Protein AF-F5YLF0-F1 (afdb_monomer)

Radius of gyration: 32.76 Å; Cα contacts (8 Å, |Δi|>4): 533; chains: 1; bounding box: 74×36×97 Å

Organism: Treponema primitia (strain ATCC BAA-887 / DSM 12427 / ZAS-2) (NCBI:txid545694)

Mean predicted aligned error: 5.61 Å

pLDDT: mean 94.16, std 10.78, range [40.66, 98.81]

Foldseek 3Di:
DVVVVVVVVVVVPPPPDPDDDDPVNVVVLLVQLVPDDALLSNLVSLVVVVVNVDAPCLVVLLVVLLVLLVCLVVCVPDNPPVRNVSSLSSLLSSLQVNLVNLNLVSLVSLVSQLVRDPQLSSLLSSLLSCLSNLVVVCLVVLLVLLVVCLVDDDPDDVSLVSSLSNLNSSLNSLLSNLALSNQVSLLSQLPDPHPPVSVVSSLVSNCSSPLQCLVVLLVQLQDPPHQLVSNLVSLVSNVVRPDALASNLVSLLSQLVSLVVDDDPDPVSVVSSLSSNLSSLQSCLVSPYPDPSVLVSLLCQLPVNPDLVSNLSSLSSLLSNLDLSSLVSLLVSLVVLLVVPLVDDDDPSSLVSNLSSLVSNLNSLLSDDDPSVVSSLVSLVVSLVRPPRDVVSNVSSVVSNVSSD

InterPro domains:
  IPR011030 Lipovitellin-phosvitin complex, superhelical domain [SSF48431] (25-160)
  IPR011989 Armadillo-like helical [G3DSA:1.25.10.10] (44-405)

Secondary structure (DSSP, 8-state):
-TTHHHHHHHHTTSTT------HHHHHHHHHHHHH-SSHHHHHHHHHHHHHHT-TT-HHHHHHHHHHHHHHHHHHHHHS-HHHHHHHHHHHHHHHHHHHHHT-GGGHHHHHHHHHH---HHHHHHHHHHHHHHT-GGGHHHHHHHHHHHHHS--SSHHHHHHHHHHHHHHHHHHHHHT-GGGHHHHHHHHHSSS-HHHHHHHHHHHHHH-S--HHHHHHHHH-TTS-HHHHHHHHHHHHHSS--HHHHHHHHHHHHHHHHH---S-HHHHHHHHHHHHHHHHHHHHH----TTHHHHHHHHHHH-SSHHHHHHHHHHHHHH--HHHHHHHHHHHHHHHHHHHHSS--HHHHHHHHHHHHHHHHHHTT--HHHHHHHHHHHHHHHH-TT--HHHHHHHHHHHHTT-

Structure (mmCIF, N/CA/C/O backbone):
data_AF-F5YLF0-F1
#
_entry.id   AF-F5YLF0-F1
#
loop_
_atom_site.group_PDB
_atom_site.id
_atom_site.type_symbol
_atom_site.label_atom_id
_atom_site.label_alt_id
_atom_site.label_comp_id
_atom_site.label_asym_id
_atom_site.label_entity_id
_atom_site.label_seq_id
_atom_site.pdbx_PDB_ins_code
_atom_site.Cartn_x
_atom_site.Cartn_y
_atom_site.Cartn_z
_atom_site.occupancy
_atom_site.B_iso_or_equiv
_atom_site.auth_seq_id
_atom_site.auth_comp_id
_atom_site.auth_asym_id
_atom_site.auth_atom_id
_atom_site.pdbx_PDB_model_num
ATOM 1 N N . MET A 1 1 ? 34.277 18.930 -42.981 1.00 46.47 1 MET A N 1
ATOM 2 C CA . MET A 1 1 ? 33.501 20.189 -43.092 1.00 46.47 1 MET A CA 1
ATOM 3 C C . MET A 1 1 ? 32.604 20.271 -44.334 1.00 46.47 1 MET A C 1
ATOM 5 O O . MET A 1 1 ? 31.429 20.542 -44.154 1.00 46.47 1 MET A O 1
ATOM 9 N N . LYS A 1 2 ? 33.056 19.958 -45.564 1.00 40.66 2 LYS A N 1
ATOM 10 C CA . LYS A 1 2 ? 32.195 20.044 -46.775 1.00 40.66 2 LYS A CA 1
ATOM 11 C C . LYS A 1 2 ? 30.967 19.105 -46.815 1.00 40.66 2 LYS A C 1
ATOM 13 O O . LYS A 1 2 ? 30.010 19.412 -47.508 1.00 40.66 2 LYS A O 1
ATOM 18 N N . ARG A 1 3 ? 30.956 17.996 -46.060 1.00 46.06 3 ARG A N 1
ATOM 19 C CA . ARG A 1 3 ? 29.805 17.065 -45.990 1.00 46.06 3 ARG A CA 1
ATOM 20 C C . ARG A 1 3 ? 28.707 17.484 -45.002 1.00 46.06 3 ARG A C 1
ATOM 22 O O . ARG A 1 3 ? 27.561 17.119 -45.205 1.00 46.06 3 ARG A O 1
ATOM 29 N N . ILE A 1 4 ? 29.038 18.291 -43.991 1.00 50.56 4 ILE A N 1
ATOM 30 C CA . ILE A 1 4 ? 28.069 18.760 -42.980 1.00 50.56 4 ILE A CA 1
ATOM 31 C C . ILE A 1 4 ? 27.137 19.828 -43.579 1.00 50.56 4 ILE A C 1
ATOM 33 O O . ILE A 1 4 ? 25.939 19.817 -43.321 1.00 50.56 4 ILE A O 1
ATOM 37 N N . PHE A 1 5 ? 27.654 20.682 -44.470 1.00 49.34 5 PHE A N 1
ATOM 38 C CA . PHE A 1 5 ? 26.846 21.692 -45.166 1.00 49.34 5 PHE A CA 1
ATOM 39 C C . PHE A 1 5 ? 25.845 21.104 -46.174 1.00 49.34 5 PHE A C 1
ATOM 41 O O . PHE A 1 5 ? 24.804 21.706 -46.415 1.00 49.34 5 PHE A O 1
ATOM 48 N N . LEU A 1 6 ? 26.123 19.921 -46.730 1.00 48.81 6 LEU A N 1
ATOM 49 C CA . LEU A 1 6 ? 25.236 19.269 -47.700 1.00 48.81 6 LEU A CA 1
ATOM 50 C C . LEU A 1 6 ? 24.021 18.611 -47.020 1.00 48.81 6 LEU A C 1
ATOM 52 O O . LEU A 1 6 ? 22.934 18.604 -47.586 1.00 48.81 6 LEU A O 1
ATOM 56 N N . ILE A 1 7 ? 24.179 18.145 -45.776 1.00 53.66 7 ILE A N 1
ATOM 57 C CA . ILE A 1 7 ? 23.085 17.573 -44.973 1.00 53.66 7 ILE A CA 1
ATOM 58 C C . ILE A 1 7 ? 22.150 18.685 -44.460 1.00 53.66 7 ILE A C 1
ATOM 60 O O . ILE A 1 7 ? 20.933 18.544 -44.527 1.00 53.66 7 ILE A O 1
ATOM 64 N N . LEU A 1 8 ? 22.695 19.836 -44.044 1.00 50.72 8 LEU A N 1
ATOM 65 C CA . LEU A 1 8 ? 21.903 20.993 -43.588 1.00 50.72 8 LEU A CA 1
ATOM 66 C C . LEU A 1 8 ? 21.094 21.676 -44.710 1.00 50.72 8 LEU A C 1
ATOM 68 O O . LEU A 1 8 ? 19.995 22.171 -44.458 1.00 50.72 8 LEU A O 1
ATOM 72 N N . GLY A 1 9 ? 21.602 21.677 -45.948 1.00 50.81 9 GLY A N 1
ATOM 73 C CA . GLY A 1 9 ? 20.895 22.249 -47.101 1.00 50.81 9 GLY A CA 1
ATOM 74 C C . GLY A 1 9 ? 19.701 21.418 -47.584 1.00 50.81 9 GLY A C 1
ATOM 75 O O . GLY A 1 9 ? 18.725 21.979 -48.071 1.00 50.81 9 GLY A O 1
ATOM 76 N N . PHE A 1 10 ? 19.734 20.092 -47.416 1.00 52.28 10 PHE A N 1
ATOM 77 C CA . PHE A 1 10 ? 18.628 19.228 -47.848 1.00 52.28 10 PHE A CA 1
ATOM 78 C C . PHE A 1 10 ? 17.451 19.244 -46.857 1.00 52.28 10 PHE A C 1
ATOM 80 O O . PHE A 1 10 ? 16.295 19.155 -47.259 1.00 52.28 10 PHE A O 1
ATOM 87 N N . ILE A 1 11 ? 17.729 19.453 -45.566 1.00 53.84 11 ILE A N 1
ATOM 88 C CA . ILE A 1 11 ? 16.706 19.502 -44.508 1.00 53.84 11 ILE A CA 1
ATOM 89 C C . ILE A 1 11 ? 15.804 20.747 -44.631 1.00 53.84 11 ILE A C 1
ATOM 91 O O . ILE A 1 11 ? 14.638 20.707 -44.246 1.00 53.84 11 ILE A O 1
ATOM 95 N N . SER A 1 12 ? 16.293 21.846 -45.213 1.00 52.56 12 SER A N 1
ATOM 96 C CA . SER A 1 12 ? 15.548 23.114 -45.285 1.00 52.56 12 SER A CA 1
ATOM 97 C C . SER A 1 12 ? 14.553 23.211 -46.452 1.00 52.56 12 SER A C 1
ATOM 99 O O . SER A 1 12 ? 13.637 24.025 -46.380 1.00 52.56 12 SER A O 1
ATOM 101 N N . CYS A 1 13 ? 14.657 22.371 -47.490 1.00 51.91 13 CYS A N 1
ATOM 102 C CA . CYS A 1 13 ? 13.715 22.402 -48.622 1.00 51.91 13 CYS A CA 1
ATOM 103 C C . CYS A 1 13 ? 12.460 21.527 -48.438 1.00 51.91 13 CYS A C 1
ATOM 105 O O . CYS A 1 13 ? 11.498 21.705 -49.177 1.00 51.91 13 CYS A O 1
ATOM 107 N N . VAL A 1 14 ? 12.430 20.612 -47.463 1.00 54.91 14 VAL A N 1
ATOM 108 C CA . VAL A 1 14 ? 11.321 19.642 -47.309 1.00 54.91 14 VAL A CA 1
ATOM 109 C C . VAL A 1 14 ? 10.239 20.122 -46.325 1.00 54.91 14 VAL A C 1
ATOM 111 O O . VAL A 1 14 ? 9.108 19.653 -46.364 1.00 54.91 14 VAL A O 1
ATOM 114 N N . ALA A 1 15 ? 10.518 21.129 -45.492 1.00 53.34 15 ALA A N 1
ATOM 115 C CA . ALA A 1 15 ? 9.606 21.561 -44.425 1.00 53.34 15 ALA A CA 1
ATOM 116 C C . ALA A 1 15 ? 8.354 22.354 -44.887 1.00 53.34 15 ALA A C 1
ATOM 118 O O . ALA A 1 15 ? 7.547 22.751 -44.051 1.00 53.34 15 ALA A O 1
ATOM 119 N N . GLY A 1 16 ? 8.187 22.622 -46.190 1.00 50.94 16 GLY A N 1
ATOM 120 C CA . GLY A 1 16 ? 7.167 23.548 -46.710 1.00 50.94 16 GLY A CA 1
ATOM 121 C C . GLY A 1 16 ? 5.903 22.926 -47.311 1.00 50.94 16 GLY A C 1
ATOM 122 O O . GLY A 1 16 ? 4.980 23.666 -47.642 1.00 50.94 16 GLY A O 1
ATOM 123 N N . MET A 1 17 ? 5.828 21.606 -47.482 1.00 50.91 17 MET A N 1
ATOM 124 C CA . MET A 1 17 ? 4.677 20.965 -48.122 1.00 50.91 17 MET A CA 1
ATOM 125 C C . MET A 1 17 ? 4.070 19.931 -47.178 1.00 50.91 17 MET A C 1
ATOM 127 O O . MET A 1 17 ? 4.709 18.943 -46.833 1.00 50.91 17 MET A O 1
ATOM 131 N N . GLY A 1 18 ? 2.834 20.185 -46.740 1.00 49.31 18 GLY A N 1
ATOM 132 C CA . GLY A 1 18 ? 2.042 19.281 -45.904 1.00 49.31 18 GLY A CA 1
ATOM 133 C C . GLY A 1 18 ? 1.597 18.039 -46.673 1.00 49.31 18 GLY A C 1
ATOM 134 O O . GLY A 1 18 ? 0.409 17.863 -46.932 1.00 49.31 18 GLY A O 1
ATOM 135 N N . PHE A 1 19 ? 2.554 17.206 -47.072 1.00 52.28 19 PHE A N 1
ATOM 136 C CA . PHE A 1 19 ? 2.293 15.900 -47.646 1.00 52.28 19 PHE A CA 1
ATOM 137 C C . PHE A 1 19 ? 1.836 14.949 -46.545 1.00 52.28 19 PHE A C 1
ATOM 139 O O . PHE A 1 19 ? 2.421 14.887 -45.463 1.00 52.28 19 PHE A O 1
ATOM 146 N N . ALA A 1 20 ? 0.768 14.207 -46.829 1.00 56.41 20 ALA A N 1
ATOM 147 C CA . ALA A 1 20 ? 0.455 13.010 -46.076 1.00 56.41 20 ALA A CA 1
ATOM 148 C C . ALA A 1 20 ? 1.664 12.077 -46.195 1.00 56.41 20 ALA A C 1
ATOM 150 O O . ALA A 1 20 ? 1.970 11.621 -47.294 1.00 56.41 20 ALA A O 1
ATOM 151 N N . ALA A 1 21 ? 2.347 11.871 -45.069 1.00 61.03 21 ALA A N 1
ATOM 152 C CA . ALA A 1 21 ? 3.400 10.889 -44.868 1.00 61.03 21 ALA A CA 1
ATOM 153 C C . ALA A 1 21 ? 3.099 9.605 -45.653 1.00 61.03 21 ALA A C 1
ATOM 155 O O . ALA A 1 21 ? 2.175 8.861 -45.313 1.00 61.03 21 ALA A O 1
ATOM 156 N N . SER A 1 22 ? 3.837 9.395 -46.737 1.00 74.06 22 SER A N 1
ATOM 157 C CA . SER A 1 22 ? 3.638 8.262 -47.630 1.00 74.06 22 SER A CA 1
ATOM 158 C C . SER A 1 22 ? 4.494 7.081 -47.167 1.00 74.06 22 SER A C 1
ATOM 160 O O . SER A 1 22 ? 5.495 7.255 -46.472 1.00 74.06 22 SER A O 1
ATOM 162 N N . ALA A 1 23 ? 4.122 5.859 -47.555 1.00 81.75 23 ALA A N 1
ATOM 163 C CA . ALA A 1 23 ? 4.959 4.680 -47.310 1.00 81.75 23 ALA A CA 1
ATOM 164 C C . ALA A 1 23 ? 6.365 4.831 -47.934 1.00 81.75 23 ALA A C 1
ATOM 166 O O . ALA A 1 23 ? 7.340 4.323 -47.385 1.00 81.75 23 ALA A O 1
ATOM 167 N N . GLU A 1 24 ? 6.473 5.597 -49.024 1.00 86.19 24 GLU A N 1
ATOM 168 C CA . GLU A 1 24 ? 7.729 5.895 -49.720 1.00 86.19 24 GLU A CA 1
ATOM 169 C C . GLU A 1 24 ? 8.704 6.692 -48.837 1.00 86.19 24 GLU A C 1
ATOM 171 O O . GLU A 1 24 ? 9.908 6.431 -48.846 1.00 86.19 24 GLU A O 1
ATOM 176 N N . ASP A 1 25 ? 8.195 7.611 -48.006 1.00 88.00 25 ASP A N 1
ATOM 177 C CA . ASP A 1 25 ? 9.031 8.385 -47.084 1.00 88.00 25 ASP A CA 1
ATOM 178 C C . ASP A 1 25 ? 9.714 7.462 -46.067 1.00 88.00 25 ASP A C 1
ATOM 180 O O . ASP A 1 25 ? 10.921 7.570 -45.826 1.00 88.00 25 ASP A O 1
ATOM 184 N N . LEU A 1 26 ? 8.968 6.501 -45.507 1.00 92.25 26 LEU A N 1
ATOM 185 C CA . LEU A 1 26 ? 9.510 5.529 -44.557 1.00 92.25 26 LEU A CA 1
ATOM 186 C C . LEU A 1 26 ? 10.621 4.686 -45.200 1.00 92.25 26 LEU A C 1
ATOM 188 O O . LEU A 1 26 ? 11.680 4.526 -44.593 1.00 92.25 26 LEU A O 1
ATOM 192 N N . GLU A 1 27 ? 10.428 4.209 -46.432 1.00 92.81 27 GLU A N 1
ATOM 193 C CA . GLU A 1 27 ? 11.430 3.416 -47.158 1.00 92.81 27 GLU A CA 1
ATOM 194 C C . GLU A 1 27 ? 12.749 4.176 -47.364 1.00 92.81 27 GLU A C 1
ATOM 196 O O . GLU A 1 27 ? 13.831 3.617 -47.146 1.00 92.81 27 GLU A O 1
ATOM 201 N N . ILE A 1 28 ? 12.682 5.466 -47.713 1.00 94.25 28 ILE A N 1
ATOM 202 C CA . ILE A 1 28 ? 13.871 6.314 -47.878 1.00 94.25 28 ILE A CA 1
ATOM 203 C C . ILE A 1 28 ? 14.644 6.406 -46.559 1.00 94.25 28 ILE A C 1
ATOM 205 O O . ILE A 1 28 ? 15.862 6.202 -46.530 1.00 94.25 28 ILE A O 1
ATOM 209 N N . TYR A 1 29 ? 13.962 6.677 -45.446 1.00 94.31 29 TYR A N 1
ATOM 210 C CA . TYR A 1 29 ? 14.624 6.777 -44.146 1.00 94.31 29 TYR A CA 1
ATOM 211 C C . TYR A 1 29 ? 15.141 5.429 -43.641 1.00 94.31 29 TYR A C 1
ATOM 213 O O . TYR A 1 29 ? 16.225 5.387 -43.057 1.00 94.31 29 TYR A O 1
ATOM 221 N N . MET A 1 30 ? 14.440 4.325 -43.908 1.00 95.00 30 MET A N 1
ATOM 222 C CA . MET A 1 30 ? 14.935 2.973 -43.631 1.00 95.00 30 MET A CA 1
ATOM 223 C C . MET A 1 30 ? 16.228 2.696 -44.402 1.00 95.00 30 MET A C 1
ATOM 225 O O . MET A 1 30 ? 17.198 2.185 -43.832 1.00 95.00 30 MET A O 1
ATOM 229 N N . TYR A 1 31 ? 16.282 3.078 -45.680 1.00 96.38 31 TYR A N 1
ATOM 230 C CA . TYR A 1 31 ? 17.489 2.967 -46.493 1.00 96.38 31 TYR A CA 1
ATOM 231 C C . TYR A 1 31 ? 18.634 3.812 -45.919 1.00 96.38 31 TYR A C 1
ATOM 233 O O . TYR A 1 31 ? 19.745 3.301 -45.746 1.00 96.38 31 TYR A O 1
ATOM 241 N N . LEU A 1 32 ? 18.382 5.077 -45.569 1.00 96.81 32 LEU A N 1
ATOM 242 C CA . LEU A 1 32 ? 19.391 5.948 -44.957 1.00 96.81 32 LEU A CA 1
ATOM 243 C C . LEU A 1 32 ? 19.887 5.385 -43.618 1.00 96.81 32 LEU A C 1
ATOM 245 O O . LEU A 1 32 ? 21.095 5.354 -43.377 1.00 96.81 32 LEU A O 1
ATOM 249 N N . TYR A 1 33 ? 18.978 4.887 -42.777 1.00 97.19 33 TYR A N 1
ATOM 250 C CA . TYR A 1 33 ? 19.309 4.284 -41.489 1.00 97.19 33 TYR A CA 1
ATOM 251 C C . TYR A 1 33 ? 20.201 3.057 -41.671 1.00 97.19 33 TYR A C 1
ATOM 253 O O . TYR A 1 33 ? 21.240 2.936 -41.024 1.00 97.19 33 TYR A O 1
ATOM 261 N N . ASN A 1 34 ? 19.856 2.166 -42.599 1.00 96.56 34 ASN A N 1
ATOM 262 C CA . ASN A 1 34 ? 20.616 0.942 -42.838 1.00 96.56 34 ASN A CA 1
ATOM 263 C C . ASN A 1 34 ? 22.017 1.197 -43.412 1.00 96.56 34 ASN A C 1
ATOM 265 O O . ASN A 1 34 ? 22.936 0.435 -43.101 1.00 96.56 34 ASN A O 1
ATOM 269 N N . ASN A 1 35 ? 22.190 2.273 -44.189 1.00 97.25 35 ASN A N 1
ATOM 270 C CA . ASN A 1 35 ? 23.466 2.675 -44.795 1.00 97.25 35 ASN A CA 1
ATOM 271 C C . ASN A 1 35 ? 24.320 3.616 -43.925 1.00 97.25 35 ASN A C 1
ATOM 273 O O . ASN A 1 35 ? 25.448 3.957 -44.299 1.00 97.25 35 ASN A O 1
ATOM 277 N N . SER A 1 36 ? 23.805 4.046 -42.774 1.00 97.25 36 SER A N 1
ATOM 278 C CA . SER A 1 36 ? 24.556 4.840 -41.801 1.00 97.25 36 SER A CA 1
ATOM 279 C C . SER A 1 36 ? 25.776 4.075 -41.263 1.00 97.25 36 SER A C 1
ATOM 281 O O . SER A 1 36 ? 25.769 2.848 -41.127 1.00 97.25 36 SER A O 1
ATOM 283 N N . ARG A 1 37 ? 26.858 4.807 -40.965 1.00 95.56 37 ARG A N 1
ATOM 284 C CA . ARG A 1 37 ? 28.129 4.216 -40.498 1.00 95.56 37 ARG A CA 1
ATOM 285 C C . ARG A 1 37 ? 28.362 4.364 -38.999 1.00 95.56 37 ARG A C 1
ATOM 287 O O . ARG A 1 37 ? 29.251 3.700 -38.473 1.00 95.56 37 ARG A O 1
ATOM 294 N N . SER A 1 38 ? 27.607 5.235 -38.339 1.00 97.25 38 SER A N 1
ATOM 295 C CA . SER A 1 38 ? 27.742 5.546 -36.917 1.00 97.25 38 SER A CA 1
ATOM 296 C C . SER A 1 38 ? 26.387 5.500 -36.219 1.00 97.25 38 SER A C 1
ATOM 298 O O . SER A 1 38 ? 25.348 5.676 -36.859 1.00 97.25 38 SER A O 1
ATOM 300 N N . VAL A 1 39 ? 26.394 5.279 -34.906 1.00 97.75 39 VAL A N 1
ATOM 301 C CA . VAL A 1 39 ? 25.175 5.314 -34.089 1.00 97.75 39 VAL A CA 1
ATOM 302 C C . VAL A 1 39 ? 24.652 6.747 -33.995 1.00 97.75 39 VAL A C 1
ATOM 304 O O . VAL A 1 39 ? 23.445 6.973 -33.996 1.00 97.75 39 VAL A O 1
ATOM 307 N N . THR A 1 40 ? 25.558 7.726 -34.021 1.00 97.94 40 THR A N 1
ATOM 308 C CA . THR A 1 40 ? 25.212 9.150 -34.108 1.00 97.94 40 THR A CA 1
ATOM 309 C C . THR A 1 40 ? 24.368 9.461 -35.351 1.00 97.94 40 THR A C 1
ATOM 311 O O . THR A 1 40 ? 23.334 10.121 -35.242 1.00 97.94 40 THR A O 1
ATOM 314 N N . ASP A 1 41 ? 24.751 8.946 -36.527 1.00 97.50 41 ASP A N 1
ATOM 315 C CA . ASP A 1 41 ? 23.972 9.129 -37.761 1.00 97.50 41 ASP A CA 1
ATOM 316 C C . ASP A 1 41 ? 22.606 8.425 -37.673 1.00 97.50 41 ASP A C 1
ATOM 318 O O . ASP A 1 41 ? 21.591 8.985 -38.089 1.00 97.50 41 ASP A O 1
ATOM 322 N N . GLN A 1 42 ? 22.566 7.213 -37.102 1.00 98.19 42 GLN A N 1
ATOM 323 C CA . GLN A 1 42 ? 21.323 6.454 -36.885 1.00 98.19 42 GLN A CA 1
ATOM 324 C C . GLN A 1 42 ? 20.333 7.229 -36.022 1.00 98.19 42 GLN A C 1
ATOM 326 O O . GLN A 1 42 ? 19.154 7.329 -36.363 1.00 98.19 42 GLN A O 1
ATOM 331 N N . TYR A 1 43 ? 20.820 7.812 -34.928 1.00 98.00 43 TYR A N 1
ATOM 332 C CA . TYR A 1 43 ? 20.006 8.606 -34.021 1.00 98.00 43 TYR A CA 1
ATOM 333 C C . TYR A 1 43 ? 19.478 9.884 -34.679 1.00 98.00 43 TYR A C 1
ATOM 335 O O . TYR A 1 43 ? 18.289 10.195 -34.559 1.00 98.00 43 TYR A O 1
ATOM 343 N N . ALA A 1 44 ? 20.316 10.584 -35.450 1.00 97.19 44 ALA A N 1
ATOM 344 C CA . ALA A 1 44 ? 19.895 11.767 -36.195 1.00 97.19 44 ALA A CA 1
ATOM 345 C C . ALA A 1 44 ? 18.764 11.445 -37.189 1.00 97.19 44 ALA A C 1
ATOM 347 O O . ALA A 1 44 ? 17.769 12.167 -37.250 1.00 97.19 44 ALA A O 1
ATOM 348 N N . ILE A 1 45 ? 18.877 10.331 -37.919 1.00 96.56 45 ILE A N 1
ATOM 349 C CA . ILE A 1 45 ? 17.838 9.862 -38.848 1.00 96.56 45 ILE A CA 1
ATOM 350 C C . ILE A 1 45 ? 16.545 9.519 -38.097 1.00 96.56 45 ILE A C 1
ATOM 352 O O . ILE A 1 45 ? 15.463 9.930 -38.518 1.00 96.56 45 ILE A O 1
ATOM 356 N N . LEU A 1 46 ? 16.642 8.815 -36.964 1.00 96.31 46 LEU A N 1
ATOM 357 C CA . LEU A 1 46 ? 15.468 8.453 -36.169 1.00 96.31 46 LEU A CA 1
ATOM 358 C C . LEU A 1 46 ? 14.746 9.685 -35.596 1.00 96.31 46 LEU A C 1
ATOM 360 O O . LEU A 1 46 ? 13.521 9.705 -35.537 1.00 96.31 46 LEU A O 1
ATOM 364 N N . THR A 1 47 ? 15.485 10.735 -35.234 1.00 96.12 47 THR A N 1
ATOM 365 C CA . THR A 1 47 ? 14.907 11.999 -34.741 1.00 96.12 47 THR A CA 1
ATOM 366 C C . THR A 1 47 ? 14.077 12.696 -35.826 1.00 96.12 47 THR A C 1
ATOM 368 O O . THR A 1 47 ? 13.001 13.239 -35.556 1.00 96.12 47 THR A O 1
ATOM 371 N N . VAL A 1 48 ? 14.540 12.643 -37.080 1.00 95.19 48 VAL A N 1
ATOM 372 C CA . VAL A 1 48 ? 13.772 13.144 -38.229 1.00 95.19 48 VAL A CA 1
ATOM 373 C C . VAL A 1 48 ? 12.501 12.313 -38.418 1.00 95.19 48 VAL A C 1
ATOM 375 O O . VAL A 1 48 ? 11.416 12.884 -38.510 1.00 95.19 48 VAL A O 1
ATOM 378 N N . LEU A 1 49 ? 12.609 10.981 -38.377 1.00 92.56 49 LEU A N 1
ATOM 379 C CA . LEU A 1 49 ? 11.455 10.078 -38.456 1.00 92.56 49 LEU A CA 1
ATOM 380 C C . LEU A 1 49 ? 10.407 10.350 -37.366 1.00 92.56 49 LEU A C 1
ATOM 382 O O . LEU A 1 49 ? 9.216 10.421 -37.663 1.00 92.56 49 LEU A O 1
ATOM 386 N N . GLN A 1 50 ? 10.841 10.555 -36.121 1.00 94.19 50 GLN A N 1
ATOM 387 C CA . GLN A 1 50 ? 9.956 10.886 -35.003 1.00 94.19 50 GLN A CA 1
ATOM 388 C C . GLN A 1 50 ? 9.212 12.210 -35.235 1.00 94.19 50 GLN A C 1
ATOM 390 O O . GLN A 1 50 ? 8.033 12.330 -34.901 1.00 94.19 50 GLN A O 1
ATOM 395 N N . THR A 1 51 ? 9.875 13.198 -35.843 1.00 94.25 51 THR A N 1
ATOM 396 C CA . THR A 1 51 ? 9.268 14.502 -36.160 1.00 94.25 51 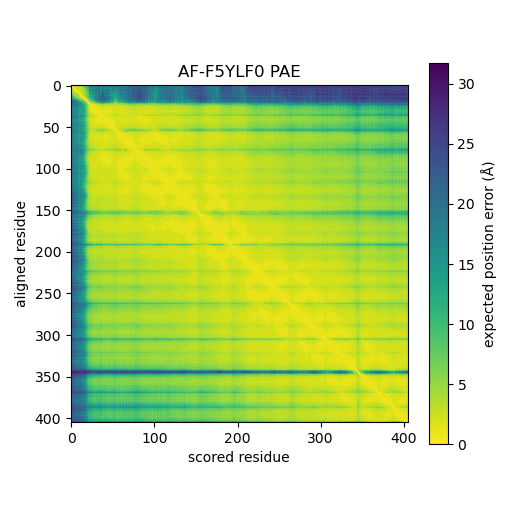THR A CA 1
ATOM 397 C C . THR A 1 51 ? 8.160 14.371 -37.207 1.00 94.25 51 THR A C 1
ATOM 399 O O . THR A 1 51 ? 7.145 15.063 -37.119 1.00 94.25 51 THR A O 1
ATOM 402 N N . LEU A 1 52 ? 8.325 13.454 -38.163 1.00 91.00 52 LEU A N 1
ATOM 403 C CA . LEU A 1 52 ? 7.345 13.180 -39.216 1.00 91.00 52 LEU A CA 1
ATOM 404 C C . LEU A 1 52 ? 6.128 12.376 -38.731 1.00 91.00 52 LEU A C 1
ATOM 406 O O . LEU A 1 52 ? 5.113 12.362 -39.422 1.00 91.00 52 LEU A O 1
ATOM 410 N N . LYS A 1 53 ? 6.207 11.737 -37.552 1.00 89.44 53 LYS A N 1
ATOM 411 C CA . LYS A 1 53 ? 5.135 10.910 -36.962 1.00 89.44 53 LYS A CA 1
ATOM 412 C C . LYS A 1 53 ? 4.580 9.864 -37.941 1.00 89.44 53 LYS A C 1
ATOM 414 O O . LYS A 1 53 ? 3.366 9.717 -38.085 1.00 89.44 53 LYS A O 1
ATOM 419 N N . LEU A 1 54 ? 5.476 9.168 -38.642 1.00 86.62 54 LEU A N 1
ATOM 420 C CA . LEU A 1 54 ? 5.095 8.093 -39.560 1.00 86.62 54 LEU A CA 1
ATOM 421 C C . LEU A 1 54 ? 4.524 6.912 -38.757 1.00 86.62 54 LEU A C 1
ATOM 423 O O . LEU A 1 54 ? 5.217 6.369 -37.901 1.00 86.62 54 LEU A O 1
ATOM 427 N N . ASN A 1 55 ? 3.288 6.504 -39.049 1.00 86.69 55 ASN A N 1
ATOM 428 C CA . ASN A 1 55 ? 2.675 5.316 -38.442 1.00 86.69 55 ASN A CA 1
ATOM 429 C C . ASN A 1 55 ? 3.142 4.038 -39.157 1.00 86.69 55 ASN A C 1
ATOM 431 O O . ASN A 1 55 ? 3.479 4.074 -40.341 1.00 86.69 55 ASN A O 1
ATOM 435 N N . GLY A 1 56 ? 3.090 2.888 -38.478 1.00 90.56 56 GLY A N 1
ATOM 436 C CA . GLY A 1 56 ? 3.354 1.584 -39.104 1.00 90.56 56 GLY A CA 1
ATOM 437 C C . GLY A 1 56 ? 4.838 1.236 -39.238 1.00 90.56 56 GLY A C 1
ATOM 438 O O . GLY A 1 56 ? 5.188 0.219 -39.830 1.00 90.56 56 GLY A O 1
ATOM 439 N N . ALA A 1 57 ? 5.722 2.031 -38.638 1.00 95.12 57 ALA A N 1
ATOM 440 C CA . ALA A 1 57 ? 7.163 1.791 -38.620 1.00 95.12 57 ALA A CA 1
ATOM 441 C C . ALA A 1 57 ? 7.610 0.794 -37.524 1.00 95.12 57 ALA A C 1
ATOM 443 O O . ALA A 1 57 ? 8.808 0.619 -37.296 1.00 95.12 57 ALA A O 1
ATOM 444 N N . GLY A 1 58 ? 6.671 0.112 -36.855 1.00 95.88 58 GLY A N 1
ATOM 445 C CA . GLY A 1 58 ? 6.944 -0.802 -35.739 1.00 95.88 58 GLY A CA 1
ATOM 446 C C . GLY A 1 58 ? 7.963 -1.905 -36.054 1.00 95.88 58 GLY A C 1
ATOM 447 O O . GLY A 1 58 ? 8.893 -2.115 -35.275 1.00 95.88 58 GLY A O 1
ATOM 448 N N . GLU A 1 59 ? 7.855 -2.562 -37.214 1.00 96.56 59 GLU A N 1
ATOM 449 C CA . GLU A 1 59 ? 8.808 -3.602 -37.639 1.00 96.56 59 GLU A CA 1
ATOM 450 C C . GLU A 1 59 ? 10.221 -3.041 -37.855 1.00 96.56 59 GLU A C 1
ATOM 452 O O . GLU A 1 59 ? 11.217 -3.640 -37.432 1.00 96.56 59 GLU A O 1
ATOM 457 N N . PHE A 1 60 ? 10.312 -1.854 -38.458 1.00 96.50 60 PHE A N 1
ATOM 458 C CA . PHE A 1 60 ? 11.578 -1.157 -38.635 1.00 96.50 60 PHE A CA 1
ATOM 459 C C . PHE A 1 60 ? 12.205 -0.804 -37.283 1.00 96.50 60 PHE A C 1
ATOM 461 O O . PHE A 1 60 ? 13.373 -1.124 -37.054 1.00 96.50 60 PHE A O 1
ATOM 468 N N . TYR A 1 61 ? 11.436 -0.213 -36.362 1.00 97.94 61 TYR A N 1
ATOM 469 C CA . TYR A 1 61 ? 11.928 0.131 -35.027 1.00 97.94 61 TYR A CA 1
ATOM 470 C C . TYR A 1 61 ? 12.378 -1.108 -34.244 1.00 97.94 61 TYR A C 1
ATOM 472 O O . TYR A 1 61 ? 13.410 -1.067 -33.574 1.00 97.94 61 TYR A O 1
ATOM 480 N N . ALA A 1 62 ? 11.660 -2.227 -34.368 1.00 98.25 62 ALA A N 1
ATOM 481 C CA . ALA A 1 62 ? 12.021 -3.488 -33.727 1.00 98.25 62 ALA A CA 1
ATOM 482 C C . ALA A 1 62 ? 13.349 -4.029 -34.271 1.00 98.25 62 ALA A C 1
ATOM 484 O O . ALA A 1 62 ? 14.250 -4.367 -33.504 1.00 98.25 62 ALA A O 1
ATOM 485 N N . THR A 1 63 ? 13.505 -4.033 -35.597 1.00 97.75 63 THR A N 1
ATOM 486 C CA . THR A 1 63 ? 14.737 -4.461 -36.275 1.00 97.75 63 THR A CA 1
ATOM 487 C C . THR A 1 63 ? 15.922 -3.571 -35.896 1.00 97.75 63 THR A C 1
ATOM 489 O O . THR A 1 63 ? 17.015 -4.063 -35.599 1.00 97.75 63 THR A O 1
ATOM 492 N N . ALA A 1 64 ? 15.705 -2.254 -35.854 1.00 98.00 64 ALA A N 1
ATOM 493 C CA . ALA A 1 64 ? 16.696 -1.274 -35.430 1.00 98.00 64 ALA A CA 1
ATOM 494 C C . ALA A 1 64 ? 17.131 -1.495 -33.972 1.00 98.00 64 ALA A C 1
ATOM 496 O O . ALA A 1 64 ? 18.334 -1.515 -33.694 1.00 98.00 64 ALA A O 1
ATOM 497 N N . LEU A 1 65 ? 16.179 -1.728 -33.059 1.00 98.56 65 LEU A N 1
ATOM 498 C CA . LEU A 1 65 ? 16.465 -1.992 -31.649 1.00 98.56 65 LEU A CA 1
ATOM 499 C C . LEU A 1 65 ? 17.221 -3.310 -31.470 1.00 98.56 65 LEU A C 1
ATOM 501 O O . LEU A 1 65 ? 18.239 -3.335 -30.783 1.00 98.56 65 LEU A O 1
ATOM 505 N N . ASN A 1 66 ? 16.780 -4.387 -32.123 1.00 98.38 66 ASN A N 1
ATOM 506 C CA . ASN A 1 66 ? 17.457 -5.682 -32.078 1.00 98.38 66 ASN A CA 1
ATOM 507 C C . ASN A 1 66 ? 18.923 -5.563 -32.525 1.00 98.38 66 ASN A C 1
ATOM 509 O O . ASN A 1 66 ? 19.836 -6.029 -31.833 1.00 98.38 66 ASN A O 1
ATOM 513 N N . ARG A 1 67 ? 19.164 -4.875 -33.652 1.00 97.94 67 ARG A N 1
ATOM 514 C CA . ARG A 1 67 ? 20.513 -4.590 -34.157 1.00 97.94 67 ARG A CA 1
ATOM 515 C C . ARG A 1 67 ? 21.337 -3.824 -33.125 1.00 97.94 67 ARG A C 1
ATOM 517 O O . ARG A 1 67 ? 22.467 -4.226 -32.849 1.00 97.94 67 ARG A O 1
ATOM 524 N N . LEU A 1 68 ? 20.781 -2.764 -32.541 1.00 98.25 68 LEU A N 1
ATOM 525 C CA . LEU A 1 68 ? 21.470 -1.950 -31.544 1.00 98.25 68 LEU A CA 1
ATOM 526 C C . LEU A 1 68 ? 21.829 -2.762 -30.292 1.00 98.25 68 LEU A C 1
ATOM 528 O O . LEU A 1 68 ? 22.982 -2.744 -29.869 1.00 98.25 68 LEU A O 1
ATOM 532 N N . VAL A 1 69 ? 20.887 -3.535 -29.742 1.00 98.19 69 VAL A N 1
ATOM 533 C CA . VAL A 1 69 ? 21.103 -4.398 -28.567 1.00 98.19 69 VAL A CA 1
ATOM 534 C C . VAL A 1 69 ? 22.222 -5.413 -28.817 1.00 98.19 69 VAL A C 1
ATOM 536 O O . VAL A 1 69 ? 23.065 -5.630 -27.947 1.00 98.19 69 VAL A O 1
ATOM 539 N N . ASN A 1 70 ? 22.278 -6.007 -30.014 1.00 97.94 70 ASN A N 1
ATOM 540 C CA . ASN A 1 70 ? 23.344 -6.939 -30.394 1.00 97.94 70 ASN A CA 1
ATOM 541 C C . ASN A 1 70 ? 24.717 -6.253 -30.529 1.00 97.94 70 ASN A C 1
ATOM 543 O O . ASN A 1 70 ? 25.748 -6.873 -30.268 1.00 97.94 70 ASN A O 1
ATOM 547 N N . GLN A 1 71 ? 24.750 -4.981 -30.933 1.00 97.56 71 GLN A N 1
ATOM 548 C CA . GLN A 1 71 ? 25.984 -4.212 -31.126 1.00 97.56 71 GLN A CA 1
ATOM 549 C C . GLN A 1 71 ? 26.472 -3.518 -29.846 1.00 97.56 71 GLN A C 1
ATOM 551 O O . GLN A 1 71 ? 27.671 -3.247 -29.718 1.00 97.56 71 GLN A O 1
ATOM 556 N N . TYR A 1 72 ? 25.581 -3.272 -28.882 1.00 97.88 72 TYR A N 1
ATOM 557 C CA . TYR A 1 72 ? 25.859 -2.480 -27.685 1.00 97.88 72 TYR A CA 1
ATOM 558 C C . TYR A 1 72 ? 27.069 -2.956 -26.867 1.00 97.88 72 TYR A C 1
ATOM 560 O O . TYR A 1 72 ? 27.894 -2.112 -26.515 1.00 97.88 72 TYR A O 1
ATOM 568 N N . PRO A 1 73 ? 27.297 -4.267 -26.623 1.00 97.44 73 PRO A N 1
ATOM 569 C CA . PRO A 1 73 ? 28.491 -4.712 -25.901 1.00 97.44 73 PRO A CA 1
ATOM 570 C C . PRO A 1 73 ? 29.809 -4.276 -26.559 1.00 97.44 73 PRO A C 1
ATOM 572 O O . PRO A 1 73 ? 30.779 -3.984 -25.860 1.00 97.44 73 PRO A O 1
ATOM 575 N N . ASN A 1 74 ? 29.850 -4.199 -27.893 1.00 97.31 74 ASN A N 1
ATOM 576 C CA . ASN A 1 74 ? 31.028 -3.741 -28.632 1.00 97.31 74 ASN A CA 1
ATOM 577 C C . ASN A 1 74 ? 31.162 -2.214 -28.575 1.00 97.31 74 ASN A C 1
ATOM 579 O O . ASN A 1 74 ? 32.260 -1.706 -28.339 1.00 97.31 74 ASN A O 1
ATOM 583 N N . ILE A 1 75 ? 30.046 -1.488 -28.713 1.00 97.12 75 ILE A N 1
ATOM 584 C CA . ILE A 1 75 ? 30.003 -0.025 -28.560 1.00 97.12 75 ILE A CA 1
ATOM 585 C C . ILE A 1 75 ? 30.524 0.362 -27.169 1.00 97.12 75 ILE A C 1
ATOM 587 O O . ILE A 1 75 ? 31.418 1.199 -27.035 1.00 97.12 75 ILE A O 1
ATOM 591 N N . GLN A 1 76 ? 30.059 -0.329 -26.130 1.00 96.69 76 GLN A N 1
ATOM 592 C CA . GLN A 1 76 ? 30.416 -0.029 -24.750 1.00 96.69 76 GLN A CA 1
ATOM 593 C C . GLN A 1 76 ? 31.901 -0.255 -24.443 1.00 96.69 76 GLN A C 1
ATOM 595 O O . GLN A 1 76 ? 32.481 0.486 -23.643 1.00 96.69 76 GLN A O 1
ATOM 600 N N . ARG A 1 77 ? 32.540 -1.242 -25.082 1.00 96.88 77 ARG A N 1
ATOM 601 C CA . ARG A 1 77 ? 33.967 -1.543 -24.885 1.00 96.88 77 ARG A CA 1
ATOM 602 C C . ARG A 1 77 ? 34.887 -0.605 -25.656 1.00 96.88 77 ARG A C 1
ATOM 604 O O . ARG A 1 77 ? 35.915 -0.207 -25.116 1.00 96.88 77 ARG A O 1
ATOM 611 N N . SER A 1 78 ? 34.541 -0.276 -26.898 1.00 96.19 78 SER A N 1
ATOM 612 C CA . SER A 1 78 ? 35.526 0.242 -27.857 1.00 96.19 78 SER A CA 1
ATOM 613 C C . SER A 1 78 ? 35.165 1.583 -28.492 1.00 96.19 78 SER A C 1
ATOM 615 O O . SER A 1 78 ? 36.049 2.232 -29.045 1.00 96.19 78 SER A O 1
ATOM 617 N N . ALA A 1 79 ? 33.904 2.016 -28.433 1.00 96.31 79 ALA A N 1
ATOM 618 C CA . ALA A 1 79 ? 33.483 3.262 -29.066 1.00 96.31 79 ALA A CA 1
ATOM 619 C C . ALA A 1 79 ? 33.850 4.499 -28.216 1.00 96.31 79 ALA A C 1
ATOM 621 O O . ALA A 1 79 ? 33.983 4.396 -26.990 1.00 96.31 79 ALA A O 1
ATOM 622 N N . PRO A 1 80 ? 34.008 5.685 -28.834 1.00 97.06 80 PRO A N 1
ATOM 623 C CA . PRO A 1 80 ? 34.177 6.938 -28.099 1.00 97.06 80 PRO A CA 1
ATOM 624 C C . PRO A 1 80 ? 32.925 7.276 -27.273 1.00 97.06 80 PRO A C 1
ATOM 626 O O . PRO A 1 80 ? 31.828 6.812 -27.574 1.00 97.06 80 PRO A O 1
ATOM 629 N N . VAL A 1 81 ? 33.077 8.128 -26.250 1.00 96.88 81 VAL A N 1
ATOM 630 C CA . VAL A 1 81 ? 31.979 8.531 -25.341 1.00 96.88 81 VAL A CA 1
ATOM 631 C C . VAL A 1 81 ? 30.755 9.041 -26.107 1.00 96.88 81 VAL A C 1
ATOM 633 O O . VAL A 1 81 ? 29.642 8.656 -25.775 1.00 96.88 81 VAL A O 1
ATOM 636 N N . LEU A 1 82 ? 30.966 9.822 -27.173 1.00 97.06 82 LEU A N 1
ATOM 637 C CA . LEU A 1 82 ? 29.887 10.344 -28.016 1.00 97.06 82 LEU A CA 1
ATOM 638 C C . LEU A 1 82 ? 29.005 9.233 -28.613 1.00 97.06 82 LEU A C 1
ATOM 640 O O . LEU A 1 82 ? 27.787 9.342 -28.572 1.00 97.06 82 LEU A O 1
ATOM 644 N N . GLU A 1 83 ? 29.605 8.150 -29.114 1.00 97.94 83 GLU A N 1
ATOM 645 C CA . GLU A 1 83 ? 28.859 7.020 -29.690 1.00 97.94 83 GLU A CA 1
ATOM 646 C C . GLU A 1 83 ? 28.126 6.210 -28.615 1.00 97.94 83 GLU A C 1
ATOM 648 O O . GLU A 1 83 ? 27.057 5.668 -28.880 1.00 97.94 83 GLU A O 1
ATOM 653 N N . LYS A 1 84 ? 28.664 6.147 -27.388 1.00 97.75 84 LYS A N 1
ATOM 654 C CA . LYS A 1 84 ? 27.974 5.511 -26.254 1.00 97.75 84 LYS A CA 1
ATOM 655 C C . LYS A 1 84 ? 26.728 6.301 -25.863 1.00 97.75 84 LYS A C 1
ATOM 657 O O . LYS A 1 84 ? 25.662 5.715 -25.731 1.00 97.75 84 LYS A O 1
ATOM 662 N N . THR A 1 85 ? 26.851 7.625 -25.751 1.00 97.25 85 THR A N 1
ATOM 663 C CA . THR A 1 85 ? 25.710 8.512 -25.488 1.00 97.25 85 THR A CA 1
ATOM 664 C C . THR A 1 85 ? 24.672 8.422 -26.606 1.00 97.25 85 THR A C 1
ATOM 666 O O . THR A 1 85 ? 23.499 8.225 -26.317 1.00 97.25 85 THR A O 1
ATOM 669 N N . ALA A 1 86 ? 25.099 8.454 -27.874 1.00 97.69 86 ALA A N 1
ATOM 670 C CA . ALA A 1 86 ? 24.191 8.285 -29.008 1.00 97.69 86 ALA A CA 1
ATOM 671 C C . ALA A 1 86 ? 23.484 6.919 -29.000 1.00 97.69 86 ALA A C 1
ATOM 673 O O . ALA A 1 86 ? 22.317 6.837 -29.369 1.00 97.69 86 ALA A O 1
ATOM 674 N N . ALA A 1 87 ? 24.157 5.848 -28.566 1.00 98.38 87 ALA A N 1
ATOM 675 C CA . ALA A 1 87 ? 23.542 4.530 -28.420 1.00 98.38 87 ALA A CA 1
ATOM 676 C C . ALA A 1 87 ? 22.483 4.496 -27.316 1.00 98.38 87 ALA A C 1
ATOM 678 O O . ALA A 1 87 ? 21.424 3.901 -27.520 1.00 98.38 87 ALA A O 1
ATOM 679 N N . ASP A 1 88 ? 22.744 5.137 -26.177 1.00 98.19 88 ASP A N 1
ATOM 680 C CA . ASP A 1 88 ? 21.762 5.257 -25.101 1.00 98.19 88 ASP A CA 1
ATOM 681 C C . ASP A 1 88 ? 20.536 6.070 -25.576 1.00 98.19 88 ASP A C 1
ATOM 683 O O . ASP A 1 88 ? 19.401 5.613 -25.430 1.00 98.19 88 ASP A O 1
ATOM 687 N N . ASP A 1 89 ? 20.747 7.218 -26.230 1.00 98.25 89 ASP A N 1
ATOM 688 C CA . ASP A 1 89 ? 19.670 8.072 -26.755 1.00 98.25 89 ASP A CA 1
ATOM 689 C C . ASP A 1 89 ? 18.845 7.368 -27.850 1.00 98.25 89 ASP A C 1
ATOM 691 O O . ASP A 1 89 ? 17.608 7.431 -27.867 1.00 98.25 89 ASP A O 1
ATOM 695 N N . LEU A 1 90 ? 19.517 6.632 -28.743 1.00 98.19 90 LEU A N 1
ATOM 696 C CA . LEU A 1 90 ? 18.876 5.827 -29.780 1.00 98.19 90 LEU A CA 1
ATOM 697 C C . LEU A 1 90 ? 18.029 4.704 -29.170 1.00 98.19 90 LEU A C 1
ATOM 699 O O . LEU A 1 90 ? 16.881 4.523 -29.574 1.00 98.19 90 LEU A O 1
ATOM 703 N N . ALA A 1 91 ? 18.554 3.975 -28.181 1.00 98.62 91 ALA A N 1
ATOM 704 C CA . ALA A 1 91 ? 17.824 2.903 -27.505 1.00 98.62 91 ALA A CA 1
ATOM 705 C C . ALA A 1 91 ? 16.597 3.429 -26.752 1.00 98.62 91 ALA A C 1
ATOM 707 O O . ALA A 1 91 ? 15.527 2.815 -26.810 1.00 98.62 91 ALA A O 1
ATOM 708 N N . GLN A 1 92 ? 16.733 4.575 -26.077 1.00 98.38 92 GLN A N 1
ATOM 709 C CA . GLN A 1 92 ? 15.619 5.248 -25.417 1.00 98.38 92 GLN A CA 1
ATOM 710 C C . GLN A 1 92 ? 14.532 5.622 -26.436 1.00 98.38 92 GLN A C 1
ATOM 712 O O . GLN A 1 92 ? 13.368 5.275 -26.250 1.00 98.38 92 GLN A O 1
ATOM 717 N N . THR A 1 93 ? 14.912 6.261 -27.543 1.00 97.94 93 THR A N 1
ATOM 718 C CA . THR A 1 93 ? 13.968 6.724 -28.573 1.00 97.94 93 THR A CA 1
ATOM 719 C C . THR A 1 93 ? 13.260 5.564 -29.269 1.00 97.94 93 THR A C 1
ATOM 721 O O . THR A 1 93 ? 12.039 5.583 -29.405 1.00 97.94 93 THR A O 1
ATOM 724 N N . LEU A 1 94 ? 13.996 4.514 -29.648 1.00 98.25 94 LEU A N 1
ATOM 725 C CA . LEU A 1 94 ? 13.411 3.302 -30.230 1.00 98.25 94 LEU A CA 1
ATOM 726 C C . LEU A 1 94 ? 12.431 2.632 -29.265 1.00 98.25 94 LEU A C 1
ATOM 728 O O . LEU A 1 94 ? 11.358 2.209 -29.688 1.00 98.25 94 LEU A O 1
ATOM 732 N N . SER A 1 95 ? 12.765 2.570 -27.972 1.00 98.56 95 SER A N 1
ATOM 733 C CA . SER A 1 95 ? 11.866 2.013 -26.957 1.00 98.56 95 SER A CA 1
ATOM 734 C C . SER A 1 95 ? 10.566 2.814 -26.859 1.00 98.56 95 SER A C 1
ATOM 736 O O . SER A 1 95 ? 9.483 2.230 -26.895 1.00 98.56 95 SER A O 1
ATOM 738 N N . ALA A 1 96 ? 10.663 4.146 -26.805 1.00 98.25 96 ALA A N 1
ATOM 739 C CA . ALA A 1 96 ? 9.504 5.033 -26.755 1.00 98.25 96 ALA A CA 1
ATOM 740 C C . ALA A 1 96 ? 8.586 4.840 -27.973 1.00 98.25 96 ALA A C 1
ATOM 742 O O . ALA A 1 96 ? 7.391 4.588 -27.799 1.00 98.25 96 ALA A O 1
ATOM 743 N N . LEU A 1 97 ? 9.161 4.883 -29.183 1.00 97.19 97 LEU A N 1
ATOM 744 C CA . LEU A 1 97 ? 8.446 4.716 -30.453 1.00 97.19 97 LEU A CA 1
ATOM 745 C C . LEU A 1 97 ? 7.762 3.349 -30.549 1.00 97.19 97 LEU A C 1
ATOM 747 O O . LEU A 1 97 ? 6.589 3.259 -30.898 1.00 97.19 97 LEU A O 1
ATOM 751 N N . LEU A 1 98 ? 8.456 2.276 -30.163 1.00 98.19 98 LEU A N 1
ATOM 752 C CA . LEU A 1 98 ? 7.879 0.933 -30.113 1.00 98.19 98 LEU A CA 1
ATOM 753 C C . LEU A 1 98 ? 6.684 0.853 -29.153 1.00 98.19 98 LEU A C 1
ATOM 755 O O . LEU A 1 98 ? 5.673 0.223 -29.468 1.00 98.19 98 LEU A O 1
ATOM 759 N N . GLY A 1 99 ? 6.783 1.496 -27.987 1.00 97.94 99 GLY A N 1
ATOM 760 C CA . GLY A 1 99 ? 5.685 1.585 -27.028 1.00 97.94 99 GLY A CA 1
ATOM 761 C C . GLY A 1 99 ? 4.494 2.397 -27.547 1.00 97.94 99 GLY A C 1
ATOM 762 O O . GLY A 1 99 ? 3.351 2.049 -27.259 1.00 97.94 99 GLY A O 1
ATOM 763 N N . GLU A 1 100 ? 4.742 3.467 -28.303 1.00 96.94 100 GLU A N 1
ATOM 764 C CA . GLU A 1 100 ? 3.708 4.296 -28.942 1.00 96.94 100 GLU A CA 1
ATOM 765 C C . GLU A 1 100 ? 2.965 3.539 -30.049 1.00 96.94 100 GLU A C 1
ATOM 767 O O . GLU A 1 100 ? 1.734 3.518 -30.041 1.00 96.94 100 GLU A O 1
ATOM 772 N N . GLU A 1 101 ? 3.699 2.823 -30.904 1.00 96.81 101 GLU A N 1
ATOM 773 C CA . GLU A 1 101 ? 3.151 1.935 -31.942 1.00 96.81 101 GLU A CA 1
ATOM 774 C C . GLU A 1 101 ? 2.507 0.661 -31.363 1.00 96.81 101 GLU A C 1
ATOM 776 O O . GLU A 1 101 ? 1.829 -0.078 -32.074 1.00 96.81 101 GLU A O 1
ATOM 781 N N . LYS A 1 102 ? 2.718 0.374 -30.069 1.00 97.50 102 LYS A N 1
ATOM 782 C CA . LYS A 1 102 ? 2.271 -0.854 -29.384 1.00 97.50 102 LYS A CA 1
ATOM 783 C C . LYS A 1 102 ? 2.705 -2.137 -30.109 1.00 97.50 102 LYS A C 1
ATOM 785 O O . LYS A 1 102 ? 1.974 -3.127 -30.129 1.00 97.50 102 LYS A O 1
ATOM 790 N N . TYR A 1 103 ? 3.902 -2.136 -30.691 1.00 98.12 103 TYR A N 1
ATOM 791 C CA . TYR A 1 103 ? 4.401 -3.244 -31.504 1.00 98.12 103 TYR A CA 1
ATOM 792 C C . TYR A 1 103 ? 4.917 -4.408 -30.635 1.00 98.12 103 TYR A C 1
ATOM 794 O O . TYR A 1 103 ? 6.097 -4.486 -30.291 1.00 98.12 103 TYR A O 1
ATOM 802 N N . THR A 1 104 ? 4.018 -5.321 -30.258 1.00 98.00 104 THR A N 1
ATOM 803 C CA . THR A 1 104 ? 4.258 -6.378 -29.252 1.00 98.00 104 THR A CA 1
ATOM 804 C C . THR A 1 104 ? 5.379 -7.357 -29.605 1.00 98.00 104 THR A C 1
ATOM 806 O O . THR A 1 104 ? 6.054 -7.847 -28.701 1.00 98.00 104 THR A O 1
ATOM 809 N N . THR A 1 105 ? 5.644 -7.607 -30.892 1.00 97.94 105 THR A N 1
ATOM 810 C CA . THR A 1 105 ? 6.734 -8.491 -31.349 1.00 97.94 105 THR A CA 1
ATOM 811 C C . THR A 1 105 ? 8.114 -8.026 -30.863 1.00 97.94 105 THR A C 1
ATOM 813 O O . THR A 1 105 ? 9.019 -8.844 -30.726 1.00 97.94 105 THR A O 1
ATOM 816 N N . ALA A 1 106 ? 8.283 -6.736 -30.540 1.00 98.50 106 ALA A N 1
ATOM 817 C CA . ALA A 1 106 ? 9.533 -6.192 -30.003 1.00 98.50 106 ALA A CA 1
ATOM 818 C C . ALA A 1 106 ? 9.712 -6.372 -28.483 1.00 98.50 106 ALA A C 1
ATOM 820 O O . ALA A 1 106 ? 10.768 -6.018 -27.953 1.00 98.50 106 ALA A O 1
ATOM 821 N N . ALA A 1 107 ? 8.725 -6.910 -27.758 1.00 98.56 107 ALA A N 1
ATOM 822 C CA . ALA A 1 107 ? 8.805 -7.054 -26.303 1.00 98.56 107 ALA A CA 1
ATOM 823 C C . ALA A 1 107 ? 10.048 -7.839 -25.815 1.00 98.56 107 ALA A C 1
ATOM 825 O O . ALA A 1 107 ? 10.698 -7.372 -24.874 1.00 98.56 107 ALA A O 1
ATOM 826 N N . PRO A 1 108 ? 10.475 -8.951 -26.456 1.00 98.56 108 PRO A N 1
ATOM 827 C CA . PRO A 1 108 ? 11.712 -9.637 -26.076 1.00 98.56 108 PRO A CA 1
ATOM 828 C C . PRO A 1 108 ? 12.962 -8.762 -26.209 1.00 98.56 108 PRO A C 1
ATOM 830 O O . PRO A 1 108 ? 13.846 -8.816 -25.353 1.00 98.56 108 PRO A O 1
ATOM 833 N N . ASP A 1 109 ? 13.038 -7.920 -27.239 1.00 98.56 109 ASP A N 1
ATOM 834 C CA . ASP A 1 109 ? 14.178 -7.025 -27.441 1.00 98.56 109 ASP A CA 1
ATOM 835 C C . ASP A 1 109 ? 14.163 -5.841 -26.469 1.00 98.56 109 ASP A C 1
ATOM 837 O O . ASP A 1 109 ? 15.215 -5.477 -25.947 1.00 98.56 109 ASP A O 1
ATOM 841 N N . LEU A 1 110 ? 12.989 -5.303 -26.122 1.00 98.62 110 LEU A N 1
ATOM 842 C CA . LEU A 1 110 ? 12.852 -4.325 -25.034 1.00 98.62 110 LEU A CA 1
ATOM 843 C C . LEU A 1 110 ? 13.320 -4.900 -23.693 1.00 98.62 110 LEU A C 1
ATOM 845 O O . LEU A 1 110 ? 14.028 -4.230 -22.940 1.00 98.62 110 LEU A O 1
ATOM 849 N N . TRP A 1 111 ? 12.992 -6.161 -23.407 1.00 98.69 111 TRP A N 1
ATOM 850 C CA . TRP A 1 111 ? 13.491 -6.827 -22.208 1.00 98.69 111 TRP A CA 1
ATOM 851 C C . TRP A 1 111 ? 15.018 -6.972 -22.220 1.00 98.69 111 TRP A C 1
ATOM 853 O O . TRP A 1 111 ? 15.688 -6.672 -21.227 1.00 98.69 111 TRP A O 1
ATOM 863 N N . ARG A 1 112 ? 15.599 -7.359 -23.362 1.00 98.44 112 ARG A N 1
ATOM 864 C CA . ARG A 1 112 ? 17.060 -7.415 -23.523 1.00 98.44 112 ARG A CA 1
ATOM 865 C C . ARG A 1 112 ? 17.710 -6.044 -23.337 1.00 98.44 112 ARG A C 1
ATOM 867 O O . ARG A 1 112 ? 18.767 -5.975 -22.714 1.00 98.44 112 ARG A O 1
ATOM 874 N N . THR A 1 113 ? 17.074 -4.967 -23.794 1.00 98.56 113 THR A N 1
ATOM 875 C CA . THR A 1 113 ? 17.533 -3.583 -23.589 1.00 98.56 113 THR A CA 1
ATOM 876 C C . THR A 1 113 ? 17.681 -3.243 -22.102 1.00 98.56 113 THR A C 1
ATOM 878 O O . THR A 1 113 ? 18.702 -2.681 -21.707 1.00 98.56 113 THR A O 1
ATOM 881 N N . ILE A 1 114 ? 16.738 -3.660 -21.246 1.00 98.50 114 ILE A N 1
ATOM 882 C CA . ILE A 1 114 ? 16.802 -3.427 -19.788 1.00 98.50 114 ILE A CA 1
ATOM 883 C C . ILE A 1 114 ? 18.044 -4.083 -19.157 1.00 98.50 114 ILE A C 1
ATOM 885 O O . ILE A 1 114 ? 18.648 -3.524 -18.234 1.00 98.50 114 ILE A O 1
ATOM 889 N N . GLY A 1 115 ? 18.425 -5.268 -19.644 1.00 97.69 115 GLY A N 1
ATOM 890 C CA . GLY A 1 115 ? 19.596 -6.006 -19.168 1.00 97.69 115 GLY A CA 1
ATOM 891 C C . GLY A 1 115 ? 20.922 -5.538 -19.773 1.00 97.69 115 GLY A C 1
ATOM 892 O O . GLY A 1 115 ? 21.941 -5.555 -19.085 1.00 97.69 115 GLY A O 1
ATOM 893 N N . ALA A 1 116 ? 20.919 -5.121 -21.041 1.00 97.56 116 ALA A N 1
ATOM 894 C CA . ALA A 1 116 ? 22.131 -4.769 -21.779 1.00 97.56 116 ALA A CA 1
ATOM 895 C C . ALA A 1 116 ? 22.648 -3.359 -21.459 1.00 97.56 116 ALA A C 1
ATOM 897 O O . ALA A 1 116 ? 23.859 -3.163 -21.367 1.00 97.56 116 ALA A O 1
ATOM 898 N N . PHE A 1 117 ? 21.749 -2.387 -21.282 1.00 98.00 117 PHE A N 1
ATOM 899 C CA . PHE A 1 117 ? 22.110 -0.983 -21.085 1.00 98.00 117 PHE A CA 1
ATOM 900 C C . PHE A 1 117 ? 22.334 -0.660 -19.609 1.00 98.00 117 PHE A C 1
ATOM 902 O O . PHE A 1 117 ? 21.634 -1.170 -18.737 1.00 98.00 117 PHE A O 1
ATOM 909 N N . THR A 1 118 ? 23.294 0.213 -19.299 1.00 96.81 118 THR A N 1
ATOM 910 C CA . THR A 1 118 ? 23.519 0.688 -17.919 1.00 96.81 118 THR A CA 1
ATOM 911 C C . THR A 1 118 ? 22.757 1.975 -17.615 1.00 96.81 118 THR A C 1
ATOM 913 O O . THR A 1 118 ? 22.405 2.209 -16.458 1.00 96.81 118 THR A O 1
ATOM 916 N N . ALA A 1 119 ? 22.463 2.784 -18.637 1.00 97.69 119 ALA A N 1
ATOM 917 C CA . ALA A 1 119 ? 21.781 4.063 -18.505 1.00 97.69 119 ALA A CA 1
ATOM 918 C C . ALA A 1 119 ? 20.355 3.905 -17.923 1.00 97.69 119 ALA A C 1
ATOM 920 O O . ALA A 1 119 ? 19.506 3.246 -18.532 1.00 97.69 119 ALA A O 1
ATOM 921 N N . PRO A 1 120 ? 20.032 4.545 -16.779 1.00 98.19 120 PRO A N 1
ATOM 922 C CA . PRO A 1 120 ? 18.724 4.397 -16.134 1.00 98.19 120 PRO A CA 1
ATOM 923 C C . PRO A 1 120 ? 17.545 4.878 -16.983 1.00 98.19 120 PRO A C 1
ATOM 925 O O . PRO A 1 120 ? 16.462 4.306 -16.900 1.00 98.19 120 PRO A O 1
ATOM 928 N N . ASN A 1 121 ? 17.753 5.910 -17.810 1.00 98.31 121 ASN A N 1
ATOM 929 C CA . ASN A 1 121 ? 16.719 6.440 -18.702 1.00 98.31 121 ASN A CA 1
ATOM 930 C C . ASN A 1 121 ? 16.305 5.405 -19.760 1.00 98.31 121 ASN A C 1
ATOM 932 O O . ASN A 1 121 ? 15.117 5.240 -20.017 1.00 98.31 121 ASN A O 1
ATOM 936 N N . VAL A 1 122 ? 17.272 4.665 -20.315 1.00 98.56 122 VAL A N 1
ATOM 937 C CA . VAL A 1 122 ? 17.018 3.614 -2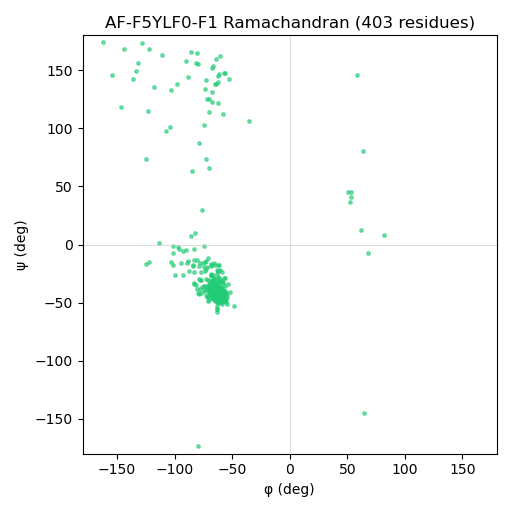1.310 1.00 98.56 122 VAL A CA 1
ATOM 938 C C . VAL A 1 122 ? 16.193 2.488 -20.695 1.00 98.56 122 VAL A C 1
ATOM 940 O O . VAL A 1 122 ? 15.178 2.081 -21.255 1.00 98.56 122 VAL A O 1
ATOM 943 N N . LYS A 1 123 ? 16.574 2.029 -19.494 1.00 98.69 123 LYS A N 1
ATOM 944 C CA . LYS A 1 123 ? 15.812 1.008 -18.760 1.00 98.69 123 LYS A CA 1
ATOM 945 C C . LYS A 1 123 ? 14.389 1.466 -18.459 1.00 98.69 123 LYS A C 1
ATOM 947 O O . LYS A 1 123 ? 13.452 0.695 -18.633 1.00 98.69 123 LYS A O 1
ATOM 952 N N . ALA A 1 124 ? 14.235 2.710 -18.005 1.00 98.62 124 ALA A N 1
ATOM 953 C CA . ALA A 1 124 ? 12.934 3.280 -17.687 1.00 98.62 124 ALA A CA 1
ATOM 954 C C . ALA A 1 124 ? 12.019 3.315 -18.917 1.00 98.62 124 ALA A C 1
ATOM 956 O O . ALA A 1 124 ? 10.874 2.882 -18.828 1.00 98.62 124 ALA A O 1
ATOM 957 N N . GLU A 1 125 ? 12.524 3.775 -20.063 1.00 98.69 125 GLU A N 1
ATOM 958 C CA . GLU A 1 125 ? 11.730 3.868 -21.291 1.00 98.69 125 GLU A CA 1
ATOM 959 C C . GLU A 1 125 ? 11.379 2.488 -21.858 1.00 98.69 125 GLU A C 1
ATOM 961 O O . GLU A 1 125 ? 10.239 2.262 -22.257 1.00 98.69 125 GLU A O 1
ATOM 966 N N . ALA A 1 126 ? 12.305 1.526 -21.808 1.00 98.75 126 ALA A N 1
ATOM 967 C CA . ALA A 1 126 ? 12.023 0.144 -22.192 1.00 98.75 126 ALA A CA 1
ATOM 968 C C . ALA A 1 126 ? 10.924 -0.490 -21.316 1.00 98.75 126 ALA A C 1
ATOM 970 O O . ALA A 1 126 ? 10.025 -1.150 -21.836 1.00 98.75 126 ALA A O 1
ATOM 971 N N . LEU A 1 127 ? 10.937 -0.240 -20.000 1.00 98.81 127 LEU A N 1
ATOM 972 C CA . LEU A 1 127 ? 9.870 -0.672 -19.087 1.00 98.81 127 LEU A CA 1
ATOM 973 C C . LEU A 1 127 ? 8.524 -0.017 -19.430 1.00 98.81 127 LEU A C 1
ATOM 975 O O . LEU A 1 127 ? 7.509 -0.709 -19.524 1.00 98.81 127 LEU A O 1
ATOM 979 N N . ILE A 1 128 ? 8.510 1.298 -19.671 1.00 98.75 128 ILE A N 1
ATOM 980 C CA . ILE A 1 128 ? 7.300 2.030 -20.079 1.00 98.75 128 ILE A CA 1
ATOM 981 C C . ILE A 1 128 ? 6.733 1.443 -21.374 1.00 98.75 128 ILE A C 1
ATOM 983 O O . ILE A 1 128 ? 5.523 1.232 -21.471 1.00 98.75 128 ILE A O 1
ATOM 987 N N . ALA A 1 129 ? 7.592 1.155 -22.352 1.00 98.62 129 ALA A N 1
ATOM 988 C CA . ALA A 1 129 ? 7.202 0.566 -23.624 1.00 98.62 129 ALA A CA 1
ATOM 989 C C . ALA A 1 129 ? 6.554 -0.816 -23.448 1.00 98.62 129 ALA A C 1
ATOM 991 O O . ALA A 1 129 ? 5.470 -1.042 -23.988 1.00 98.62 129 ALA A O 1
ATOM 992 N N . LEU A 1 130 ? 7.139 -1.692 -22.618 1.00 98.75 130 LEU A N 1
ATOM 993 C CA . LEU A 1 130 ? 6.542 -2.990 -22.266 1.00 98.75 130 LEU A CA 1
ATOM 994 C C . LEU A 1 130 ? 5.136 -2.831 -21.665 1.00 98.75 130 LEU A C 1
ATOM 996 O O . LEU A 1 130 ? 4.211 -3.556 -22.040 1.00 98.75 130 LEU A O 1
ATOM 1000 N N . GLY A 1 131 ? 4.954 -1.846 -20.781 1.00 98.56 131 GLY A N 1
ATOM 1001 C CA . GLY A 1 131 ? 3.648 -1.497 -20.222 1.00 98.56 131 GLY A CA 1
ATOM 1002 C C . GLY A 1 131 ? 2.650 -1.012 -21.274 1.00 98.56 131 GLY A C 1
ATOM 1003 O O . GLY A 1 131 ? 1.524 -1.504 -21.335 1.00 98.56 131 GLY A O 1
ATOM 1004 N N . LYS A 1 132 ? 3.055 -0.070 -22.138 1.00 98.50 132 LYS A N 1
ATOM 1005 C CA . LYS A 1 132 ? 2.209 0.469 -23.223 1.00 98.50 132 LYS A CA 1
ATOM 1006 C C . LYS A 1 132 ? 1.744 -0.624 -24.195 1.00 98.50 132 LYS A C 1
ATOM 1008 O O . LYS A 1 132 ? 0.590 -0.596 -24.624 1.00 98.50 132 LYS A O 1
ATOM 1013 N N . MET A 1 133 ? 2.610 -1.596 -24.492 1.00 98.44 133 MET A N 1
ATOM 1014 C CA . MET A 1 133 ? 2.306 -2.775 -25.314 1.00 98.44 133 MET A CA 1
ATOM 1015 C C . MET A 1 133 ? 1.428 -3.813 -24.608 1.00 98.44 133 MET A C 1
ATOM 1017 O O . MET A 1 133 ? 0.908 -4.707 -25.269 1.00 98.44 133 MET A O 1
ATOM 1021 N N . ARG A 1 134 ? 1.284 -3.724 -23.278 1.00 98.06 134 ARG A N 1
ATOM 1022 C CA . ARG A 1 134 ? 0.691 -4.772 -22.433 1.00 98.06 134 ARG A CA 1
ATOM 1023 C C . ARG A 1 134 ? 1.365 -6.132 -22.639 1.00 98.06 134 ARG A C 1
ATOM 1025 O O . ARG A 1 134 ? 0.695 -7.153 -22.748 1.00 98.06 134 ARG A O 1
ATOM 1032 N N . ALA A 1 135 ? 2.695 -6.145 -22.681 1.00 98.31 135 ALA A N 1
ATOM 1033 C CA . ALA A 1 135 ? 3.485 -7.367 -22.788 1.00 98.31 135 ALA A CA 1
ATOM 1034 C C . ALA A 1 135 ? 3.479 -8.155 -21.457 1.00 98.31 135 ALA A C 1
ATOM 1036 O O . ALA A 1 135 ? 4.458 -8.152 -20.711 1.00 98.31 135 ALA A O 1
ATOM 1037 N N . THR A 1 136 ? 2.353 -8.801 -21.140 1.00 98.12 136 THR A N 1
ATOM 1038 C CA . THR A 1 136 ? 2.092 -9.470 -19.850 1.00 98.12 136 THR A CA 1
ATOM 1039 C C . THR A 1 136 ? 3.044 -10.622 -19.544 1.00 98.12 136 THR A C 1
ATOM 1041 O O . THR A 1 136 ? 3.274 -10.910 -18.375 1.00 98.12 136 THR A O 1
ATOM 1044 N N . ASP A 1 137 ? 3.678 -11.222 -20.553 1.00 98.38 137 ASP A N 1
ATOM 1045 C CA . ASP A 1 137 ? 4.710 -12.257 -20.368 1.00 98.38 137 ASP A CA 1
ATOM 1046 C C . ASP A 1 137 ? 5.944 -11.746 -19.597 1.00 98.38 137 ASP A C 1
ATOM 1048 O O . ASP A 1 137 ? 6.729 -12.535 -19.065 1.00 98.38 137 ASP A O 1
ATOM 1052 N N . PHE A 1 138 ? 6.110 -10.419 -19.523 1.00 98.56 138 PHE A N 1
ATOM 1053 C CA . PHE A 1 138 ? 7.174 -9.748 -18.776 1.00 98.56 138 PHE A CA 1
ATOM 1054 C C . PHE A 1 138 ? 6.714 -9.169 -17.429 1.00 98.56 138 PHE A C 1
ATOM 1056 O O . PHE A 1 138 ? 7.536 -8.610 -16.698 1.00 98.56 138 PHE A O 1
ATOM 1063 N N . LEU A 1 139 ? 5.430 -9.295 -17.069 1.00 98.50 139 LEU A N 1
ATOM 1064 C CA . LEU A 1 139 ? 4.896 -8.793 -15.799 1.00 98.50 139 LEU A CA 1
ATOM 1065 C C . LEU A 1 139 ? 5.675 -9.336 -14.581 1.00 98.50 139 LEU A C 1
ATOM 1067 O O . LEU A 1 139 ? 6.122 -8.507 -13.783 1.00 98.50 139 LEU A O 1
ATOM 1071 N N . PRO A 1 140 ? 5.916 -10.659 -14.423 1.00 98.56 140 PRO A N 1
ATOM 1072 C CA . PRO A 1 140 ? 6.660 -11.185 -13.272 1.00 98.56 140 PRO A CA 1
ATOM 1073 C C . PRO A 1 140 ? 8.056 -10.571 -13.117 1.00 98.56 140 PRO A C 1
ATOM 1075 O O . PRO A 1 140 ? 8.537 -10.339 -12.009 1.00 98.56 140 PRO A O 1
ATOM 1078 N N . GLN A 1 141 ? 8.717 -10.281 -14.233 1.00 98.62 141 GLN A N 1
ATOM 1079 C CA . GLN A 1 141 ? 10.057 -9.726 -14.268 1.00 98.62 141 GLN A CA 1
ATOM 1080 C C . GLN A 1 141 ? 10.042 -8.228 -13.927 1.00 98.62 141 GLN A C 1
ATOM 1082 O O . GLN A 1 141 ? 10.928 -7.761 -13.213 1.00 98.62 141 GLN A O 1
ATOM 1087 N N . VAL A 1 142 ? 9.021 -7.481 -14.364 1.00 98.62 142 VAL A N 1
ATOM 1088 C CA . VAL A 1 142 ? 8.808 -6.080 -13.957 1.00 98.62 142 VAL A CA 1
ATOM 1089 C C . VAL A 1 142 ? 8.495 -5.984 -12.460 1.00 98.62 142 VAL A C 1
ATOM 1091 O O . VAL A 1 142 ? 9.072 -5.144 -11.767 1.00 98.62 142 VAL A O 1
ATOM 1094 N N . VAL A 1 143 ? 7.645 -6.877 -11.941 1.00 98.56 143 VAL A N 1
ATOM 1095 C CA . VAL A 1 143 ? 7.375 -7.021 -10.500 1.00 98.56 143 VAL A CA 1
ATOM 1096 C C . VAL A 1 143 ? 8.678 -7.269 -9.740 1.00 98.56 143 VAL A C 1
ATOM 1098 O O . VAL A 1 143 ? 8.977 -6.554 -8.780 1.00 98.56 143 VAL A O 1
ATOM 1101 N N . ARG A 1 144 ? 9.494 -8.218 -10.214 1.00 98.38 144 ARG A N 1
ATOM 1102 C CA . ARG A 1 144 ? 10.789 -8.547 -9.611 1.00 98.38 144 ARG A CA 1
ATOM 1103 C C . ARG A 1 144 ? 11.756 -7.364 -9.603 1.00 98.38 144 ARG A C 1
ATOM 1105 O O . ARG A 1 144 ? 12.406 -7.148 -8.589 1.00 98.38 144 ARG A O 1
ATOM 1112 N N . ILE A 1 145 ? 11.813 -6.556 -10.666 1.00 98.25 145 ILE A N 1
ATOM 1113 C CA . ILE A 1 145 ? 12.650 -5.342 -10.690 1.00 98.25 145 ILE A CA 1
ATOM 1114 C C . ILE A 1 145 ? 12.293 -4.408 -9.527 1.00 98.25 145 ILE A C 1
ATOM 1116 O O . ILE A 1 145 ? 13.189 -3.944 -8.826 1.00 98.25 145 ILE A O 1
ATOM 1120 N N . LEU A 1 146 ? 11.005 -4.127 -9.290 1.00 97.56 146 LEU A N 1
ATOM 1121 C CA . LEU A 1 146 ? 10.618 -3.268 -8.165 1.00 97.56 146 LEU A CA 1
ATOM 1122 C C . LEU A 1 146 ? 10.887 -3.928 -6.809 1.00 97.56 146 LEU A C 1
ATOM 1124 O O . LEU A 1 146 ? 11.272 -3.232 -5.872 1.00 97.56 146 LEU A O 1
ATOM 1128 N N . GLN A 1 147 ? 10.707 -5.244 -6.688 1.00 97.25 147 GLN A N 1
ATOM 1129 C CA . GLN A 1 147 ? 11.053 -5.977 -5.467 1.00 97.25 147 GLN A CA 1
ATOM 1130 C C . GLN A 1 147 ? 12.550 -5.868 -5.159 1.00 97.25 147 GLN A C 1
ATOM 1132 O O . GLN A 1 147 ? 12.905 -5.459 -4.057 1.00 97.25 147 GLN A O 1
ATOM 1137 N N . ASP A 1 148 ? 13.411 -6.131 -6.144 1.00 97.06 148 ASP A N 1
ATOM 1138 C CA . ASP A 1 148 ? 14.866 -6.042 -6.009 1.00 97.06 148 ASP A CA 1
ATOM 1139 C C . ASP A 1 148 ? 15.301 -4.616 -5.619 1.00 97.06 148 ASP A C 1
ATOM 1141 O O . ASP A 1 148 ? 16.152 -4.430 -4.746 1.00 97.06 148 ASP A O 1
ATOM 1145 N N . LEU A 1 149 ? 14.673 -3.590 -6.209 1.00 96.31 149 LEU A N 1
ATOM 1146 C CA . LEU A 1 149 ? 14.904 -2.191 -5.838 1.00 96.31 149 LEU A CA 1
ATOM 1147 C C . LEU A 1 149 ? 14.477 -1.899 -4.389 1.00 96.31 149 LEU A C 1
ATOM 1149 O O . LEU A 1 149 ? 15.228 -1.263 -3.653 1.00 96.31 149 LEU A O 1
ATOM 1153 N N . ASN A 1 150 ? 13.313 -2.394 -3.955 1.00 95.62 150 ASN A N 1
ATOM 1154 C CA . ASN A 1 150 ? 12.823 -2.226 -2.582 1.00 95.62 150 ASN A CA 1
ATOM 1155 C C . ASN A 1 150 ? 13.682 -2.960 -1.544 1.00 95.62 150 ASN A C 1
ATOM 1157 O O . ASN A 1 150 ? 13.837 -2.468 -0.427 1.00 95.62 150 ASN A O 1
ATOM 1161 N N . SER A 1 151 ? 14.258 -4.110 -1.898 1.00 94.81 151 SER A N 1
ATOM 1162 C CA . SER A 1 151 ? 15.163 -4.863 -1.024 1.00 94.81 151 SER A CA 1
ATOM 1163 C C . SER A 1 151 ? 16.537 -4.207 -0.867 1.00 94.81 151 SER A C 1
ATOM 1165 O O . SER A 1 151 ? 17.225 -4.470 0.117 1.00 94.81 151 SER A O 1
ATOM 1167 N N . ALA A 1 152 ? 16.933 -3.339 -1.802 1.00 93.31 152 ALA A N 1
ATOM 1168 C CA . ALA A 1 152 ? 18.205 -2.625 -1.785 1.00 93.31 152 ALA A CA 1
ATOM 1169 C C . ALA A 1 152 ? 17.980 -1.102 -1.877 1.00 93.31 152 ALA A C 1
ATOM 1171 O O . ALA A 1 152 ? 18.240 -0.509 -2.934 1.00 93.31 152 ALA A O 1
ATOM 1172 N N . PRO A 1 153 ? 17.507 -0.445 -0.797 1.00 85.00 153 PRO A N 1
ATOM 1173 C CA . PRO A 1 153 ? 17.285 0.999 -0.795 1.00 85.00 153 PRO A CA 1
ATOM 1174 C C . PRO A 1 153 ? 18.579 1.764 -1.134 1.00 85.00 153 PRO A C 1
ATOM 1176 O O . PRO A 1 153 ? 19.673 1.294 -0.815 1.00 85.00 153 PRO A O 1
ATOM 1179 N N . PRO A 1 154 ? 18.482 2.926 -1.805 1.00 90.31 154 PRO A N 1
ATOM 1180 C CA . PRO A 1 154 ? 19.655 3.679 -2.243 1.00 90.31 154 PRO A CA 1
ATOM 1181 C C . PRO A 1 154 ? 20.474 4.203 -1.053 1.00 90.31 154 PRO A C 1
ATOM 1183 O O . PRO A 1 154 ? 19.911 4.726 -0.092 1.00 90.31 154 PRO A O 1
ATOM 1186 N N . ALA A 1 155 ? 21.805 4.113 -1.134 1.00 91.38 155 ALA A N 1
ATOM 1187 C CA . ALA A 1 155 ? 22.728 4.567 -0.089 1.00 91.38 155 ALA A CA 1
ATOM 1188 C C . ALA A 1 155 ? 23.035 6.077 -0.155 1.00 91.38 155 ALA A C 1
ATOM 1190 O O . ALA A 1 155 ? 23.592 6.647 0.782 1.00 91.38 155 ALA A O 1
ATOM 1191 N N . GLY A 1 156 ? 22.676 6.741 -1.257 1.00 93.50 156 GLY A N 1
ATOM 1192 C CA . GLY A 1 156 ? 22.922 8.164 -1.470 1.00 93.50 156 GLY A CA 1
ATOM 1193 C C . GLY A 1 156 ? 22.050 8.758 -2.572 1.00 93.50 156 GLY A C 1
ATOM 1194 O O . GLY A 1 156 ? 21.316 8.049 -3.259 1.00 93.50 156 GLY A O 1
ATOM 1195 N N . ARG A 1 157 ? 22.138 10.082 -2.750 1.00 93.19 157 ARG A N 1
ATOM 1196 C CA . ARG A 1 157 ? 21.276 10.840 -3.672 1.00 93.19 157 ARG A CA 1
ATOM 1197 C C . ARG A 1 157 ? 21.411 10.398 -5.131 1.00 93.19 157 ARG A C 1
ATOM 1199 O O . ARG A 1 157 ? 20.402 10.196 -5.789 1.00 93.19 157 ARG A O 1
ATOM 1206 N N . GLU A 1 158 ? 22.635 10.214 -5.618 1.00 94.44 158 GLU A N 1
ATOM 1207 C CA . GLU A 1 158 ? 22.881 9.802 -7.008 1.00 94.44 158 GLU A CA 1
ATOM 1208 C C . GLU A 1 158 ? 22.280 8.421 -7.310 1.00 94.44 158 GLU A C 1
ATOM 1210 O O . GLU A 1 158 ? 21.612 8.223 -8.326 1.00 94.44 158 GLU A O 1
ATOM 1215 N N . GLU A 1 159 ? 22.451 7.474 -6.386 1.00 95.12 159 GLU A N 1
ATOM 1216 C CA . GLU A 1 159 ? 21.853 6.148 -6.504 1.00 95.12 159 GLU A CA 1
ATOM 1217 C C . GLU A 1 159 ? 20.324 6.214 -6.408 1.00 95.12 159 GLU A C 1
ATOM 1219 O O . GLU A 1 159 ? 19.639 5.527 -7.165 1.00 95.12 159 GLU A O 1
ATOM 1224 N N . ALA A 1 160 ? 19.781 7.066 -5.531 1.00 94.31 160 ALA A N 1
ATOM 1225 C CA . ALA A 1 160 ? 18.343 7.287 -5.407 1.00 94.31 160 ALA A CA 1
ATOM 1226 C C . ALA A 1 160 ? 17.738 7.863 -6.694 1.00 94.31 160 ALA A C 1
ATOM 1228 O O . ALA A 1 160 ? 16.675 7.410 -7.118 1.00 94.31 160 ALA A O 1
ATOM 1229 N N . ASP A 1 161 ? 18.426 8.799 -7.350 1.00 95.00 161 ASP A N 1
ATOM 1230 C CA . ASP A 1 161 ? 17.999 9.379 -8.625 1.00 95.00 161 ASP A CA 1
ATOM 1231 C C . ASP A 1 161 ? 18.069 8.338 -9.756 1.00 95.00 161 ASP A C 1
ATOM 1233 O O . ASP A 1 161 ? 17.134 8.199 -10.551 1.00 95.00 161 ASP A O 1
ATOM 1237 N N . SER A 1 162 ? 19.149 7.554 -9.808 1.00 96.56 162 SER A N 1
ATOM 1238 C CA . SER A 1 162 ? 19.345 6.476 -10.784 1.00 96.56 162 SER A CA 1
ATOM 1239 C C . SER A 1 162 ? 18.296 5.363 -10.639 1.00 96.56 162 SER A C 1
ATOM 1241 O O . SER A 1 162 ? 17.549 5.080 -11.580 1.00 96.56 162 SER A O 1
ATOM 1243 N N . LYS A 1 163 ? 18.159 4.782 -9.439 1.00 96.75 163 LYS A N 1
ATOM 1244 C CA . LYS A 1 163 ? 17.141 3.767 -9.124 1.00 96.75 163 LYS A CA 1
ATOM 1245 C C . LYS A 1 163 ? 15.727 4.322 -9.265 1.00 96.75 163 LYS A C 1
ATOM 1247 O O . LYS A 1 163 ? 14.851 3.620 -9.760 1.00 96.75 163 LYS A O 1
ATOM 1252 N N . GLY A 1 164 ? 15.511 5.587 -8.905 1.00 96.88 164 GLY A N 1
ATOM 1253 C CA . GLY A 1 164 ? 14.227 6.272 -9.032 1.00 96.88 164 GLY A CA 1
ATOM 1254 C C . GLY A 1 164 ? 13.732 6.366 -10.477 1.00 96.88 164 GLY A C 1
ATOM 1255 O O . GLY A 1 164 ? 12.541 6.185 -10.727 1.00 96.88 164 GLY A O 1
ATOM 1256 N N . LYS A 1 165 ? 14.630 6.564 -11.450 1.00 98.06 165 LYS A N 1
ATOM 1257 C CA . LYS A 1 165 ? 14.279 6.533 -12.882 1.00 98.06 165 LYS A CA 1
ATOM 1258 C C . LYS A 1 165 ? 13.791 5.154 -13.321 1.00 98.06 165 LYS A C 1
ATOM 1260 O O . LYS A 1 165 ? 12.751 5.059 -13.970 1.00 98.06 165 LYS A O 1
ATOM 1265 N N . ILE A 1 166 ? 14.499 4.096 -12.926 1.00 98.31 166 ILE A N 1
ATOM 1266 C CA . ILE A 1 166 ? 14.110 2.709 -13.232 1.00 98.31 166 ILE A CA 1
ATOM 1267 C C . ILE A 1 166 ? 12.767 2.384 -12.565 1.00 98.31 166 ILE A C 1
ATOM 1269 O O . ILE A 1 166 ? 11.858 1.884 -13.227 1.00 98.31 166 ILE A O 1
ATOM 1273 N N . ALA A 1 167 ? 12.612 2.741 -11.284 1.00 98.12 167 ALA A N 1
ATOM 1274 C CA . ALA A 1 167 ? 11.373 2.562 -10.533 1.00 98.12 167 ALA A CA 1
ATOM 1275 C C . ALA A 1 167 ? 10.193 3.273 -11.206 1.00 98.12 167 ALA A C 1
ATOM 1277 O O . ALA A 1 167 ? 9.141 2.668 -11.377 1.00 98.12 167 ALA A O 1
ATOM 1278 N N . ARG A 1 168 ? 10.373 4.519 -11.669 1.00 98.56 168 ARG A N 1
ATOM 1279 C CA . ARG A 1 168 ? 9.351 5.255 -12.430 1.00 98.56 168 ARG A CA 1
ATOM 1280 C C . ARG A 1 168 ? 8.890 4.476 -13.660 1.00 98.56 168 ARG A C 1
ATOM 1282 O O . ARG A 1 168 ? 7.687 4.369 -13.881 1.00 98.56 168 ARG A O 1
ATOM 1289 N N . GLY A 1 169 ? 9.825 3.931 -14.439 1.00 98.62 169 GLY A N 1
ATOM 1290 C CA . GLY A 1 169 ? 9.481 3.147 -15.624 1.00 98.62 169 GLY A CA 1
ATOM 1291 C C . GLY A 1 169 ? 8.690 1.882 -15.287 1.00 98.62 169 GLY A C 1
ATOM 1292 O O . GLY A 1 169 ? 7.665 1.612 -15.908 1.00 98.62 169 GLY A O 1
ATOM 1293 N N . ALA A 1 170 ? 9.110 1.150 -14.252 1.00 98.69 170 ALA A N 1
ATOM 1294 C CA . ALA A 1 170 ? 8.415 -0.054 -13.806 1.00 98.69 170 ALA A CA 1
ATOM 1295 C C . ALA A 1 170 ? 7.042 0.240 -13.170 1.00 98.69 170 ALA A C 1
ATOM 1297 O O . ALA A 1 170 ? 6.097 -0.495 -13.436 1.00 98.69 170 ALA A O 1
ATOM 1298 N N . ILE A 1 171 ? 6.884 1.323 -12.399 1.00 98.75 171 ILE A N 1
ATOM 1299 C CA . ILE A 1 171 ? 5.582 1.740 -11.845 1.00 98.75 171 ILE A CA 1
ATOM 1300 C C . ILE A 1 171 ? 4.593 2.038 -12.977 1.00 98.75 171 ILE A C 1
ATOM 1302 O O . ILE A 1 171 ? 3.481 1.519 -12.959 1.00 98.75 171 ILE A O 1
ATOM 1306 N N . ILE A 1 172 ? 5.010 2.805 -13.993 1.00 98.75 172 ILE A N 1
ATOM 1307 C CA . ILE A 1 172 ? 4.169 3.094 -15.167 1.00 98.75 172 ILE A CA 1
ATOM 1308 C C . ILE A 1 172 ? 3.828 1.800 -15.916 1.00 98.75 172 ILE A C 1
ATOM 1310 O O . ILE A 1 172 ? 2.705 1.639 -16.388 1.00 98.75 172 ILE A O 1
ATOM 1314 N N . ALA A 1 173 ? 4.769 0.859 -16.015 1.00 98.69 173 ALA A N 1
ATOM 1315 C CA . ALA A 1 173 ? 4.501 -0.431 -16.637 1.00 98.69 173 ALA A CA 1
ATOM 1316 C C . ALA A 1 173 ? 3.419 -1.223 -15.882 1.00 98.69 173 ALA A C 1
ATOM 1318 O O . ALA A 1 173 ? 2.442 -1.659 -16.492 1.00 98.69 173 ALA A O 1
ATOM 1319 N N . LEU A 1 174 ? 3.542 -1.335 -14.554 1.00 98.69 174 LEU A N 1
ATOM 1320 C CA . LEU A 1 174 ? 2.559 -2.009 -13.701 1.00 98.69 174 LEU A CA 1
ATOM 1321 C C . LEU A 1 174 ? 1.191 -1.308 -13.713 1.00 98.69 174 LEU A C 1
ATOM 1323 O O . LEU A 1 174 ? 0.168 -1.990 -13.748 1.00 98.69 174 LEU A O 1
ATOM 1327 N N . GLU A 1 175 ? 1.153 0.029 -13.781 1.00 98.50 175 GLU A N 1
ATOM 1328 C CA . GLU A 1 175 ? -0.081 0.806 -13.986 1.00 98.50 175 GLU A CA 1
ATOM 1329 C C . GLU A 1 175 ? -0.819 0.370 -15.264 1.00 98.50 175 GLU A C 1
ATOM 1331 O O . GLU A 1 175 ? -2.048 0.285 -15.284 1.00 98.50 175 GLU A O 1
ATOM 1336 N N . LYS A 1 176 ? -0.085 0.090 -16.353 1.00 98.44 176 LYS A N 1
ATOM 1337 C CA . LYS A 1 176 ? -0.681 -0.358 -17.622 1.00 98.44 176 LYS A CA 1
ATOM 1338 C C . LYS A 1 176 ? -1.082 -1.827 -17.617 1.00 98.44 176 LYS A C 1
ATOM 1340 O O . LYS A 1 176 ? -2.054 -2.160 -18.298 1.00 98.44 176 LYS A O 1
ATOM 1345 N N . PHE A 1 177 ? -0.378 -2.675 -16.867 1.00 98.44 177 PHE A N 1
ATOM 1346 C CA . PHE A 1 177 ? -0.760 -4.078 -16.695 1.00 98.44 177 PHE A CA 1
ATOM 1347 C C . PHE A 1 177 ? -2.019 -4.239 -15.840 1.00 98.44 177 PHE A C 1
ATOM 1349 O O . PHE A 1 177 ? -2.829 -5.104 -16.158 1.00 98.44 177 PHE A O 1
ATOM 1356 N N . ARG A 1 178 ? -2.216 -3.386 -14.820 1.00 98.12 178 ARG A N 1
ATOM 1357 C CA . ARG A 1 178 ? -3.353 -3.457 -13.877 1.00 98.12 178 ARG A CA 1
ATOM 1358 C C . ARG A 1 178 ? -3.506 -4.834 -13.230 1.00 98.12 178 ARG A C 1
ATOM 1360 O O . ARG A 1 178 ? -4.610 -5.356 -13.099 1.00 98.12 178 ARG A O 1
ATOM 1367 N N . ASP A 1 179 ? -2.374 -5.428 -12.871 1.00 98.31 179 ASP A N 1
ATOM 1368 C CA . ASP A 1 179 ? -2.336 -6.743 -12.245 1.00 98.31 179 ASP A CA 1
ATOM 1369 C C . ASP A 1 179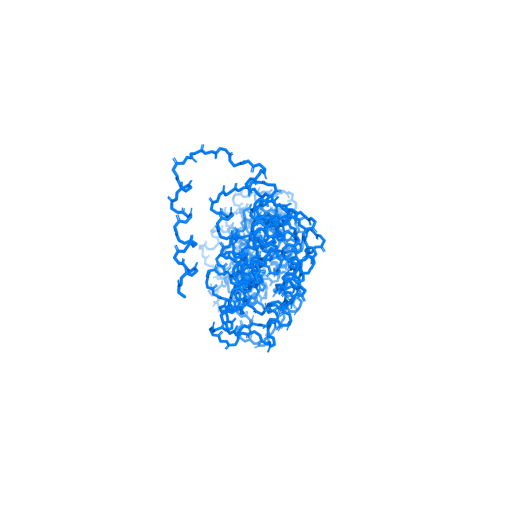 ? -2.091 -6.622 -10.728 1.00 98.31 179 ASP A C 1
ATOM 1371 O O . ASP A 1 179 ? -1.157 -5.914 -10.325 1.00 98.31 179 ASP A O 1
ATOM 1375 N N . PRO A 1 180 ? -2.868 -7.324 -9.877 1.00 98.19 180 PRO A N 1
ATOM 1376 C CA . PRO A 1 180 ? -2.717 -7.269 -8.423 1.00 98.19 180 PRO A CA 1
ATOM 1377 C C . PRO A 1 180 ? -1.312 -7.621 -7.912 1.00 98.19 180 PRO A C 1
ATOM 1379 O O . PRO A 1 180 ? -0.889 -7.085 -6.887 1.00 98.19 180 PRO A O 1
ATOM 1382 N N . SER A 1 181 ? -0.551 -8.468 -8.619 1.00 98.19 181 SER A N 1
ATOM 1383 C CA . SER A 1 181 ? 0.829 -8.822 -8.239 1.00 98.19 181 SER A CA 1
ATOM 1384 C C . SER A 1 181 ? 1.780 -7.616 -8.246 1.00 98.19 181 SER A C 1
ATOM 1386 O O . SER A 1 181 ? 2.789 -7.611 -7.537 1.00 98.19 181 SER A O 1
ATOM 1388 N N . GLY A 1 182 ? 1.440 -6.561 -8.996 1.00 98.19 182 GLY A N 1
ATOM 1389 C CA . GLY A 1 182 ? 2.166 -5.295 -9.014 1.00 98.19 182 GLY A CA 1
ATOM 1390 C C . GLY A 1 182 ? 1.885 -4.387 -7.816 1.00 98.19 182 GLY A C 1
ATOM 1391 O O . GLY A 1 182 ? 2.671 -3.474 -7.562 1.00 98.19 182 GLY A O 1
ATOM 1392 N N . TYR A 1 183 ? 0.814 -4.630 -7.053 1.00 98.62 183 TYR A N 1
ATOM 1393 C CA . TYR A 1 183 ? 0.361 -3.711 -6.007 1.00 98.62 183 TYR A CA 1
ATOM 1394 C C . TYR A 1 183 ? 1.392 -3.544 -4.884 1.00 98.62 183 TYR A C 1
ATOM 1396 O O . TYR A 1 183 ? 1.829 -2.427 -4.610 1.00 98.62 183 TYR A O 1
ATOM 1404 N N . LEU A 1 184 ? 1.832 -4.642 -4.256 1.00 98.19 184 LEU A N 1
ATOM 1405 C CA . LEU A 1 184 ? 2.762 -4.581 -3.119 1.00 98.19 184 LEU A CA 1
ATOM 1406 C C . LEU A 1 184 ? 4.124 -3.949 -3.466 1.00 98.19 184 LEU A C 1
ATOM 1408 O O . LEU A 1 184 ? 4.576 -3.081 -2.716 1.00 98.19 184 LEU A O 1
ATOM 1412 N N . PRO A 1 185 ? 4.784 -4.293 -4.590 1.00 98.19 185 PRO A N 1
ATOM 1413 C CA . PRO A 1 185 ? 6.006 -3.602 -4.996 1.00 98.19 185 PRO A CA 1
ATOM 1414 C C . PRO A 1 185 ? 5.826 -2.085 -5.162 1.00 98.19 185 PRO A C 1
ATOM 1416 O O . PRO A 1 185 ? 6.701 -1.326 -4.739 1.00 98.19 185 PRO A O 1
ATOM 1419 N N . VAL A 1 186 ? 4.701 -1.630 -5.732 1.00 98.44 186 VAL A N 1
ATOM 1420 C CA . VAL A 1 186 ? 4.392 -0.193 -5.857 1.00 98.44 186 VAL A CA 1
ATOM 1421 C C . VAL A 1 186 ? 4.065 0.430 -4.496 1.00 98.44 186 VAL A C 1
ATOM 1423 O O . VAL A 1 186 ? 4.502 1.547 -4.220 1.00 98.44 186 VAL A O 1
ATOM 1426 N N . PHE A 1 187 ? 3.378 -0.291 -3.609 1.00 98.31 187 PHE A N 1
ATOM 1427 C CA . PHE A 1 187 ? 3.071 0.171 -2.254 1.00 98.31 187 PHE A CA 1
ATOM 1428 C C . PHE A 1 187 ? 4.352 0.496 -1.479 1.00 98.31 187 PHE A C 1
ATOM 1430 O O . PHE A 1 187 ? 4.488 1.597 -0.954 1.00 98.31 187 PHE A O 1
ATOM 1437 N N . PHE A 1 188 ? 5.351 -0.387 -1.500 1.00 97.19 188 PHE A N 1
ATOM 1438 C CA . PHE A 1 188 ? 6.629 -0.121 -0.828 1.00 97.19 188 PHE A CA 1
ATOM 1439 C C . PHE A 1 188 ? 7.420 1.041 -1.450 1.00 97.19 188 PHE A C 1
ATOM 1441 O O . PHE A 1 188 ? 8.123 1.767 -0.741 1.00 97.19 188 PHE A O 1
ATOM 1448 N N . MET A 1 189 ? 7.261 1.285 -2.754 1.00 96.25 189 MET A N 1
ATOM 1449 C CA . MET A 1 189 ? 7.858 2.448 -3.424 1.00 96.25 189 MET A CA 1
ATOM 1450 C C . MET A 1 189 ? 7.229 3.766 -2.958 1.00 96.25 189 MET A C 1
ATOM 1452 O O . MET A 1 189 ? 7.931 4.769 -2.825 1.00 96.25 189 MET A O 1
ATOM 1456 N N . ALA A 1 190 ? 5.926 3.770 -2.657 1.00 96.75 190 ALA A N 1
ATOM 1457 C CA . ALA A 1 190 ? 5.206 4.943 -2.156 1.00 96.75 190 ALA A CA 1
ATOM 1458 C C . ALA A 1 190 ? 5.682 5.408 -0.767 1.00 96.75 190 ALA A C 1
ATOM 1460 O O . ALA A 1 190 ? 5.416 6.548 -0.370 1.00 96.75 190 ALA A O 1
ATOM 1461 N N . THR A 1 191 ? 6.383 4.540 -0.036 1.00 91.88 191 THR A N 1
ATOM 1462 C CA . THR A 1 191 ? 6.720 4.727 1.380 1.00 91.88 191 THR A CA 1
ATOM 1463 C C . THR A 1 191 ? 8.228 4.699 1.654 1.00 91.88 191 THR A C 1
ATOM 1465 O O . THR A 1 191 ? 8.658 5.104 2.731 1.00 91.88 191 THR A O 1
ATOM 1468 N N . GLY A 1 192 ? 9.034 4.215 0.704 1.00 86.50 192 GLY A N 1
ATOM 1469 C CA . GLY A 1 192 ? 10.481 4.032 0.842 1.00 86.50 192 GLY A CA 1
ATOM 1470 C C . GLY A 1 192 ? 11.337 5.296 0.658 1.00 86.50 192 GLY A C 1
ATOM 1471 O O . GLY A 1 192 ? 10.846 6.414 0.490 1.00 86.50 192 GLY A O 1
ATOM 1472 N N . GLY A 1 193 ? 12.661 5.100 0.653 1.00 88.38 193 GLY A N 1
ATOM 1473 C CA . GLY A 1 193 ? 13.689 6.149 0.527 1.00 88.38 193 GLY A CA 1
ATOM 1474 C C . GLY A 1 193 ? 13.898 6.710 -0.888 1.00 88.38 193 GLY A C 1
ATOM 1475 O O . GLY A 1 193 ? 15.013 7.091 -1.233 1.00 88.38 193 GLY A O 1
ATOM 1476 N N . TYR A 1 194 ? 12.860 6.726 -1.725 1.00 92.50 194 TYR A N 1
ATOM 1477 C CA . TYR A 1 194 ? 12.931 7.199 -3.113 1.00 92.50 194 TYR A CA 1
ATOM 1478 C C . TYR A 1 194 ? 12.745 8.722 -3.225 1.00 92.50 194 TYR A C 1
ATOM 1480 O O . TYR A 1 194 ? 12.271 9.353 -2.276 1.00 92.50 194 TYR A O 1
AT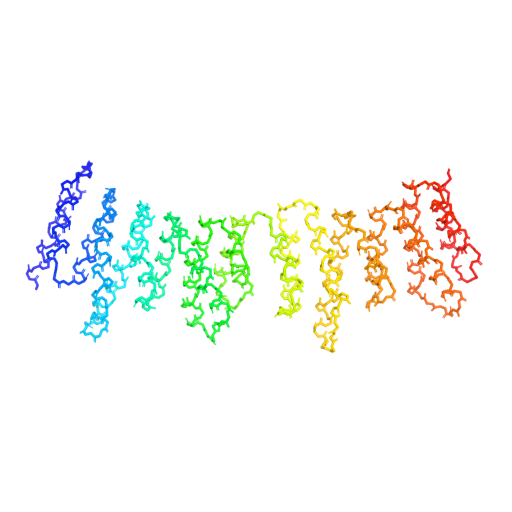OM 1488 N N . PRO A 1 195 ? 13.066 9.342 -4.377 1.00 95.31 195 PRO A N 1
ATOM 1489 C CA . PRO A 1 195 ? 12.694 10.730 -4.645 1.00 95.31 195 PRO A CA 1
ATOM 1490 C C . PRO A 1 195 ? 11.179 10.957 -4.518 1.00 95.31 195 PRO A C 1
ATOM 1492 O O . PRO A 1 195 ? 10.377 10.078 -4.846 1.00 95.31 195 PRO A O 1
ATOM 1495 N N . ASP A 1 196 ? 10.767 12.149 -4.081 1.00 96.38 196 ASP A N 1
ATOM 1496 C CA . ASP A 1 196 ? 9.347 12.458 -3.848 1.00 96.38 196 ASP A CA 1
ATOM 1497 C C . ASP A 1 196 ? 8.484 12.308 -5.105 1.00 96.38 196 ASP A C 1
ATOM 1499 O O . ASP A 1 196 ? 7.342 11.864 -5.011 1.00 96.38 196 ASP A O 1
ATOM 1503 N N . SER A 1 197 ? 9.040 12.585 -6.286 1.00 96.94 197 SER A N 1
ATOM 1504 C CA . SER A 1 197 ? 8.356 12.373 -7.567 1.00 96.94 197 SER A CA 1
ATOM 1505 C C . SER A 1 197 ? 7.979 10.906 -7.803 1.00 96.94 197 SER A C 1
ATOM 1507 O O . SER A 1 197 ? 6.900 10.627 -8.324 1.00 96.94 197 SER A O 1
ATOM 1509 N N . VAL A 1 198 ? 8.827 9.959 -7.383 1.00 97.50 198 VAL A N 1
ATOM 1510 C CA . VAL A 1 198 ? 8.558 8.514 -7.479 1.00 97.50 198 VAL A CA 1
ATOM 1511 C C . VAL A 1 198 ? 7.508 8.104 -6.453 1.00 97.50 198 VAL A C 1
ATOM 1513 O O . VAL A 1 198 ? 6.572 7.390 -6.803 1.00 97.50 198 VAL A O 1
ATOM 1516 N N . LYS A 1 199 ? 7.607 8.603 -5.213 1.00 96.94 199 LYS A N 1
ATOM 1517 C CA . LYS A 1 199 ? 6.605 8.340 -4.167 1.00 96.94 199 LYS A CA 1
ATOM 1518 C C . LYS A 1 199 ? 5.216 8.832 -4.574 1.00 96.94 199 LYS A C 1
ATOM 1520 O O . LYS A 1 199 ? 4.241 8.104 -4.424 1.00 96.94 199 LYS A O 1
ATOM 1525 N N . GLN A 1 200 ? 5.120 10.053 -5.098 1.00 97.81 200 GLN A N 1
ATOM 1526 C CA . GLN A 1 200 ? 3.858 10.634 -5.565 1.00 97.81 200 GLN A CA 1
ATOM 1527 C C . GLN A 1 200 ? 3.269 9.837 -6.730 1.00 97.81 200 GLN A C 1
ATOM 1529 O O . GLN A 1 200 ? 2.079 9.528 -6.713 1.00 97.81 200 GLN A O 1
ATOM 1534 N N . LEU A 1 201 ? 4.104 9.448 -7.698 1.00 98.38 201 LEU A N 1
ATOM 1535 C CA . LEU A 1 201 ? 3.679 8.594 -8.803 1.00 98.38 201 LEU A CA 1
ATOM 1536 C C . LEU A 1 201 ? 3.168 7.236 -8.307 1.00 98.38 201 LEU A C 1
ATOM 1538 O O . LEU A 1 201 ? 2.098 6.806 -8.728 1.00 98.38 201 LEU A O 1
ATOM 1542 N N . ALA A 1 202 ? 3.892 6.583 -7.395 1.00 98.25 202 ALA A N 1
ATOM 1543 C CA . ALA A 1 202 ? 3.481 5.311 -6.810 1.00 98.25 202 ALA A CA 1
ATOM 1544 C C . ALA A 1 202 ? 2.117 5.435 -6.115 1.00 98.25 202 ALA A C 1
ATOM 1546 O O . ALA A 1 202 ? 1.211 4.668 -6.427 1.00 98.25 202 ALA A O 1
ATOM 1547 N N . LYS A 1 203 ? 1.924 6.456 -5.264 1.00 97.62 203 LYS A N 1
ATOM 1548 C CA . LYS A 1 203 ? 0.637 6.723 -4.594 1.00 97.62 203 LYS A CA 1
ATOM 1549 C C . LYS A 1 203 ? -0.514 6.919 -5.580 1.00 97.62 203 LYS A C 1
ATOM 1551 O O . LYS A 1 203 ? -1.574 6.336 -5.390 1.00 97.62 203 LYS A O 1
ATOM 1556 N N . ALA A 1 204 ? -0.298 7.697 -6.641 1.00 97.88 204 ALA A N 1
ATOM 1557 C CA . ALA A 1 204 ? -1.305 7.917 -7.680 1.00 97.88 204 ALA A CA 1
ATOM 1558 C C . ALA A 1 204 ? -1.611 6.645 -8.495 1.00 97.88 204 ALA A C 1
ATOM 1560 O O . ALA A 1 204 ? -2.707 6.502 -9.029 1.00 97.88 204 ALA A O 1
ATOM 1561 N N . THR A 1 205 ? -0.651 5.722 -8.579 1.00 98.38 205 THR A N 1
ATOM 1562 C CA . THR A 1 205 ? -0.751 4.482 -9.358 1.00 98.38 205 THR A CA 1
ATOM 1563 C C . THR A 1 205 ? -1.483 3.366 -8.611 1.00 98.38 205 THR A C 1
ATOM 1565 O O . THR A 1 205 ? -2.180 2.577 -9.244 1.00 98.38 205 THR A O 1
ATOM 1568 N N . LEU A 1 206 ? -1.364 3.293 -7.279 1.00 98.38 206 LEU A N 1
ATOM 1569 C CA . LEU A 1 206 ? -1.988 2.241 -6.461 1.00 98.38 206 LEU A CA 1
ATOM 1570 C C . LEU A 1 206 ? -3.478 1.994 -6.774 1.00 98.38 206 LEU A C 1
ATOM 1572 O O . LEU A 1 206 ? -3.800 0.850 -7.098 1.00 98.38 206 LEU A O 1
ATOM 1576 N N . PRO A 1 207 ? -4.371 3.010 -6.773 1.00 97.94 207 PRO A N 1
ATOM 1577 C CA . PRO A 1 207 ? -5.790 2.792 -7.072 1.00 97.94 207 PRO A CA 1
ATOM 1578 C C . PRO A 1 207 ? -6.060 2.411 -8.537 1.00 97.94 207 PRO A C 1
ATOM 1580 O O . PRO A 1 207 ? -7.140 1.924 -8.854 1.00 97.94 207 PRO A O 1
ATOM 1583 N N . VAL A 1 208 ? -5.103 2.633 -9.448 1.00 98.19 208 VAL A N 1
ATOM 1584 C CA . VAL A 1 208 ? -5.214 2.226 -10.860 1.00 98.19 208 VAL A CA 1
ATOM 1585 C C . VAL A 1 208 ? -4.829 0.758 -11.048 1.00 98.19 208 VAL A C 1
ATOM 1587 O O . VAL A 1 208 ? -5.392 0.092 -11.917 1.00 98.19 208 VAL A O 1
ATOM 1590 N N . ILE A 1 209 ? -3.871 0.259 -10.257 1.00 98.31 209 ILE A N 1
ATOM 1591 C CA . ILE A 1 209 ? -3.467 -1.153 -10.266 1.00 98.31 209 ILE A CA 1
ATOM 1592 C C . ILE A 1 209 ? -4.565 -2.020 -9.657 1.00 98.31 209 ILE A C 1
ATOM 1594 O O . ILE A 1 209 ? -4.924 -3.042 -10.237 1.00 98.31 209 ILE A O 1
ATOM 1598 N N . LEU A 1 210 ? -5.067 -1.624 -8.486 1.00 98.06 210 LEU A N 1
ATOM 1599 C CA . LEU A 1 210 ? -6.044 -2.395 -7.735 1.00 98.06 210 LEU A CA 1
ATOM 1600 C C . LEU A 1 210 ? -6.987 -1.448 -6.992 1.00 98.06 210 LEU A C 1
ATOM 1602 O O . LEU A 1 210 ? -6.550 -0.677 -6.139 1.00 98.06 210 LEU A O 1
ATOM 1606 N N . GLU A 1 211 ? -8.274 -1.516 -7.330 1.00 97.44 211 GLU A N 1
ATOM 1607 C CA . GLU A 1 211 ? -9.315 -0.690 -6.707 1.00 97.44 211 GLU A CA 1
ATOM 1608 C C . GLU A 1 211 ? -9.543 -1.082 -5.242 1.00 97.44 211 GLU A C 1
ATOM 1610 O O . GLU A 1 211 ? -9.630 -0.205 -4.386 1.00 97.44 211 GLU A O 1
ATOM 1615 N N . ASP A 1 212 ? -9.577 -2.391 -4.960 1.00 98.19 212 ASP A N 1
ATOM 1616 C CA . ASP A 1 212 ? -9.719 -2.957 -3.617 1.00 98.19 212 ASP A CA 1
ATOM 1617 C C . ASP A 1 212 ? -8.399 -3.578 -3.122 1.00 98.19 212 ASP A C 1
ATOM 1619 O O . ASP A 1 212 ? -8.075 -4.720 -3.474 1.00 98.19 212 ASP A O 1
ATOM 1623 N N . PRO A 1 213 ? -7.612 -2.844 -2.312 1.00 98.31 213 PRO A N 1
ATOM 1624 C CA . PRO A 1 213 ? -6.338 -3.321 -1.803 1.00 98.31 213 PRO A CA 1
ATOM 1625 C C . PRO A 1 213 ? -6.441 -4.147 -0.512 1.00 98.31 213 PRO A C 1
ATOM 1627 O O . PRO A 1 213 ? -5.396 -4.506 0.043 1.00 98.31 213 PRO A O 1
ATOM 1630 N N . SER A 1 214 ? -7.642 -4.504 -0.038 1.00 98.56 214 SER A N 1
ATOM 1631 C CA . SER A 1 214 ? -7.799 -5.154 1.267 1.00 98.56 214 SER A CA 1
ATOM 1632 C C . SER A 1 214 ? -7.011 -6.455 1.382 1.00 98.56 214 SER A C 1
ATOM 1634 O O . SER A 1 214 ? -6.399 -6.720 2.420 1.00 98.56 214 SER A O 1
ATOM 1636 N N . ALA A 1 215 ? -6.990 -7.277 0.327 1.00 98.31 215 ALA A N 1
ATOM 1637 C CA . ALA A 1 215 ? -6.280 -8.556 0.330 1.00 98.31 215 ALA A CA 1
ATOM 1638 C C . ALA A 1 215 ? -4.751 -8.393 0.497 1.00 98.31 215 ALA A C 1
ATOM 1640 O O . ALA A 1 215 ? -4.217 -8.916 1.483 1.00 98.31 215 ALA A O 1
ATOM 1641 N N . PRO A 1 216 ? -4.028 -7.656 -0.376 1.00 98.38 216 PRO A N 1
ATOM 1642 C CA . PRO A 1 216 ? -2.589 -7.458 -0.204 1.00 98.38 216 PRO A CA 1
ATOM 1643 C C . PRO A 1 216 ? -2.232 -6.675 1.070 1.00 98.38 216 PRO A C 1
ATOM 1645 O O . PRO A 1 216 ? -1.233 -6.988 1.718 1.00 98.38 216 PRO A O 1
ATOM 1648 N N . LEU A 1 217 ? -3.037 -5.693 1.492 1.00 98.56 217 LEU A N 1
ATOM 1649 C CA . LEU A 1 217 ? -2.756 -4.947 2.727 1.00 98.56 217 LEU A CA 1
ATOM 1650 C C . LEU A 1 217 ? -2.969 -5.806 3.983 1.00 98.56 217 LEU A C 1
ATOM 1652 O O . LEU A 1 217 ? -2.173 -5.730 4.923 1.00 98.56 217 LEU A O 1
ATOM 1656 N N . THR A 1 218 ? -3.961 -6.702 3.981 1.00 98.62 218 THR A N 1
ATOM 1657 C CA . THR A 1 218 ? -4.140 -7.707 5.044 1.00 98.62 218 THR A CA 1
ATOM 1658 C C . THR A 1 218 ? -2.943 -8.651 5.137 1.00 98.62 218 THR A C 1
ATOM 1660 O O . THR A 1 218 ? -2.526 -9.003 6.243 1.00 98.62 218 THR A O 1
ATOM 1663 N N . GLU A 1 219 ? -2.363 -9.055 4.003 1.00 98.31 219 GLU A N 1
ATOM 1664 C CA . GLU A 1 219 ? -1.144 -9.871 3.979 1.00 98.31 219 GLU A CA 1
ATOM 1665 C C . GLU A 1 219 ? 0.030 -9.141 4.647 1.00 98.31 219 GLU A C 1
ATOM 1667 O O . GLU A 1 219 ? 0.685 -9.705 5.530 1.00 98.31 219 GLU A O 1
ATOM 1672 N N . VAL A 1 220 ? 0.246 -7.862 4.310 1.00 98.31 220 VAL A N 1
ATOM 1673 C CA . VAL A 1 220 ? 1.280 -7.023 4.942 1.00 98.31 220 VAL A CA 1
ATOM 1674 C C . VAL A 1 220 ? 1.072 -6.936 6.453 1.00 98.31 220 VAL A C 1
ATOM 1676 O O . VAL A 1 220 ? 2.018 -7.107 7.224 1.00 98.31 220 VAL A O 1
ATOM 1679 N N . ILE A 1 221 ? -0.168 -6.722 6.893 1.00 98.56 221 ILE A N 1
ATOM 1680 C CA . ILE A 1 221 ? -0.521 -6.635 8.312 1.00 98.56 221 ILE A CA 1
ATOM 1681 C C . ILE A 1 221 ? -0.239 -7.962 9.035 1.00 98.56 221 ILE A C 1
ATOM 1683 O O . ILE A 1 221 ? 0.374 -7.968 10.104 1.00 98.56 221 ILE A O 1
ATOM 1687 N N . ARG A 1 222 ? -0.627 -9.104 8.460 1.00 98.19 222 ARG A N 1
ATOM 1688 C CA . ARG A 1 222 ? -0.481 -10.423 9.104 1.00 98.19 222 ARG A CA 1
ATOM 1689 C C . ARG A 1 222 ? 0.942 -10.982 9.065 1.00 98.19 222 ARG A C 1
ATOM 1691 O O . ARG A 1 222 ? 1.284 -11.823 9.902 1.00 98.19 222 ARG A O 1
ATOM 1698 N N . SER A 1 223 ? 1.765 -10.544 8.115 1.00 97.69 223 SER A N 1
ATOM 1699 C CA . SER A 1 223 ? 3.124 -11.053 7.925 1.00 97.69 223 SER A CA 1
ATOM 1700 C C . SER A 1 223 ? 4.050 -10.669 9.080 1.00 97.69 223 SER A C 1
ATOM 1702 O O . SER A 1 223 ? 4.131 -9.510 9.482 1.00 97.69 223 SER A O 1
ATOM 1704 N N . ALA A 1 224 ? 4.794 -11.638 9.612 1.00 96.56 224 ALA A N 1
ATOM 1705 C CA . ALA A 1 224 ? 5.804 -11.392 10.644 1.00 96.56 224 ALA A CA 1
ATOM 1706 C C . ALA A 1 224 ? 7.067 -10.699 10.095 1.00 96.56 224 ALA A C 1
ATOM 1708 O O . ALA A 1 224 ? 7.878 -10.200 10.870 1.00 96.56 224 ALA A O 1
ATOM 1709 N N . SER A 1 225 ? 7.242 -10.667 8.770 1.00 96.00 225 SER A N 1
ATOM 1710 C CA . SER A 1 225 ? 8.442 -10.132 8.119 1.00 96.00 225 SER A CA 1
ATOM 1711 C C . SER A 1 225 ? 8.469 -8.606 8.049 1.00 96.00 225 SER A C 1
ATOM 1713 O O . SER A 1 225 ? 9.536 -8.031 7.839 1.00 96.00 225 SER A O 1
ATOM 1715 N N . TYR A 1 226 ? 7.320 -7.941 8.210 1.00 96.44 226 TYR A N 1
ATOM 1716 C CA . TYR A 1 226 ? 7.233 -6.486 8.115 1.00 96.44 226 TYR A CA 1
ATOM 1717 C C . TYR A 1 226 ? 7.263 -5.811 9.491 1.00 96.44 226 TYR A C 1
ATOM 1719 O O . TYR A 1 226 ? 6.586 -6.263 10.419 1.00 96.44 226 TYR A O 1
ATOM 1727 N N . PRO A 1 227 ? 8.000 -4.693 9.633 1.00 96.38 227 PRO A N 1
ATOM 1728 C CA . PRO A 1 227 ? 8.005 -3.919 10.869 1.00 96.38 227 PRO A CA 1
ATOM 1729 C C . PRO A 1 227 ? 6.633 -3.277 11.123 1.00 96.38 227 PRO A C 1
ATOM 1731 O O . PRO A 1 227 ? 5.889 -2.970 10.190 1.00 96.38 227 PRO A O 1
ATOM 1734 N N . TYR A 1 228 ? 6.302 -3.016 12.391 1.00 97.75 228 TYR A N 1
ATOM 1735 C CA . TYR A 1 228 ? 4.991 -2.471 12.772 1.00 97.75 228 TYR A CA 1
ATOM 1736 C C . TYR A 1 228 ? 4.681 -1.110 12.140 1.00 97.75 228 TYR A C 1
ATOM 1738 O O . TYR A 1 228 ? 3.527 -0.844 11.822 1.00 97.75 228 TYR A O 1
ATOM 1746 N N . SER A 1 229 ? 5.692 -0.280 11.874 1.00 96.50 229 SER A N 1
ATOM 1747 C CA . SER A 1 229 ? 5.520 0.981 11.144 1.00 96.50 229 SER A CA 1
ATOM 1748 C C . SER A 1 229 ? 4.939 0.781 9.738 1.00 96.50 229 SER A C 1
ATOM 1750 O O . SER A 1 229 ? 4.081 1.549 9.311 1.00 96.50 229 SER A O 1
ATOM 1752 N N . ILE A 1 230 ? 5.351 -0.280 9.042 1.00 97.06 230 ILE A N 1
ATOM 1753 C CA . ILE A 1 230 ? 4.835 -0.650 7.720 1.00 97.06 230 ILE A CA 1
ATOM 1754 C C . ILE A 1 230 ? 3.426 -1.238 7.826 1.00 97.06 230 ILE A C 1
ATOM 1756 O O . ILE A 1 230 ? 2.570 -0.913 7.008 1.00 97.06 230 ILE A O 1
ATOM 1760 N N . LYS A 1 231 ? 3.147 -2.047 8.854 1.00 98.31 231 LYS A N 1
ATOM 1761 C CA . LYS A 1 231 ? 1.792 -2.570 9.106 1.00 98.31 231 LYS A CA 1
ATOM 1762 C C . LYS A 1 231 ? 0.796 -1.452 9.405 1.00 98.31 231 LYS A C 1
ATOM 1764 O O . LYS A 1 231 ? -0.319 -1.464 8.895 1.00 98.31 231 LYS A O 1
ATOM 1769 N N . PHE A 1 232 ? 1.210 -0.470 10.203 1.00 98.19 232 PHE A N 1
ATOM 1770 C CA . PHE A 1 232 ? 0.411 0.716 10.485 1.00 98.19 232 PHE A CA 1
ATOM 1771 C C . PHE A 1 232 ? 0.133 1.514 9.210 1.00 98.19 232 PHE A C 1
ATOM 1773 O O . PHE A 1 232 ? -0.998 1.918 8.969 1.00 98.19 232 PHE A O 1
ATOM 1780 N N . LEU A 1 233 ? 1.138 1.672 8.352 1.00 97.69 233 LEU A N 1
ATOM 1781 C CA . LEU A 1 233 ? 0.982 2.356 7.074 1.00 97.69 233 LEU A CA 1
ATOM 1782 C C . LEU A 1 233 ? 0.049 1.613 6.107 1.00 97.69 233 LEU A C 1
ATOM 1784 O O . LEU A 1 233 ? -0.733 2.253 5.410 1.00 97.69 233 LEU A O 1
ATOM 1788 N N . ALA A 1 234 ? 0.085 0.278 6.096 1.00 98.50 234 ALA A N 1
ATOM 1789 C CA . ALA A 1 234 ? -0.873 -0.535 5.349 1.00 98.50 234 ALA A CA 1
ATOM 1790 C C . ALA A 1 234 ? -2.310 -0.297 5.842 1.00 98.50 234 ALA A C 1
ATOM 1792 O O . ALA A 1 234 ? -3.199 -0.063 5.030 1.00 98.50 234 ALA A O 1
ATOM 1793 N N . LEU A 1 235 ? -2.522 -0.254 7.163 1.00 98.62 235 LEU A N 1
ATOM 1794 C CA . LEU A 1 235 ? -3.824 0.073 7.754 1.00 98.62 235 LEU A CA 1
ATOM 1795 C C . LEU A 1 235 ? -4.307 1.483 7.366 1.00 98.62 235 LEU A C 1
ATOM 1797 O O . LEU A 1 235 ? -5.465 1.649 7.000 1.00 98.62 235 LEU A O 1
ATOM 1801 N N . GLN A 1 236 ? -3.428 2.490 7.398 1.00 98.31 236 GLN A N 1
ATOM 1802 C CA . GLN A 1 236 ? -3.776 3.854 6.972 1.00 98.31 236 GLN A CA 1
ATOM 1803 C C . GLN A 1 236 ? -4.115 3.924 5.479 1.00 98.31 236 GLN A C 1
ATOM 1805 O O .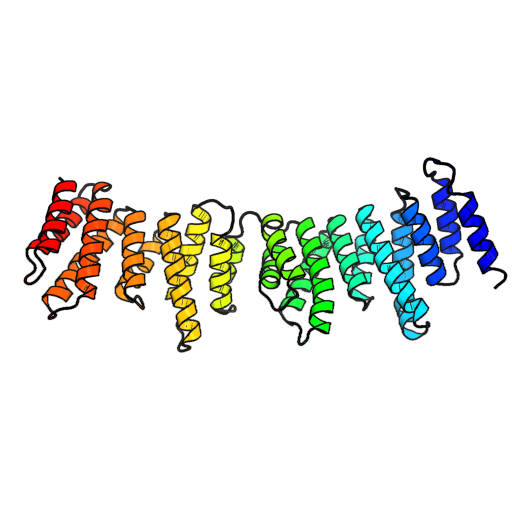 GLN A 1 236 ? -5.056 4.605 5.085 1.00 98.31 236 GLN A O 1
ATOM 1810 N N . THR A 1 237 ? -3.374 3.189 4.649 1.00 97.94 237 THR A N 1
ATOM 1811 C CA . THR A 1 237 ? -3.611 3.150 3.198 1.00 97.94 237 THR A CA 1
ATOM 1812 C C . THR A 1 237 ? -4.970 2.530 2.879 1.00 97.94 237 THR A C 1
ATOM 1814 O O . THR A 1 237 ? -5.685 3.030 2.016 1.00 97.94 237 THR A O 1
ATOM 1817 N N . GLU A 1 238 ? -5.358 1.483 3.608 1.00 98.44 238 GLU A N 1
ATOM 1818 C CA . GLU A 1 238 ? -6.694 0.892 3.519 1.00 98.44 238 GLU A CA 1
ATOM 1819 C C . GLU A 1 238 ? -7.793 1.882 3.940 1.00 98.44 238 GLU A C 1
ATOM 1821 O O . GLU A 1 238 ? -8.838 1.989 3.296 1.00 98.44 238 GLU A O 1
ATOM 1826 N N . GLU A 1 239 ? -7.565 2.628 5.023 1.00 98.25 239 GLU A N 1
ATOM 1827 C CA . GLU A 1 239 ? -8.511 3.635 5.503 1.00 98.25 239 GLU A CA 1
ATOM 1828 C C . GLU A 1 239 ? -8.760 4.727 4.449 1.00 98.25 239 GLU A C 1
ATOM 1830 O O . GLU A 1 239 ? -9.909 5.122 4.221 1.00 98.25 239 GLU A O 1
ATOM 1835 N N . GLU A 1 240 ? -7.697 5.169 3.776 1.00 97.38 240 GLU A N 1
ATOM 1836 C CA . GLU A 1 240 ? -7.726 6.182 2.717 1.00 97.38 240 GLU A CA 1
ATOM 1837 C C . GLU A 1 240 ? -8.287 5.657 1.384 1.00 97.38 240 GLU A C 1
ATOM 1839 O O . GLU A 1 240 ? -8.731 6.453 0.552 1.00 97.38 240 GLU A O 1
ATOM 1844 N N . ALA A 1 241 ? -8.311 4.336 1.169 1.00 97.31 241 ALA A N 1
ATOM 1845 C CA . ALA A 1 241 ? -8.806 3.739 -0.068 1.00 97.31 241 ALA A CA 1
ATOM 1846 C C . ALA A 1 241 ? -10.294 4.057 -0.294 1.00 97.31 241 ALA A C 1
ATOM 1848 O O . ALA A 1 241 ? -11.112 4.030 0.630 1.00 97.31 241 ALA A O 1
ATOM 1849 N N . ASN A 1 242 ? -10.685 4.341 -1.537 1.00 96.88 242 ASN A N 1
ATOM 1850 C CA . ASN A 1 242 ? -12.076 4.645 -1.880 1.00 96.88 242 ASN A CA 1
ATOM 1851 C C . ASN A 1 242 ? -12.890 3.363 -2.129 1.00 96.88 242 ASN A C 1
ATOM 1853 O O . ASN A 1 242 ? -13.362 3.120 -3.235 1.00 96.88 242 ASN A O 1
ATOM 1857 N N . ILE A 1 243 ? -13.019 2.541 -1.090 1.00 97.38 243 ILE A N 1
ATOM 1858 C CA . ILE A 1 243 ? -13.703 1.242 -1.122 1.00 97.38 243 ILE A CA 1
ATOM 1859 C C . ILE A 1 243 ? -14.843 1.190 -0.100 1.00 97.38 243 ILE A C 1
ATOM 1861 O O . ILE A 1 243 ? -14.961 2.055 0.774 1.00 97.38 243 ILE A O 1
ATOM 1865 N N . GLY A 1 244 ? -15.687 0.162 -0.203 1.00 97.69 244 GLY A N 1
ATOM 1866 C CA . GLY A 1 244 ? -16.811 -0.046 0.710 1.00 97.69 244 GLY A CA 1
ATOM 1867 C C . GLY A 1 244 ? -16.392 -0.237 2.175 1.00 97.69 244 GLY A C 1
ATOM 1868 O O . GLY A 1 244 ? -15.252 -0.575 2.486 1.00 97.69 244 GLY A O 1
ATOM 1869 N N . SER A 1 245 ? -17.341 -0.064 3.098 1.00 97.88 245 SER A N 1
ATOM 1870 C CA . SER A 1 245 ? -17.083 -0.173 4.543 1.00 97.88 245 SER A CA 1
ATOM 1871 C C . SER A 1 245 ? -16.664 -1.579 4.988 1.00 97.88 245 SER A C 1
ATOM 1873 O O . SER A 1 245 ? -15.826 -1.715 5.874 1.00 97.88 245 SER A O 1
ATOM 1875 N N . GLN A 1 246 ? -17.230 -2.633 4.387 1.00 97.88 246 GLN A N 1
ATOM 1876 C CA . GLN A 1 246 ? -16.979 -4.013 4.826 1.00 97.88 246 GLN A CA 1
ATOM 1877 C C . GLN A 1 246 ? -15.514 -4.460 4.640 1.00 97.88 246 GLN A C 1
ATOM 1879 O O . GLN A 1 246 ? -14.943 -4.946 5.616 1.00 97.88 246 GLN A O 1
ATOM 1884 N N . PRO A 1 247 ? -14.866 -4.257 3.474 1.00 98.25 247 PRO A N 1
ATOM 1885 C CA . PRO A 1 247 ? -13.440 -4.551 3.322 1.00 98.25 247 PRO A CA 1
ATOM 1886 C C . PRO A 1 247 ? -12.558 -3.806 4.342 1.00 98.25 247 PRO A C 1
ATOM 1888 O O . PRO A 1 247 ? -11.799 -4.446 5.073 1.00 98.25 247 PRO A O 1
ATOM 1891 N N . LYS A 1 248 ? -12.781 -2.493 4.532 1.00 98.62 248 LYS A N 1
ATOM 1892 C CA . LYS A 1 248 ? -12.068 -1.684 5.543 1.00 98.62 248 LYS A CA 1
ATOM 1893 C C . LYS A 1 248 ? -12.215 -2.240 6.954 1.00 98.62 248 LYS A C 1
ATOM 1895 O O . LYS A 1 248 ? -11.247 -2.301 7.711 1.00 98.62 248 LYS A O 1
ATOM 1900 N N . ALA A 1 249 ? -13.430 -2.646 7.319 1.00 98.50 249 ALA A N 1
ATOM 1901 C CA . ALA A 1 249 ? -13.700 -3.244 8.616 1.00 98.50 249 ALA A CA 1
ATOM 1902 C C . ALA A 1 249 ? -12.987 -4.599 8.774 1.00 98.50 249 ALA A C 1
ATOM 1904 O O . ALA A 1 249 ? -12.430 -4.872 9.836 1.00 98.50 249 ALA A O 1
ATOM 1905 N N . GLY A 1 250 ? -12.934 -5.417 7.719 1.00 98.38 250 GLY A N 1
ATOM 1906 C CA . GLY A 1 250 ? -12.192 -6.680 7.702 1.00 98.38 250 GLY A CA 1
ATOM 1907 C C . GLY A 1 250 ? -10.688 -6.492 7.928 1.00 98.38 250 GLY A C 1
ATOM 1908 O O . GLY A 1 250 ? -10.094 -7.181 8.764 1.00 98.38 250 GLY A O 1
ATOM 1909 N N . VAL A 1 251 ? -10.074 -5.513 7.256 1.00 98.69 251 VAL A N 1
ATOM 1910 C CA . VAL A 1 251 ? -8.659 -5.169 7.471 1.00 98.69 251 VAL A CA 1
ATOM 1911 C C . VAL A 1 251 ? -8.425 -4.626 8.880 1.00 98.69 251 VAL A C 1
ATOM 1913 O O . VAL A 1 251 ? -7.457 -5.020 9.531 1.00 98.69 251 VAL A O 1
ATOM 1916 N N . ALA A 1 252 ? -9.327 -3.788 9.397 1.00 98.81 252 ALA A N 1
ATOM 1917 C CA . ALA A 1 252 ? -9.248 -3.285 10.765 1.00 98.81 252 ALA A CA 1
ATOM 1918 C C . ALA A 1 252 ? -9.319 -4.418 11.807 1.00 98.81 252 ALA A C 1
ATOM 1920 O O . ALA A 1 252 ? -8.538 -4.428 12.758 1.00 98.81 252 ALA A O 1
ATOM 1921 N N . VAL A 1 253 ? -10.183 -5.423 11.619 1.00 98.75 253 VAL A N 1
ATOM 1922 C CA . VAL A 1 253 ? -10.226 -6.611 12.492 1.00 98.75 253 VAL A CA 1
ATOM 1923 C C . VAL A 1 253 ? -8.914 -7.399 12.412 1.00 98.75 253 VAL A C 1
ATOM 1925 O O . VAL A 1 253 ? -8.360 -7.779 13.448 1.00 98.75 253 VAL A O 1
ATOM 1928 N N . ALA A 1 254 ? -8.365 -7.599 11.209 1.00 98.69 254 ALA A N 1
ATOM 1929 C CA . ALA A 1 254 ? -7.074 -8.265 11.033 1.00 98.69 254 ALA A CA 1
ATOM 1930 C C . ALA A 1 254 ? -5.923 -7.499 11.714 1.00 98.69 254 ALA A C 1
ATOM 1932 O O . ALA A 1 254 ? -5.068 -8.113 12.354 1.00 98.69 254 ALA A O 1
ATOM 1933 N N . ALA A 1 255 ? -5.921 -6.170 11.621 1.00 98.69 255 ALA A N 1
ATOM 1934 C CA . ALA A 1 255 ? -4.930 -5.304 12.249 1.00 98.69 255 ALA A CA 1
ATOM 1935 C C . ALA A 1 255 ? -5.050 -5.275 13.776 1.00 98.69 255 ALA A C 1
ATOM 1937 O O . ALA A 1 255 ? -4.032 -5.357 14.466 1.00 98.69 255 ALA A O 1
ATOM 1938 N N . LEU A 1 256 ? -6.270 -5.242 14.320 1.00 98.69 256 LEU A N 1
ATOM 1939 C CA . LEU A 1 256 ? -6.497 -5.337 15.761 1.00 98.69 256 LEU A CA 1
ATOM 1940 C C . LEU A 1 256 ? -6.043 -6.697 16.307 1.00 98.69 256 LEU A C 1
ATOM 1942 O O . LEU A 1 256 ? -5.399 -6.756 17.355 1.00 98.69 256 LEU A O 1
ATOM 1946 N N . SER A 1 257 ? -6.333 -7.780 15.579 1.00 98.56 257 SER A N 1
ATOM 1947 C CA . SER A 1 257 ? -5.859 -9.126 15.913 1.00 98.56 257 SER A CA 1
ATOM 1948 C C . SER A 1 257 ? -4.332 -9.182 15.958 1.00 98.56 257 SER A C 1
ATOM 1950 O O . SER A 1 257 ? -3.758 -9.646 16.946 1.00 98.56 257 SER A O 1
ATOM 1952 N N . GLU A 1 258 ? -3.663 -8.627 14.945 1.00 98.44 258 GLU A N 1
ATOM 1953 C CA . GLU A 1 258 ? -2.204 -8.555 14.917 1.00 98.44 258 GLU A CA 1
ATOM 1954 C C . GLU A 1 258 ? -1.638 -7.704 16.060 1.00 98.44 258 GLU A C 1
ATOM 1956 O O . GLU A 1 258 ? -0.680 -8.113 16.716 1.00 98.44 258 GLU A O 1
ATOM 1961 N N . GLY A 1 259 ? -2.260 -6.558 16.347 1.00 97.88 259 GLY A N 1
ATOM 1962 C CA . GLY A 1 259 ? -1.863 -5.655 17.426 1.00 97.88 259 GLY A CA 1
ATOM 1963 C C . GLY A 1 259 ? -1.909 -6.285 18.824 1.00 97.88 259 GLY A C 1
ATOM 1964 O O . GLY A 1 259 ? -1.223 -5.801 19.728 1.00 97.88 259 GLY A O 1
ATOM 1965 N N . TRP A 1 260 ? -2.696 -7.355 18.993 1.00 97.69 260 TRP A N 1
ATOM 1966 C CA . TRP A 1 260 ? -2.810 -8.154 20.218 1.00 97.69 260 TRP A CA 1
ATOM 1967 C C . TRP A 1 260 ? -1.994 -9.449 20.207 1.00 97.69 260 TRP A C 1
ATOM 1969 O O . TRP A 1 260 ? -1.640 -9.960 21.274 1.00 97.69 260 TRP A O 1
ATOM 1979 N N . ARG A 1 261 ? -1.721 -10.010 19.025 1.00 97.44 261 ARG A N 1
ATOM 1980 C CA . ARG A 1 261 ? -0.842 -11.175 18.857 1.00 97.44 261 ARG A CA 1
ATOM 1981 C C . ARG A 1 261 ? 0.621 -10.796 19.078 1.00 97.44 261 ARG A C 1
ATOM 1983 O O . ARG A 1 261 ? 1.384 -11.575 19.644 1.00 97.44 261 ARG A O 1
ATOM 1990 N N . ALA A 1 262 ? 1.003 -9.612 18.617 1.00 95.75 262 ALA A N 1
ATOM 1991 C CA . ALA A 1 262 ? 2.354 -9.095 18.708 1.00 95.75 262 ALA A CA 1
ATOM 1992 C C . ALA A 1 262 ? 2.731 -8.668 20.137 1.00 95.75 262 ALA A C 1
ATOM 1994 O O . ALA A 1 262 ? 1.950 -8.043 20.853 1.00 95.75 262 ALA A O 1
ATOM 1995 N N . ALA A 1 263 ? 3.977 -8.942 20.521 1.00 93.31 263 ALA A N 1
ATOM 1996 C CA . ALA A 1 263 ? 4.588 -8.449 21.750 1.00 93.31 263 ALA A CA 1
ATOM 1997 C C . ALA A 1 263 ? 6.008 -7.958 21.455 1.00 93.31 263 ALA A C 1
ATOM 1999 O O . ALA A 1 263 ? 6.726 -8.537 20.640 1.00 93.31 263 ALA A O 1
ATOM 2000 N N . THR A 1 264 ? 6.418 -6.869 22.103 1.00 96.31 264 THR A N 1
ATOM 2001 C CA . THR A 1 264 ? 7.753 -6.289 21.929 1.00 96.31 264 THR A CA 1
ATOM 2002 C C . THR A 1 264 ? 8.180 -5.504 23.163 1.00 96.31 264 THR A C 1
ATOM 2004 O O . THR A 1 264 ? 7.361 -4.862 23.824 1.00 96.31 264 THR A O 1
ATOM 2007 N N . ASN A 1 265 ? 9.480 -5.543 23.457 1.00 96.81 265 ASN A N 1
ATOM 2008 C CA . ASN A 1 265 ? 10.097 -4.764 24.531 1.00 96.81 265 ASN A CA 1
ATOM 2009 C C . ASN A 1 265 ? 10.560 -3.376 24.050 1.00 96.81 265 ASN A C 1
ATOM 2011 O O . ASN A 1 265 ? 10.795 -2.484 24.868 1.00 96.81 265 ASN A O 1
ATOM 2015 N N . ASP A 1 266 ? 10.655 -3.165 22.733 1.00 97.88 266 ASP A N 1
ATOM 2016 C CA . ASP A 1 266 ? 11.045 -1.882 22.152 1.00 97.88 266 ASP A CA 1
ATOM 2017 C C . ASP A 1 266 ? 9.927 -0.843 22.361 1.00 97.88 266 ASP A C 1
ATOM 2019 O O . ASP A 1 266 ? 8.765 -1.053 22.009 1.00 97.88 266 ASP A O 1
ATOM 2023 N N . VAL A 1 267 ? 10.274 0.298 22.966 1.00 96.81 267 VAL A N 1
ATOM 2024 C CA . VAL A 1 267 ? 9.341 1.399 23.261 1.00 96.81 267 VAL A CA 1
ATOM 2025 C C . VAL A 1 267 ? 8.687 1.946 21.989 1.00 96.81 267 VAL A C 1
ATOM 2027 O O . VAL A 1 267 ? 7.484 2.202 21.991 1.00 96.81 267 VAL A O 1
ATOM 2030 N N . ARG A 1 268 ? 9.447 2.107 20.899 1.00 96.94 268 ARG A N 1
ATOM 2031 C CA . ARG A 1 268 ? 8.936 2.639 19.627 1.00 96.94 268 ARG A CA 1
ATOM 2032 C C . ARG A 1 268 ? 7.967 1.655 18.988 1.00 96.94 268 ARG A C 1
ATOM 2034 O O . ARG A 1 268 ? 6.866 2.033 18.607 1.00 96.94 268 ARG A O 1
ATOM 2041 N N . GLN A 1 269 ? 8.328 0.375 18.965 1.00 97.25 269 GLN A N 1
ATOM 2042 C CA . GLN A 1 269 ? 7.444 -0.664 18.437 1.00 97.25 269 GLN A CA 1
ATOM 2043 C C . GLN A 1 269 ? 6.160 -0.813 19.269 1.00 97.25 269 GLN A C 1
ATOM 2045 O O . GLN A 1 269 ? 5.089 -1.038 18.710 1.00 97.25 269 GLN A O 1
ATOM 2050 N N . ARG A 1 270 ? 6.225 -0.628 20.596 1.00 96.56 270 ARG A N 1
ATOM 2051 C CA . ARG A 1 270 ? 5.023 -0.579 21.449 1.00 96.56 270 ARG A CA 1
ATOM 2052 C C . ARG A 1 270 ? 4.101 0.584 21.088 1.00 96.56 270 ARG A C 1
ATOM 2054 O O . ARG A 1 270 ? 2.885 0.406 21.101 1.00 96.56 270 ARG A O 1
ATOM 2061 N N . GLN A 1 271 ? 4.656 1.749 20.749 1.00 96.94 271 GLN A N 1
ATOM 2062 C CA . GLN A 1 271 ? 3.866 2.884 20.261 1.00 96.94 271 GLN A CA 1
ATOM 2063 C C . GLN A 1 271 ? 3.214 2.576 18.908 1.00 96.94 271 GLN A C 1
ATOM 2065 O O . GLN A 1 271 ? 2.044 2.899 18.724 1.00 96.94 271 GLN A O 1
ATOM 2070 N N . ASP A 1 272 ? 3.919 1.917 17.985 1.00 97.44 272 ASP A N 1
ATOM 2071 C CA . ASP A 1 272 ? 3.342 1.476 16.705 1.00 97.44 272 ASP A CA 1
ATOM 2072 C C . ASP A 1 272 ? 2.173 0.509 16.914 1.00 97.44 272 ASP A C 1
ATOM 2074 O O . ASP A 1 272 ? 1.103 0.710 16.346 1.00 97.44 272 ASP A O 1
ATOM 2078 N N . LEU A 1 273 ? 2.335 -0.489 17.787 1.00 97.44 273 LEU A N 1
ATOM 2079 C CA . LEU A 1 273 ? 1.268 -1.431 18.134 1.00 97.44 273 LEU A CA 1
ATOM 2080 C C . LEU A 1 273 ? 0.059 -0.734 18.767 1.00 97.44 273 LEU A C 1
ATOM 2082 O O . LEU A 1 273 ? -1.076 -1.026 18.396 1.00 97.44 273 LEU A O 1
ATOM 2086 N N . LEU A 1 274 ? 0.284 0.213 19.683 1.00 97.62 274 LEU A N 1
ATOM 2087 C CA . LEU A 1 274 ? -0.794 1.016 20.265 1.00 97.62 274 LEU A CA 1
ATOM 2088 C C . LEU A 1 274 ? -1.540 1.820 19.188 1.00 97.62 274 LEU A C 1
ATOM 2090 O O . LEU A 1 274 ? -2.769 1.848 19.194 1.00 97.62 274 LEU A O 1
ATOM 2094 N N . ARG A 1 275 ? -0.817 2.437 18.242 1.00 97.94 275 ARG A N 1
ATOM 2095 C CA . ARG A 1 275 ? -1.427 3.160 17.113 1.00 97.94 275 ARG A CA 1
ATOM 2096 C C . ARG A 1 275 ? -2.255 2.234 16.227 1.00 97.94 275 ARG A C 1
ATOM 2098 O O . ARG A 1 275 ? -3.396 2.570 15.932 1.00 97.94 275 ARG A O 1
ATOM 2105 N N . ILE A 1 276 ? -1.727 1.057 15.880 1.00 98.50 276 ILE A N 1
ATOM 2106 C CA . ILE A 1 276 ? -2.459 0.035 15.118 1.00 98.50 276 ILE A CA 1
ATOM 2107 C C . ILE A 1 276 ? -3.771 -0.312 15.821 1.00 98.50 276 ILE A C 1
ATOM 2109 O O . ILE A 1 276 ? -4.821 -0.267 15.184 1.00 98.50 276 ILE A O 1
ATOM 2113 N N . ARG A 1 277 ? -3.744 -0.605 17.128 1.00 98.56 277 ARG A N 1
ATOM 2114 C CA . ARG A 1 277 ? -4.961 -0.967 17.869 1.00 98.56 277 ARG A CA 1
ATOM 2115 C C . ARG A 1 277 ? -5.979 0.168 17.895 1.00 98.56 277 ARG A C 1
ATOM 2117 O O . ARG A 1 277 ? -7.126 -0.060 17.529 1.00 98.56 277 ARG A O 1
ATOM 2124 N N . LYS A 1 278 ? -5.573 1.390 18.249 1.00 98.50 278 LYS A N 1
ATOM 2125 C CA . LYS A 1 278 ? -6.496 2.536 18.329 1.00 98.50 278 LYS A CA 1
ATOM 2126 C C . LYS A 1 278 ? -7.116 2.878 16.974 1.00 98.50 278 LYS A C 1
ATOM 2128 O O . LYS A 1 278 ? -8.331 3.027 16.892 1.00 98.50 278 LYS A O 1
ATOM 2133 N N . THR A 1 279 ? -6.317 2.920 15.907 1.00 98.69 279 THR A N 1
ATOM 2134 C CA . THR A 1 279 ? -6.833 3.138 14.545 1.00 98.69 279 THR A CA 1
ATOM 2135 C C . THR A 1 279 ? -7.775 2.014 14.122 1.00 98.69 279 THR A C 1
ATOM 2137 O O . THR A 1 279 ? -8.844 2.289 13.591 1.00 98.69 279 THR A O 1
ATOM 2140 N N . SER A 1 280 ? -7.445 0.757 14.428 1.00 98.75 280 SER A N 1
ATOM 2141 C CA . SER A 1 280 ? -8.316 -0.378 14.105 1.00 98.75 280 SER A CA 1
ATOM 2142 C C . SER A 1 280 ? -9.664 -0.297 14.827 1.00 98.75 280 SER A C 1
ATOM 2144 O O . SER A 1 280 ? -10.704 -0.489 14.205 1.00 98.75 280 SER A O 1
ATOM 2146 N N . ILE A 1 281 ? -9.666 0.022 16.127 1.00 98.75 281 ILE A N 1
ATOM 2147 C CA . ILE A 1 281 ? -10.894 0.191 16.921 1.00 98.75 281 ILE A CA 1
ATOM 2148 C C . ILE A 1 281 ? -11.747 1.331 16.354 1.00 98.75 281 ILE A C 1
ATOM 2150 O O . ILE A 1 281 ? -12.961 1.185 16.209 1.00 98.75 281 ILE A O 1
ATOM 2154 N N . ASP A 1 282 ? -11.121 2.450 15.991 1.00 98.62 282 ASP A N 1
ATOM 2155 C CA . ASP A 1 282 ? -11.825 3.584 15.400 1.00 98.62 282 ASP A CA 1
ATOM 2156 C C . ASP A 1 282 ? -12.409 3.262 14.011 1.00 98.62 282 ASP A C 1
ATOM 2158 O O . ASP A 1 282 ? -13.553 3.625 13.726 1.00 98.62 282 ASP A O 1
ATOM 2162 N N . MET A 1 283 ? -11.684 2.513 13.175 1.00 98.69 283 MET A N 1
ATOM 2163 C CA . MET A 1 283 ? -12.198 1.998 11.901 1.00 98.69 283 MET A CA 1
ATOM 2164 C C . MET A 1 283 ? -13.374 1.034 12.110 1.00 98.69 283 MET A C 1
ATOM 2166 O O . MET A 1 283 ? -14.394 1.172 11.441 1.00 98.69 283 MET A O 1
ATOM 2170 N N . ILE A 1 284 ? -13.283 0.099 13.062 1.00 98.69 284 ILE A N 1
ATOM 2171 C CA . ILE A 1 284 ? -14.379 -0.825 13.409 1.00 98.69 284 ILE A CA 1
ATOM 2172 C C . ILE A 1 284 ? -15.629 -0.045 13.833 1.00 98.69 284 ILE A C 1
ATOM 2174 O O . ILE A 1 284 ? -16.731 -0.357 13.386 1.00 98.69 284 ILE A O 1
ATOM 2178 N N . LYS A 1 285 ? -15.457 1.001 14.650 1.00 98.25 285 LYS A N 1
ATOM 2179 C CA . LYS A 1 285 ? -16.540 1.894 15.081 1.00 98.25 285 LYS A CA 1
ATOM 2180 C C . LYS A 1 285 ? -17.197 2.622 13.902 1.00 98.25 285 LYS A C 1
ATOM 2182 O O . LYS A 1 285 ? -18.416 2.742 13.882 1.00 98.25 285 LYS A O 1
ATOM 2187 N N . ARG A 1 286 ? -16.411 3.125 12.939 1.00 98.19 286 ARG A N 1
ATOM 2188 C CA . ARG A 1 286 ? -16.915 3.895 11.782 1.00 98.19 286 ARG A CA 1
ATOM 2189 C C . ARG A 1 286 ? -17.539 3.031 10.689 1.00 98.19 286 ARG A C 1
ATOM 2191 O O . ARG A 1 286 ? -18.512 3.455 10.073 1.00 98.19 286 ARG A O 1
ATOM 2198 N N . TYR A 1 287 ? -16.961 1.865 10.416 1.00 98.19 287 TYR A N 1
ATOM 2199 C CA . TYR A 1 287 ? -17.330 1.045 9.260 1.00 98.19 287 TYR A CA 1
ATOM 2200 C C . TYR A 1 287 ? -18.245 -0.132 9.600 1.00 98.19 287 TYR A C 1
ATOM 2202 O O . TYR A 1 287 ? -18.905 -0.640 8.694 1.00 98.19 287 TYR A O 1
ATOM 2210 N N . SER A 1 288 ? -18.319 -0.508 10.883 1.00 97.12 288 SER A N 1
ATOM 2211 C CA . SER A 1 288 ? -19.038 -1.674 11.409 1.00 97.12 288 SER A CA 1
ATOM 2212 C C . SER A 1 288 ? -18.569 -3.002 10.799 1.00 97.12 288 SER A C 1
ATOM 2214 O O . SER A 1 288 ? -18.210 -3.105 9.630 1.00 97.12 288 SER A O 1
ATOM 2216 N N . THR A 1 289 ? -18.590 -4.074 11.586 1.00 97.69 289 THR A N 1
ATOM 2217 C CA . THR A 1 289 ? -18.244 -5.416 11.096 1.00 97.69 289 THR A CA 1
ATOM 2218 C C . THR A 1 289 ? -19.259 -6.441 11.566 1.00 97.69 289 THR A C 1
ATOM 2220 O O . THR A 1 289 ? -19.847 -6.301 12.637 1.00 97.69 289 THR A O 1
ATOM 2223 N N . THR A 1 290 ? -19.455 -7.473 10.751 1.00 97.38 290 THR A N 1
ATOM 2224 C CA . THR A 1 290 ? -20.225 -8.668 11.116 1.00 97.38 290 THR A CA 1
ATOM 2225 C C . THR A 1 290 ? -19.327 -9.809 11.599 1.00 97.38 290 THR A C 1
ATOM 2227 O O . THR A 1 290 ? -19.841 -10.836 12.034 1.00 97.38 290 THR A O 1
ATOM 2230 N N . ASP A 1 291 ? -18.000 -9.634 11.558 1.00 98.00 291 ASP A N 1
ATOM 2231 C CA . ASP A 1 291 ? -17.039 -10.648 11.987 1.00 98.00 291 ASP A CA 1
ATOM 2232 C C . ASP A 1 291 ? -17.074 -10.823 13.519 1.00 98.00 291 ASP A C 1
ATOM 2234 O O . ASP A 1 291 ? -16.672 -9.909 14.250 1.00 98.00 291 ASP A O 1
ATOM 2238 N N . PRO A 1 292 ? -17.505 -11.989 14.040 1.00 98.06 292 PRO A N 1
ATOM 2239 C CA . PRO A 1 292 ? -17.573 -12.228 15.478 1.00 98.06 292 PRO A CA 1
ATOM 2240 C C . PRO A 1 292 ? -16.195 -12.253 16.154 1.00 98.06 292 PRO A C 1
ATOM 2242 O O . PRO A 1 292 ? -16.118 -12.103 17.375 1.00 98.06 292 PRO A O 1
ATOM 2245 N N . ALA A 1 293 ? -15.097 -12.386 15.402 1.00 98.19 293 ALA A N 1
ATOM 2246 C CA . ALA A 1 293 ? -13.747 -12.307 15.952 1.00 98.19 293 ALA A CA 1
ATOM 2247 C C . ALA A 1 293 ? -13.435 -10.930 16.566 1.00 98.19 293 ALA A C 1
ATOM 2249 O O . ALA A 1 293 ? -12.513 -10.816 17.373 1.00 98.19 293 ALA A O 1
ATOM 2250 N N . VAL A 1 294 ? -14.210 -9.887 16.240 1.00 98.62 294 VAL A N 1
ATOM 2251 C CA . VAL A 1 294 ? -14.015 -8.538 16.784 1.00 98.62 294 VAL A CA 1
ATOM 2252 C C . VAL A 1 294 ? -14.280 -8.448 18.291 1.00 98.62 294 VAL A C 1
ATOM 2254 O O . VAL A 1 294 ? -13.598 -7.704 18.994 1.00 98.62 294 VAL A O 1
ATOM 2257 N N . TYR A 1 295 ? -15.239 -9.217 18.814 1.00 98.56 295 TYR A N 1
ATOM 2258 C CA . TYR A 1 295 ? -15.679 -9.120 20.209 1.00 98.56 295 TYR A CA 1
ATOM 2259 C C . TYR A 1 295 ? -14.584 -9.472 21.226 1.00 98.56 295 TYR A C 1
ATOM 2261 O O . TYR A 1 295 ? -14.304 -8.629 22.083 1.00 98.56 295 TYR A O 1
ATOM 2269 N N . PRO A 1 296 ? -13.901 -10.635 21.139 1.00 98.62 296 PRO A N 1
ATOM 2270 C CA . PRO A 1 296 ? -12.805 -10.942 22.059 1.00 98.62 296 PRO A CA 1
ATOM 2271 C C . PRO A 1 296 ? -11.635 -9.952 21.936 1.00 98.62 296 PRO A C 1
ATOM 2273 O O . PRO A 1 296 ? -10.932 -9.704 22.914 1.00 98.62 296 PRO A O 1
ATOM 2276 N N . LEU A 1 297 ? -11.430 -9.342 20.763 1.00 98.56 297 LEU A N 1
ATOM 2277 C CA . LEU A 1 297 ? -10.379 -8.341 20.559 1.00 98.56 297 LEU A CA 1
ATOM 2278 C C . LEU A 1 297 ? -10.700 -7.009 21.253 1.00 98.56 297 LEU A C 1
ATOM 2280 O O . LEU A 1 297 ? -9.839 -6.446 21.929 1.00 98.56 297 LEU A O 1
ATOM 2284 N N . LEU A 1 298 ? -11.938 -6.521 21.129 1.00 98.69 298 LEU A N 1
ATOM 2285 C CA . LEU A 1 298 ? -12.398 -5.311 21.822 1.00 98.69 298 LEU A CA 1
ATOM 2286 C C . LEU A 1 298 ? -12.458 -5.516 23.338 1.00 98.69 298 LEU A C 1
ATOM 2288 O O . LEU A 1 298 ? -12.102 -4.614 24.099 1.00 98.69 298 LEU A O 1
ATOM 2292 N N . GLU A 1 299 ? -12.842 -6.713 23.784 1.00 98.56 299 GLU A N 1
ATOM 2293 C CA . GLU A 1 299 ? -12.768 -7.093 25.192 1.00 98.56 299 GLU A CA 1
ATOM 2294 C C . GLU A 1 299 ? -11.340 -7.048 25.725 1.00 98.56 299 GLU A C 1
ATOM 2296 O O . GLU A 1 299 ? -11.099 -6.488 26.800 1.00 98.56 299 GLU A O 1
ATOM 2301 N N . ARG A 1 300 ? -10.381 -7.566 24.957 1.00 98.38 300 ARG A N 1
ATOM 2302 C CA . ARG A 1 300 ? -8.971 -7.482 25.322 1.00 98.38 300 ARG A CA 1
ATOM 2303 C C . ARG A 1 300 ? -8.486 -6.035 25.384 1.00 98.38 300 ARG A C 1
ATOM 2305 O O . ARG A 1 300 ? -7.853 -5.669 26.368 1.00 98.38 300 ARG A O 1
ATOM 2312 N N . SER A 1 301 ? -8.874 -5.181 24.435 1.00 98.25 301 SER A N 1
ATOM 2313 C CA . SER A 1 301 ? -8.578 -3.740 24.495 1.00 98.25 301 SER A CA 1
ATOM 2314 C C . SER A 1 301 ? -9.184 -3.024 25.693 1.00 98.25 301 SER A C 1
ATOM 2316 O O . SER A 1 301 ? -8.560 -2.116 26.234 1.00 98.25 301 SER A O 1
ATOM 2318 N N . PHE A 1 302 ? -10.345 -3.451 26.180 1.00 98.12 302 PHE A N 1
ATOM 2319 C CA . PHE A 1 302 ? -10.891 -2.918 27.424 1.00 98.12 302 PHE A CA 1
ATOM 2320 C C . PHE A 1 302 ? -10.108 -3.381 28.669 1.00 98.12 302 PHE A C 1
ATOM 2322 O O . PHE A 1 302 ? -9.818 -2.582 29.563 1.00 98.12 302 PHE A O 1
ATOM 2329 N N . LYS A 1 303 ? -9.768 -4.674 28.748 1.00 97.06 303 LYS A N 1
ATOM 2330 C CA . LYS A 1 303 ? -9.142 -5.283 29.936 1.00 97.06 303 LYS A CA 1
ATOM 2331 C C . LYS A 1 303 ? -7.643 -4.995 30.047 1.00 97.06 303 LYS A C 1
ATOM 2333 O O . LYS A 1 303 ? -7.157 -4.711 31.138 1.00 97.06 303 LYS A O 1
ATOM 2338 N N . GLU A 1 304 ? -6.934 -5.076 28.927 1.00 96.69 304 GLU A N 1
ATOM 2339 C CA . GLU A 1 304 ? -5.469 -5.031 28.821 1.00 96.69 304 GLU A CA 1
ATOM 2340 C C . GLU A 1 304 ? -4.958 -3.779 28.081 1.00 96.69 304 GLU A C 1
ATOM 2342 O O . GLU A 1 304 ? -3.751 -3.637 27.890 1.00 96.69 304 GLU A O 1
ATOM 2347 N N . GLY A 1 305 ? -5.852 -2.881 27.642 1.00 93.75 305 GLY A N 1
ATOM 2348 C CA . GLY A 1 305 ? -5.504 -1.675 26.882 1.00 93.75 305 GLY A CA 1
ATOM 2349 C C . GLY A 1 305 ? -4.435 -0.813 27.557 1.00 93.75 305 GLY A C 1
ATOM 2350 O O . GLY A 1 305 ? -4.410 -0.668 28.783 1.00 93.75 305 GLY A O 1
ATOM 2351 N N . GLY A 1 306 ? -3.549 -0.232 26.740 1.00 88.38 306 GLY A N 1
ATOM 2352 C CA . GLY A 1 306 ? -2.349 0.459 27.228 1.00 88.38 306 GLY A CA 1
ATOM 2353 C C . GLY A 1 306 ? -2.619 1.821 27.874 1.00 88.38 306 GLY A C 1
ATOM 2354 O O . GLY A 1 306 ? -1.810 2.292 28.672 1.00 88.38 306 GLY A O 1
ATOM 2355 N N . ASP A 1 307 ? -3.747 2.446 27.537 1.00 95.12 307 ASP A N 1
ATOM 2356 C CA . ASP A 1 307 ? -4.223 3.700 28.115 1.00 95.12 307 ASP A CA 1
ATOM 2357 C C . ASP A 1 307 ? -5.759 3.691 28.248 1.00 95.12 307 ASP A C 1
ATOM 2359 O O . ASP A 1 307 ? -6.449 2.810 27.730 1.00 95.12 307 ASP A O 1
ATOM 2363 N N . ASP A 1 308 ? -6.314 4.665 28.970 1.00 95.38 308 ASP A N 1
ATOM 2364 C CA . ASP A 1 308 ? -7.768 4.754 29.160 1.00 95.38 308 ASP A CA 1
ATOM 2365 C C . ASP A 1 308 ? -8.514 5.181 27.891 1.00 95.38 308 ASP A C 1
ATOM 2367 O O . ASP A 1 308 ? -9.706 4.905 27.764 1.00 95.38 308 ASP A O 1
ATOM 2371 N N . ASN A 1 309 ? -7.822 5.795 26.927 1.00 96.94 309 ASN A N 1
ATOM 2372 C CA . ASN A 1 309 ? -8.424 6.152 25.646 1.00 96.94 309 ASN A CA 1
ATOM 2373 C C . ASN A 1 309 ? -8.725 4.893 24.827 1.00 96.94 309 ASN A C 1
ATOM 2375 O O . ASN A 1 309 ? -9.822 4.781 24.307 1.00 96.94 309 ASN A O 1
ATOM 2379 N N . GLU A 1 310 ? -7.817 3.914 24.780 1.00 97.62 310 GLU A N 1
ATOM 2380 C CA . GLU A 1 310 ? -8.038 2.629 24.106 1.00 97.62 310 GLU A CA 1
ATOM 2381 C C . GLU A 1 310 ? -9.248 1.886 24.705 1.00 97.62 310 GLU A C 1
ATOM 2383 O O . GLU A 1 310 ? -10.053 1.311 23.971 1.00 97.62 310 GLU A O 1
ATOM 2388 N N . LYS A 1 311 ? -9.427 1.954 26.032 1.00 98.12 311 LYS A N 1
ATOM 2389 C CA . LYS A 1 311 ? -10.598 1.378 26.718 1.00 98.12 311 LYS A CA 1
ATOM 2390 C C . LYS A 1 311 ? -11.891 2.120 26.382 1.00 98.12 311 LYS A C 1
ATOM 2392 O O . LYS A 1 311 ? -12.930 1.495 26.199 1.00 98.12 311 LYS A O 1
ATOM 2397 N N . LEU A 1 312 ? -11.854 3.451 26.325 1.00 97.94 312 LEU A N 1
ATOM 2398 C CA . LEU A 1 312 ? -13.007 4.257 25.916 1.00 97.94 312 LEU A CA 1
ATOM 2399 C C . LEU A 1 312 ? -13.363 4.004 24.447 1.00 97.94 312 LEU A C 1
ATOM 2401 O O . LEU A 1 312 ? -14.538 3.822 24.128 1.00 97.94 312 LEU A O 1
ATOM 2405 N N . ASP A 1 313 ? -12.360 3.920 23.576 1.00 98.25 313 ASP A N 1
ATOM 2406 C CA . ASP A 1 313 ? -12.524 3.610 22.161 1.00 98.25 313 ASP A CA 1
ATOM 2407 C C . ASP A 1 313 ? -13.179 2.232 21.996 1.00 98.25 313 ASP A C 1
ATOM 2409 O O . ASP A 1 313 ? -14.154 2.114 21.254 1.00 98.25 313 ASP A O 1
ATOM 2413 N N . SER A 1 314 ? -12.744 1.209 22.747 1.00 98.56 314 SER A N 1
ATOM 2414 C CA . SER A 1 314 ? -13.347 -0.129 22.669 1.00 98.56 314 SER A CA 1
ATOM 2415 C C . SER A 1 314 ? -14.802 -0.160 23.150 1.00 98.56 314 SER A C 1
ATOM 2417 O O . SER A 1 314 ? -15.638 -0.801 22.510 1.00 98.56 314 SER A O 1
ATOM 2419 N N . ILE A 1 315 ? -15.144 0.589 24.207 1.00 98.56 315 ILE A N 1
ATOM 2420 C CA . ILE A 1 315 ? -16.532 0.771 24.664 1.00 98.56 315 ILE A CA 1
ATOM 2421 C C . ILE A 1 315 ? -17.389 1.387 23.551 1.00 98.56 315 ILE A C 1
ATOM 2423 O O . ILE A 1 315 ? -18.473 0.883 23.254 1.00 98.56 315 ILE A O 1
ATOM 2427 N N . THR A 1 316 ? -16.912 2.465 22.924 1.00 98.25 316 THR A N 1
ATOM 2428 C CA . THR A 1 316 ? -17.669 3.147 21.860 1.00 98.25 316 THR A CA 1
ATOM 2429 C C . THR A 1 316 ? -17.782 2.307 20.590 1.00 98.25 316 THR A C 1
ATOM 2431 O O . THR A 1 316 ? -18.823 2.335 19.938 1.00 98.25 316 THR A O 1
ATOM 2434 N N . ALA A 1 317 ? -16.760 1.515 20.259 1.00 98.44 317 ALA A N 1
ATOM 2435 C CA . ALA A 1 317 ? -16.801 0.586 19.136 1.00 98.44 317 ALA A CA 1
ATOM 2436 C C . ALA A 1 317 ? -17.830 -0.529 19.363 1.00 98.44 317 ALA A C 1
ATOM 2438 O O . ALA A 1 317 ? -18.644 -0.781 18.481 1.00 98.44 317 ALA A O 1
ATOM 2439 N N . LEU A 1 318 ? -17.866 -1.143 20.555 1.00 98.56 318 LEU A N 1
ATOM 2440 C CA . LEU A 1 318 ? -18.907 -2.120 20.907 1.00 98.56 318 LEU A CA 1
ATOM 2441 C C . LEU A 1 318 ? -20.305 -1.506 20.788 1.00 98.56 318 LEU A C 1
ATOM 2443 O O . LEU A 1 318 ? -21.210 -2.126 20.233 1.00 98.56 318 LEU A O 1
ATOM 2447 N N . ALA A 1 319 ? -20.472 -0.271 21.256 1.00 98.00 319 ALA A N 1
ATOM 2448 C CA . ALA A 1 319 ? -21.752 0.416 21.168 1.00 98.00 319 ALA A CA 1
ATOM 2449 C C . ALA A 1 319 ? -22.200 0.655 19.720 1.00 98.00 319 ALA A C 1
ATOM 2451 O O . ALA A 1 319 ? -23.361 0.433 19.385 1.00 98.00 319 ALA A O 1
ATOM 2452 N N . ALA A 1 320 ? -21.265 1.056 18.854 1.00 97.38 320 ALA A N 1
ATOM 2453 C CA . ALA A 1 320 ? -21.516 1.250 17.430 1.00 97.38 320 ALA A CA 1
ATOM 2454 C C . ALA A 1 320 ? -21.868 -0.058 16.700 1.00 97.38 320 ALA A C 1
ATOM 2456 O O . ALA A 1 320 ? -22.632 -0.027 15.739 1.00 97.38 320 ALA A O 1
ATOM 2457 N N . LEU A 1 321 ? -21.353 -1.208 17.157 1.00 97.69 321 LEU A N 1
ATOM 2458 C CA . LEU A 1 321 ? -21.745 -2.517 16.621 1.00 97.69 321 LEU A CA 1
ATOM 2459 C C . LEU A 1 321 ? -23.185 -2.890 17.002 1.00 97.69 321 LEU A C 1
ATOM 2461 O O . LEU A 1 321 ? -23.863 -3.549 16.218 1.00 97.69 321 LEU A O 1
ATOM 2465 N N . GLY A 1 322 ? -23.654 -2.491 18.191 1.00 96.06 322 GLY A N 1
ATOM 2466 C CA . GLY A 1 322 ? -25.061 -2.608 18.603 1.00 96.06 322 GLY A CA 1
ATOM 2467 C C . GLY A 1 322 ? -25.625 -4.035 18.669 1.00 96.06 322 GLY A C 1
ATOM 2468 O O . GLY A 1 322 ? -26.839 -4.205 18.766 1.00 96.06 322 GLY A O 1
ATOM 2469 N N . SER A 1 323 ? -24.774 -5.059 18.602 1.00 97.38 323 SER A N 1
ATOM 2470 C CA . SER A 1 323 ? -25.180 -6.464 18.617 1.00 97.38 323 SER A CA 1
ATOM 2471 C C . SER A 1 323 ? -25.475 -6.969 20.030 1.00 97.38 323 SER A C 1
ATOM 2473 O O . SER A 1 323 ? -25.065 -6.378 21.033 1.00 97.38 323 SER A O 1
ATOM 2475 N N . GLU A 1 324 ? -26.145 -8.119 20.130 1.00 98.00 324 GLU A N 1
ATOM 2476 C CA . GLU A 1 324 ? -26.381 -8.773 21.420 1.00 98.00 324 GLU A CA 1
ATOM 2477 C C . GLU A 1 324 ? -25.081 -9.080 22.174 1.00 98.00 324 GLU A C 1
ATOM 2479 O O . GLU A 1 324 ? -25.010 -8.887 23.388 1.00 98.00 324 GLU A O 1
ATOM 2484 N N . ASP A 1 325 ? -24.038 -9.516 21.468 1.00 98.00 325 ASP A N 1
ATOM 2485 C CA . ASP A 1 325 ? -22.745 -9.826 22.080 1.00 98.00 325 ASP A CA 1
ATOM 2486 C C . ASP A 1 325 ? -22.022 -8.563 22.555 1.00 98.00 325 ASP A C 1
ATOM 2488 O O . ASP A 1 325 ? -21.441 -8.560 23.644 1.00 98.00 325 ASP A O 1
ATOM 2492 N N . ALA A 1 326 ? -22.151 -7.451 21.824 1.00 98.06 326 ALA A N 1
ATOM 2493 C CA . ALA A 1 326 ? -21.660 -6.162 22.291 1.00 98.06 326 ALA A CA 1
ATOM 2494 C C . ALA A 1 326 ? -22.371 -5.703 23.573 1.00 98.06 326 ALA A C 1
ATOM 2496 O O . ALA A 1 326 ? -21.714 -5.273 24.522 1.00 98.06 326 ALA A O 1
ATOM 2497 N N . VAL A 1 327 ? -23.700 -5.844 23.649 1.00 98.44 327 VAL A N 1
ATOM 2498 C CA . VAL A 1 327 ? -24.481 -5.483 24.846 1.00 98.44 327 VAL A CA 1
ATOM 2499 C C . VAL A 1 327 ? -24.112 -6.362 26.046 1.00 98.44 327 VAL A C 1
ATOM 2501 O O . VAL A 1 327 ? -24.002 -5.850 27.166 1.00 98.44 327 VAL A O 1
ATOM 2504 N N . LYS A 1 328 ? -23.862 -7.661 25.838 1.00 98.31 328 LYS A N 1
ATOM 2505 C CA . LYS A 1 328 ? -23.360 -8.563 26.891 1.00 98.31 328 LYS A CA 1
ATOM 2506 C C . LYS A 1 328 ? -21.994 -8.107 27.412 1.00 98.31 328 LYS A C 1
ATOM 2508 O O . LYS A 1 328 ? -21.818 -8.003 28.627 1.00 98.31 328 LYS A O 1
ATOM 2513 N N . LEU A 1 329 ? -21.058 -7.779 26.518 1.00 98.44 329 LEU A N 1
ATOM 2514 C CA . LEU A 1 329 ? -19.730 -7.286 26.898 1.00 98.44 329 LEU A CA 1
ATOM 2515 C C . LEU A 1 329 ? -19.806 -5.958 27.657 1.00 98.44 329 LEU A C 1
ATOM 2517 O O . LEU A 1 329 ? -19.254 -5.853 28.749 1.00 98.44 329 LEU A O 1
ATOM 2521 N N . LEU A 1 330 ? -20.557 -4.977 27.149 1.00 98.56 330 LEU A N 1
ATOM 2522 C CA . LEU A 1 330 ? -20.771 -3.693 27.827 1.00 98.56 330 LEU A CA 1
ATOM 2523 C C . LEU A 1 330 ? -21.385 -3.878 29.225 1.00 98.56 330 LEU A C 1
ATOM 2525 O O . LEU A 1 330 ? -20.952 -3.242 30.189 1.00 98.56 330 LEU A O 1
ATOM 2529 N N . SER A 1 331 ? -22.355 -4.788 29.357 1.00 98.38 331 SER A N 1
ATOM 2530 C CA . SER A 1 331 ? -22.973 -5.137 30.643 1.00 98.38 331 SER A CA 1
ATOM 2531 C C . SER A 1 331 ? -21.962 -5.736 31.622 1.00 98.38 331 SER A C 1
ATOM 2533 O O . SER A 1 331 ? -21.973 -5.376 32.800 1.00 98.38 331 SER A O 1
ATOM 2535 N N . SER A 1 332 ? -21.083 -6.620 31.140 1.00 98.25 332 SER A N 1
ATOM 2536 C CA . SER A 1 332 ? -20.006 -7.223 31.933 1.00 98.25 332 SER A CA 1
ATOM 2537 C C . SER A 1 332 ? -18.968 -6.180 32.357 1.00 98.25 332 SER A C 1
ATOM 2539 O O . SER A 1 332 ? -18.598 -6.109 33.529 1.00 98.25 332 SER A O 1
ATOM 2541 N N . PHE A 1 333 ? -18.551 -5.299 31.444 1.00 98.12 333 PHE A N 1
ATOM 2542 C CA . PHE A 1 333 ? -17.578 -4.243 31.734 1.00 98.12 333 PHE A CA 1
ATOM 2543 C C . PHE A 1 333 ? -18.100 -3.266 32.781 1.00 98.12 333 PHE A C 1
ATOM 2545 O O . PHE A 1 333 ? -17.342 -2.856 33.664 1.00 98.12 333 PHE A O 1
ATOM 2552 N N . LEU A 1 334 ? -19.393 -2.930 32.734 1.00 98.00 334 LEU A N 1
ATOM 2553 C CA . LEU A 1 334 ? -20.025 -2.084 33.743 1.00 98.00 334 LEU A CA 1
ATOM 2554 C C . LEU A 1 334 ? -19.969 -2.734 35.129 1.00 98.00 334 LEU A C 1
ATOM 2556 O O . LEU A 1 334 ? -19.567 -2.072 36.085 1.00 98.00 334 LEU A O 1
ATOM 2560 N N . GLN A 1 335 ? -20.286 -4.025 35.241 1.00 96.75 335 GLN A N 1
ATOM 2561 C CA . GLN A 1 335 ? -20.212 -4.762 36.510 1.00 96.75 335 GLN A CA 1
ATOM 2562 C C . GLN A 1 335 ? -18.776 -4.843 37.049 1.00 96.75 335 GLN A C 1
ATOM 2564 O O . GLN A 1 335 ? -18.537 -4.557 38.221 1.00 96.75 335 GLN A O 1
ATOM 2569 N N . ILE A 1 336 ? -17.802 -5.162 36.191 1.00 94.88 336 ILE A N 1
ATOM 2570 C CA . ILE A 1 336 ? -16.384 -5.247 36.575 1.00 94.88 336 ILE A CA 1
ATOM 2571 C C . ILE A 1 336 ? -15.874 -3.885 37.066 1.00 94.88 336 ILE A C 1
ATOM 2573 O O . ILE A 1 336 ? -15.246 -3.795 38.122 1.00 94.88 336 ILE A O 1
ATOM 2577 N N . THR A 1 337 ? -16.156 -2.813 36.321 1.00 95.25 337 THR A N 1
ATOM 2578 C CA . THR A 1 337 ? -15.641 -1.468 36.635 1.00 95.25 337 THR A CA 1
ATOM 2579 C C . THR A 1 337 ? -16.294 -0.896 37.887 1.00 95.25 337 THR A C 1
ATOM 2581 O O . THR A 1 337 ? -15.611 -0.308 38.721 1.00 95.25 337 THR A O 1
ATOM 2584 N N . THR A 1 338 ? -17.601 -1.105 38.064 1.00 95.12 338 THR A N 1
ATOM 2585 C CA . THR A 1 338 ? -18.309 -0.675 39.279 1.00 95.12 338 THR A CA 1
ATOM 2586 C C . THR A 1 338 ? -17.865 -1.457 40.513 1.00 95.12 338 THR A C 1
ATOM 2588 O O . THR A 1 338 ? -17.664 -0.850 41.564 1.00 95.12 338 THR A O 1
ATOM 2591 N N . GLY A 1 339 ? -17.629 -2.767 40.390 1.00 93.62 339 GLY A N 1
ATOM 2592 C CA . GLY A 1 339 ? -17.056 -3.582 41.463 1.00 93.62 339 GLY A CA 1
ATOM 2593 C C . GLY A 1 339 ? -15.652 -3.121 41.862 1.00 93.62 339 GLY A C 1
ATOM 2594 O O . GLY A 1 339 ? -15.371 -2.950 43.050 1.00 93.62 339 GLY A O 1
ATOM 2595 N N . ARG A 1 340 ? -14.789 -2.825 40.878 1.00 92.00 340 ARG A N 1
ATOM 2596 C CA . ARG A 1 340 ? -13.457 -2.253 41.128 1.00 92.00 340 ARG A CA 1
ATOM 2597 C C . ARG A 1 340 ? -13.552 -0.905 41.842 1.00 92.00 340 ARG A C 1
ATOM 2599 O O . ARG A 1 340 ? -12.898 -0.734 42.869 1.00 92.00 340 ARG A O 1
ATOM 2606 N N . TYR A 1 341 ? -14.404 -0.002 41.356 1.00 92.31 341 TYR A N 1
ATOM 2607 C CA . TYR A 1 341 ? -14.630 1.310 41.968 1.00 92.31 341 TYR A CA 1
ATOM 2608 C C . TYR A 1 341 ? -15.123 1.198 43.418 1.00 92.31 341 TYR A C 1
ATOM 2610 O O . TYR A 1 341 ? -14.664 1.938 44.278 1.00 92.31 341 TYR A O 1
ATOM 2618 N N . ALA A 1 342 ? -16.012 0.246 43.720 1.00 91.62 342 ALA A N 1
ATOM 2619 C CA . ALA A 1 342 ? -16.498 0.020 45.082 1.00 91.62 342 ALA A CA 1
ATOM 2620 C C . ALA A 1 342 ? -15.387 -0.450 46.042 1.00 91.62 342 ALA A C 1
ATOM 2622 O O . ALA A 1 342 ? -15.418 -0.128 47.228 1.00 91.62 342 ALA A O 1
ATOM 2623 N N . SER A 1 343 ? -14.420 -1.219 45.528 1.00 88.25 343 SER A N 1
ATOM 2624 C CA . SER A 1 343 ? -13.316 -1.790 46.310 1.00 88.25 343 SER A CA 1
ATOM 2625 C C . SER A 1 343 ? -12.125 -0.847 46.524 1.00 88.25 343 SER A C 1
ATOM 2627 O O . SER A 1 343 ? -11.318 -1.088 47.419 1.00 88.25 343 SER A O 1
ATOM 2629 N N . GLN A 1 344 ? -11.992 0.211 45.717 1.00 82.06 344 GLN A N 1
ATOM 2630 C CA . GLN A 1 344 ? -10.844 1.122 45.742 1.00 82.06 344 GLN A CA 1
ATOM 2631 C C . GLN A 1 344 ? -11.271 2.543 46.114 1.00 82.06 344 GLN A C 1
ATOM 2633 O O . GLN A 1 344 ? -12.232 3.088 45.579 1.00 82.06 344 GLN A O 1
ATOM 2638 N N . THR A 1 345 ? -10.521 3.197 46.999 1.00 63.12 345 THR A N 1
ATOM 2639 C CA . THR A 1 345 ? -10.748 4.602 47.348 1.00 63.12 345 THR A CA 1
ATOM 2640 C C . THR A 1 345 ? -10.275 5.514 46.208 1.00 63.12 345 THR A C 1
ATOM 2642 O O . THR A 1 345 ? -9.086 5.775 46.064 1.00 63.12 345 THR A O 1
ATOM 2645 N N . ASN A 1 346 ? -11.228 6.037 45.426 1.00 60.69 346 ASN A N 1
ATOM 2646 C CA . ASN A 1 346 ? -11.077 7.119 44.439 1.00 60.69 346 ASN A CA 1
ATOM 2647 C C . ASN A 1 346 ? -10.159 6.858 43.231 1.00 60.69 346 ASN A C 1
ATOM 2649 O O . ASN A 1 346 ? -9.074 7.430 43.123 1.00 60.69 346 ASN A O 1
ATOM 2653 N N . ASN A 1 347 ? -10.674 6.145 42.224 1.00 81.31 347 ASN A N 1
ATOM 2654 C CA . ASN A 1 347 ? -10.091 6.149 40.882 1.00 81.31 347 ASN A CA 1
ATOM 2655 C C . ASN A 1 347 ? -10.935 7.005 39.913 1.00 81.31 347 ASN A C 1
ATOM 2657 O O . ASN A 1 347 ? -11.973 6.569 39.416 1.00 81.31 347 ASN A O 1
ATOM 2661 N N . ARG A 1 348 ? -10.494 8.244 39.635 1.00 84.25 348 ARG A N 1
ATOM 2662 C CA . ARG A 1 348 ? -11.174 9.161 38.689 1.00 84.25 348 ARG A CA 1
ATOM 2663 C C . ARG A 1 348 ? -11.312 8.565 37.282 1.00 84.25 348 ARG A C 1
ATOM 2665 O O . ARG A 1 348 ? -12.289 8.864 36.600 1.00 84.25 348 ARG A O 1
ATOM 2672 N N . SER A 1 349 ? -10.354 7.735 36.864 1.00 88.94 349 SER A N 1
ATOM 2673 C CA . SER A 1 349 ? -10.396 7.042 35.571 1.00 88.94 349 SER A CA 1
ATOM 2674 C C . SER A 1 349 ? -11.577 6.065 35.501 1.00 88.94 349 SER A C 1
ATOM 2676 O O . SER A 1 349 ? -12.349 6.081 34.542 1.00 88.94 349 SER A O 1
ATOM 2678 N N . ASP A 1 350 ? -11.807 5.305 36.575 1.00 91.94 350 ASP A N 1
ATOM 2679 C CA . ASP A 1 350 ? -12.914 4.351 36.645 1.00 91.94 350 ASP A CA 1
ATOM 2680 C C . ASP A 1 350 ? -14.279 5.042 36.581 1.00 91.94 350 ASP A C 1
ATOM 2682 O O . ASP A 1 350 ? -15.182 4.545 35.911 1.00 91.94 350 ASP A O 1
ATOM 2686 N N . GLU A 1 351 ? -14.442 6.216 37.201 1.00 93.69 351 GLU A N 1
ATOM 2687 C CA . GLU A 1 351 ? -15.699 6.968 37.095 1.00 93.69 351 GLU A CA 1
ATOM 2688 C C . GLU A 1 351 ? -15.979 7.426 35.653 1.00 93.69 351 GLU A C 1
ATOM 2690 O O . GLU A 1 351 ? -17.122 7.353 35.193 1.00 93.69 351 GLU A O 1
ATOM 2695 N N . ALA A 1 352 ? -14.951 7.861 34.915 1.00 94.94 352 ALA A N 1
ATOM 2696 C CA . ALA A 1 352 ? -15.092 8.232 33.507 1.00 94.94 352 ALA A CA 1
ATOM 2697 C C . ALA A 1 352 ? -15.492 7.025 32.639 1.00 94.94 352 ALA A C 1
ATOM 2699 O O . ALA A 1 352 ? -16.405 7.132 31.813 1.00 94.94 352 ALA A O 1
ATOM 2700 N N . LEU A 1 353 ? -14.876 5.861 32.877 1.00 96.75 353 LEU A N 1
ATOM 2701 C CA . LEU A 1 353 ? -15.235 4.607 32.209 1.00 96.75 353 LEU A CA 1
ATOM 2702 C C . LEU A 1 353 ? -16.676 4.188 32.525 1.00 96.75 353 LEU A C 1
ATOM 2704 O O . LEU A 1 353 ? -17.422 3.856 31.607 1.00 96.75 353 LEU A O 1
ATOM 2708 N N . ILE A 1 354 ? -17.105 4.265 33.790 1.00 97.38 354 ILE A N 1
ATOM 2709 C CA . ILE A 1 354 ? -18.481 3.946 34.206 1.00 97.38 354 ILE A CA 1
ATOM 2710 C C . ILE A 1 354 ? -19.490 4.848 33.489 1.00 97.38 354 ILE A C 1
ATOM 2712 O O . ILE A 1 354 ? -20.476 4.349 32.948 1.00 97.38 354 ILE A O 1
ATOM 2716 N N . ARG A 1 355 ? -19.242 6.163 33.429 1.00 97.88 355 ARG A N 1
ATOM 2717 C CA . ARG A 1 355 ? -20.108 7.109 32.699 1.00 97.88 355 ARG A CA 1
ATOM 2718 C C . ARG A 1 355 ? -20.222 6.742 31.220 1.00 97.88 355 ARG A C 1
ATOM 2720 O O . ARG A 1 355 ? -21.327 6.733 30.678 1.00 97.88 355 ARG A O 1
ATOM 2727 N N . SER A 1 356 ? -19.098 6.412 30.581 1.00 98.12 356 SER A N 1
ATOM 2728 C CA . SER A 1 356 ? -19.080 5.976 29.181 1.00 98.12 356 SER A CA 1
ATOM 2729 C C . SER A 1 356 ? -19.865 4.677 28.985 1.00 98.12 356 SER A C 1
ATOM 2731 O O . SER A 1 356 ? -20.711 4.604 28.095 1.00 98.12 356 SER A O 1
ATOM 2733 N N . LEU A 1 357 ? -19.656 3.680 29.849 1.00 98.44 357 LEU A N 1
ATOM 2734 C CA . LEU A 1 357 ? -20.352 2.393 29.808 1.00 98.44 357 LEU A CA 1
ATOM 2735 C C . LEU A 1 357 ? -21.864 2.551 29.967 1.00 98.44 357 LEU A C 1
ATOM 2737 O O . LEU A 1 357 ? -22.604 1.960 29.192 1.00 98.44 357 LEU A O 1
ATOM 2741 N N . ILE A 1 358 ? -22.330 3.372 30.912 1.00 98.44 358 ILE A N 1
ATOM 2742 C CA . ILE A 1 358 ? -23.764 3.634 31.119 1.00 98.44 358 ILE A CA 1
ATOM 2743 C C . ILE A 1 358 ? -24.399 4.226 29.857 1.00 98.44 358 ILE A C 1
ATOM 2745 O O . ILE A 1 358 ? -25.429 3.732 29.397 1.00 98.44 358 ILE A O 1
ATOM 2749 N N . ASN A 1 359 ? -23.774 5.256 29.280 1.00 98.06 359 ASN A N 1
ATOM 2750 C CA . ASN A 1 359 ? -24.288 5.921 28.083 1.00 98.06 359 ASN A CA 1
ATOM 2751 C C . ASN A 1 359 ? -24.354 4.967 26.889 1.00 98.06 359 ASN A C 1
ATOM 2753 O O . ASN A 1 359 ? -25.395 4.839 26.244 1.00 98.06 359 ASN A O 1
ATOM 2757 N N . ASN A 1 360 ? -23.250 4.272 26.621 1.00 98.31 360 ASN A N 1
ATOM 2758 C CA . ASN A 1 360 ? -23.129 3.360 25.492 1.00 98.31 360 ASN A CA 1
ATOM 2759 C C . ASN A 1 360 ? -24.026 2.122 25.646 1.00 98.31 360 ASN A C 1
ATOM 2761 O O . ASN A 1 360 ? -24.658 1.700 24.676 1.00 98.31 360 ASN A O 1
ATOM 2765 N N . LEU A 1 361 ? -24.153 1.575 26.860 1.00 98.19 361 LEU A N 1
ATOM 2766 C CA . LEU A 1 361 ? -25.057 0.462 27.151 1.00 98.19 361 LEU A CA 1
ATOM 2767 C C . LEU A 1 361 ? -26.522 0.874 26.986 1.00 98.19 361 LEU A C 1
ATOM 2769 O O . LEU A 1 361 ? -27.281 0.129 26.380 1.00 98.19 361 LEU A O 1
ATOM 2773 N N . GLY A 1 362 ? -26.914 2.057 27.469 1.00 97.31 362 GLY A N 1
ATOM 2774 C CA . GLY A 1 362 ? -28.283 2.560 27.329 1.00 97.31 362 GLY A CA 1
ATOM 2775 C C . GLY A 1 362 ? -28.715 2.731 25.869 1.00 97.31 362 GLY A C 1
ATOM 2776 O O . GLY A 1 362 ? -29.834 2.371 25.520 1.00 97.31 362 GLY A O 1
ATOM 2777 N N . VAL A 1 363 ? -27.822 3.231 25.007 1.00 96.19 363 VAL A N 1
ATOM 2778 C CA . VAL A 1 363 ? -28.090 3.367 23.563 1.00 96.19 363 VAL A CA 1
ATOM 2779 C C . VAL A 1 363 ? -28.135 2.002 22.874 1.00 96.19 363 VAL A C 1
ATOM 2781 O O . VAL A 1 363 ? -29.079 1.712 22.147 1.00 96.19 363 VAL A O 1
ATOM 2784 N N . SER A 1 364 ? -27.149 1.140 23.127 1.00 96.19 364 SER A N 1
ATOM 2785 C CA . SER A 1 364 ? -27.035 -0.155 22.438 1.00 96.19 364 SER A CA 1
ATOM 2786 C C . SER A 1 364 ? -28.141 -1.125 22.847 1.00 96.19 364 SER A C 1
ATOM 2788 O O . SER A 1 364 ? -28.712 -1.821 22.011 1.00 96.19 364 SER A O 1
ATOM 2790 N N 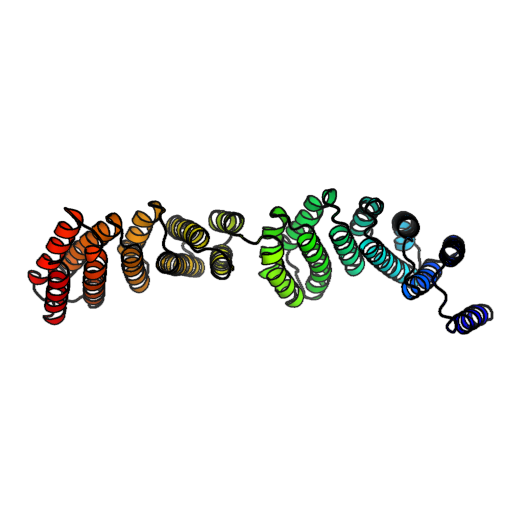. ALA A 1 365 ? -28.490 -1.145 24.138 1.00 96.62 365 ALA A N 1
ATOM 2791 C CA . ALA A 1 365 ? -29.503 -2.045 24.672 1.00 96.62 365 ALA A CA 1
ATOM 2792 C C . ALA A 1 365 ? -30.927 -1.712 24.189 1.00 96.62 365 ALA A C 1
ATOM 2794 O O . ALA A 1 365 ? -31.805 -2.571 24.260 1.00 96.62 365 ALA A O 1
ATOM 2795 N N . ALA A 1 366 ? -31.165 -0.495 23.686 1.00 95.56 366 ALA A N 1
ATOM 2796 C CA . ALA A 1 366 ? -32.454 -0.108 23.115 1.00 95.56 366 ALA A CA 1
ATOM 2797 C C . ALA A 1 366 ? -32.757 -0.848 21.798 1.00 95.56 366 ALA A C 1
ATOM 2799 O O . ALA A 1 366 ? -33.924 -1.049 21.468 1.00 95.56 366 ALA A O 1
ATOM 2800 N N . ASN A 1 367 ? -31.714 -1.293 21.088 1.00 94.69 367 ASN A N 1
ATOM 2801 C CA . ASN A 1 367 ? -31.820 -1.961 19.788 1.00 94.69 367 ASN A CA 1
ATOM 2802 C C . ASN A 1 367 ? -31.880 -3.493 19.887 1.00 94.69 367 ASN A C 1
ATOM 2804 O O . ASN A 1 367 ? -32.076 -4.163 18.876 1.00 94.69 367 ASN A O 1
ATOM 2808 N N . VAL A 1 368 ? -31.723 -4.058 21.087 1.00 96.31 368 VAL A N 1
ATOM 2809 C CA . VAL A 1 368 ? -31.809 -5.507 21.330 1.00 96.31 368 VAL A CA 1
ATOM 2810 C C . VAL A 1 368 ? -33.057 -5.846 22.143 1.00 96.31 368 VAL A C 1
ATOM 2812 O O . VAL A 1 368 ? -33.681 -4.988 22.773 1.00 96.31 368 VAL A O 1
ATOM 2815 N N . SER A 1 369 ? -33.445 -7.118 22.138 1.00 95.69 369 SER A N 1
ATOM 2816 C CA . SER A 1 369 ? -34.659 -7.589 22.808 1.00 95.69 369 SER A CA 1
ATOM 2817 C C . SER A 1 369 ? -34.387 -8.778 23.730 1.00 95.69 369 SER A C 1
ATOM 2819 O O . SER A 1 369 ? -33.267 -9.285 23.820 1.00 95.69 369 SER A O 1
ATOM 2821 N N . GLY A 1 370 ? -35.411 -9.189 24.479 1.00 95.38 370 GLY A N 1
ATOM 2822 C CA . GLY A 1 370 ? -35.370 -10.415 25.270 1.00 95.38 370 GLY A CA 1
ATOM 2823 C C . GLY A 1 370 ? -34.338 -10.407 26.414 1.00 95.38 370 GLY A C 1
ATOM 2824 O O . GLY A 1 370 ? -34.124 -9.369 27.051 1.00 95.38 370 GLY A O 1
ATOM 2825 N N . PRO A 1 371 ? -33.704 -11.560 26.708 1.00 96.75 371 PRO A N 1
ATOM 2826 C CA . PRO A 1 371 ? -32.828 -11.727 27.872 1.00 96.75 371 PRO A CA 1
ATOM 2827 C C . PRO A 1 371 ? -31.638 -10.762 27.915 1.00 96.75 371 PRO A C 1
ATOM 2829 O O . PRO A 1 371 ? -31.208 -10.356 28.993 1.00 96.75 371 PRO A O 1
ATOM 2832 N N . VAL A 1 372 ? -31.113 -10.362 26.753 1.00 97.00 372 VAL A N 1
ATOM 2833 C CA . VAL A 1 372 ? -29.947 -9.471 26.664 1.00 97.00 372 VAL A CA 1
ATOM 2834 C C . VAL A 1 372 ? -30.300 -8.054 27.121 1.00 97.00 372 VAL A C 1
ATOM 2836 O O . VAL A 1 372 ? -29.546 -7.448 27.887 1.00 97.00 372 VAL A O 1
ATOM 2839 N N . ARG A 1 373 ? -31.484 -7.549 26.744 1.00 97.50 373 ARG A N 1
ATOM 2840 C CA . ARG A 1 373 ? -31.994 -6.253 27.226 1.00 97.50 373 ARG A CA 1
ATOM 2841 C C . ARG A 1 373 ? -32.220 -6.267 28.737 1.00 97.50 373 ARG A C 1
ATOM 2843 O O . ARG A 1 373 ? -31.869 -5.305 29.415 1.00 97.50 373 ARG A O 1
ATOM 2850 N N . GLU A 1 374 ? -32.755 -7.357 29.283 1.00 97.25 374 GLU A N 1
ATOM 2851 C CA . GLU A 1 374 ? -32.956 -7.488 30.733 1.00 97.25 374 GLU A CA 1
ATOM 2852 C C . GLU A 1 374 ? -31.630 -7.586 31.502 1.00 97.25 374 GLU A C 1
ATOM 2854 O O . GLU A 1 374 ? -31.484 -6.961 32.556 1.00 97.25 374 GLU A O 1
ATOM 2859 N N . SER A 1 375 ? -30.619 -8.263 30.945 1.00 96.62 375 SER A N 1
ATOM 2860 C CA . SER A 1 375 ? -29.258 -8.249 31.495 1.00 96.62 375 SER A CA 1
ATOM 2861 C C . SER A 1 375 ? -28.687 -6.827 31.552 1.00 96.62 375 SER A C 1
ATOM 2863 O O . SER A 1 375 ? -28.136 -6.428 32.579 1.00 96.62 375 SER A O 1
ATOM 2865 N N . ALA A 1 376 ? -28.867 -6.031 30.492 1.00 97.69 376 ALA A N 1
ATOM 2866 C CA . ALA A 1 376 ? -28.435 -4.633 30.469 1.00 97.69 376 ALA A CA 1
ATOM 2867 C C . ALA A 1 376 ? -29.152 -3.788 31.538 1.00 97.69 376 ALA A C 1
ATOM 2869 O O . ALA A 1 376 ? -28.502 -3.055 32.287 1.00 97.69 376 ALA A O 1
ATOM 2870 N N . LYS A 1 377 ? -30.479 -3.938 31.678 1.00 98.00 377 LYS A N 1
ATOM 2871 C CA . LYS A 1 377 ? -31.256 -3.282 32.746 1.00 98.00 377 LYS A CA 1
ATOM 2872 C C . LYS A 1 377 ? -30.751 -3.668 34.135 1.00 98.00 377 LYS A C 1
ATOM 2874 O O . LYS A 1 377 ? -30.632 -2.802 35.001 1.00 98.00 377 LYS A O 1
ATOM 2879 N N . SER A 1 378 ? -30.437 -4.945 34.353 1.00 97.69 378 SER A N 1
ATOM 2880 C CA . SER A 1 378 ? -29.887 -5.430 35.621 1.00 97.69 378 SER A CA 1
ATOM 2881 C C . SER A 1 378 ? -28.548 -4.764 35.948 1.00 97.69 378 SER A C 1
ATOM 2883 O O . SER A 1 378 ? -28.384 -4.232 37.048 1.00 97.69 378 SER A O 1
ATOM 2885 N N . SER A 1 379 ? -27.622 -4.706 34.984 1.00 97.62 379 SER A N 1
ATOM 2886 C CA . SER A 1 379 ? -26.331 -4.026 35.162 1.00 97.62 379 SER A CA 1
ATOM 2887 C C . SER A 1 379 ? -26.474 -2.521 35.420 1.00 97.62 379 SER A C 1
ATOM 2889 O O . SER A 1 379 ? -25.730 -1.963 36.225 1.00 97.62 379 SER A O 1
ATOM 2891 N N . LEU A 1 380 ? -27.445 -1.846 34.795 1.00 98.00 380 LEU A N 1
ATOM 2892 C CA . LEU A 1 380 ? -27.722 -0.428 35.063 1.00 98.00 380 LEU A CA 1
ATOM 2893 C C . LEU A 1 380 ? -28.288 -0.209 36.474 1.00 98.00 380 LEU A C 1
ATOM 2895 O O . LEU A 1 380 ? -27.857 0.707 37.172 1.00 98.00 380 LEU A O 1
ATOM 2899 N N . ARG A 1 381 ? -29.199 -1.076 36.940 1.00 97.62 381 ARG A N 1
ATOM 2900 C CA . ARG A 1 381 ? -29.742 -1.007 38.310 1.00 97.62 381 ARG A CA 1
ATOM 2901 C C . ARG A 1 381 ? -28.654 -1.183 39.368 1.00 97.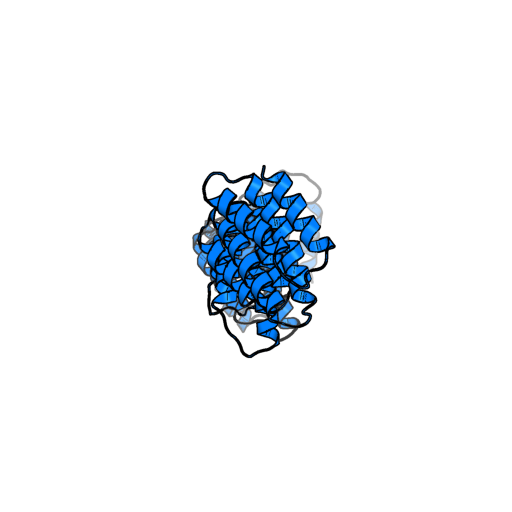62 381 ARG A C 1
ATOM 2903 O O . ARG A 1 381 ? -28.680 -0.474 40.374 1.00 97.62 381 ARG A O 1
ATOM 2910 N N . SER A 1 382 ? -27.674 -2.066 39.141 1.00 96.50 382 SER A N 1
ATOM 2911 C CA . SER A 1 382 ? -26.588 -2.275 40.108 1.00 96.50 382 SER A CA 1
ATOM 2912 C C . SER A 1 382 ? -25.722 -1.032 40.331 1.00 96.50 382 SER A C 1
ATOM 2914 O O . SER A 1 382 ? -25.192 -0.868 41.426 1.00 96.50 382 SER A O 1
ATOM 2916 N N . VAL A 1 383 ? -25.639 -0.110 39.360 1.00 96.75 383 VAL A N 1
ATOM 2917 C CA . VAL A 1 383 ? -24.910 1.165 39.523 1.00 96.75 383 VAL A CA 1
ATOM 2918 C C . VAL A 1 383 ? -25.487 1.996 40.674 1.00 96.75 383 VAL A C 1
ATOM 2920 O O . VAL A 1 383 ? -24.738 2.573 41.460 1.00 96.75 383 VAL A O 1
ATOM 2923 N N . GLY A 1 384 ? -26.816 2.037 40.821 1.00 93.25 384 GLY A N 1
ATOM 2924 C CA . GLY A 1 384 ? -27.473 2.808 41.883 1.00 93.25 384 GLY A CA 1
ATOM 2925 C C . GLY A 1 384 ? -27.110 2.327 43.293 1.00 93.25 384 GLY A C 1
ATOM 2926 O O . GLY A 1 384 ? -27.007 3.139 44.220 1.00 93.25 384 GLY A O 1
ATOM 2927 N N . ALA A 1 385 ? -26.846 1.024 43.431 1.00 94.25 385 ALA A N 1
ATOM 2928 C CA . ALA A 1 385 ? -26.506 0.369 44.690 1.00 94.25 385 ALA A CA 1
ATOM 2929 C C . ALA A 1 385 ? -25.036 0.548 45.106 1.00 94.25 385 ALA A C 1
ATOM 2931 O O . ALA A 1 385 ? -24.697 0.277 46.256 1.00 94.25 385 ALA A O 1
ATOM 2932 N N . VAL A 1 386 ? -24.158 1.019 44.213 1.00 93.69 386 VAL A N 1
ATOM 2933 C CA . VAL A 1 386 ? -22.735 1.163 44.539 1.00 93.69 386 VAL A CA 1
ATOM 2934 C C . VAL A 1 386 ? -22.515 2.337 45.508 1.00 93.69 386 VAL A C 1
ATOM 2936 O O . VAL A 1 386 ? -22.951 3.468 45.227 1.00 93.69 386 VAL A O 1
ATOM 2939 N N . PRO A 1 387 ? -21.866 2.101 46.666 1.00 87.56 387 PRO A N 1
ATOM 2940 C CA . PRO A 1 387 ? -21.514 3.164 47.600 1.00 87.56 387 PRO A CA 1
ATOM 2941 C C . PRO A 1 387 ? -20.451 4.084 46.983 1.00 87.56 387 PRO A C 1
ATOM 2943 O O . PRO A 1 387 ? -19.663 3.665 46.141 1.00 87.56 387 PRO A O 1
ATOM 2946 N N . ASN A 1 388 ? -20.426 5.351 47.395 1.00 88.94 388 ASN A N 1
ATOM 2947 C CA . ASN A 1 388 ? -19.446 6.367 46.973 1.00 88.94 388 ASN A CA 1
ATOM 2948 C C . ASN A 1 388 ? -19.498 6.835 45.504 1.00 88.94 388 ASN A C 1
ATOM 2950 O O . ASN A 1 388 ? -18.830 7.812 45.179 1.00 88.94 388 ASN A O 1
ATOM 2954 N N . LEU A 1 389 ? -20.307 6.230 44.622 1.00 91.94 389 LEU A N 1
ATOM 2955 C CA . LEU A 1 389 ? -20.555 6.811 43.295 1.00 91.94 389 LEU A CA 1
ATOM 2956 C C . LEU A 1 389 ? -21.270 8.160 43.411 1.00 91.94 389 LEU A C 1
ATOM 2958 O O . LEU A 1 389 ? -22.227 8.308 44.179 1.00 91.94 389 LEU A O 1
ATOM 2962 N N . THR A 1 390 ? -20.841 9.124 42.596 1.00 93.88 390 THR A N 1
ATOM 2963 C CA . THR A 1 390 ? -21.434 10.462 42.588 1.00 93.88 390 THR A CA 1
ATOM 2964 C C . THR A 1 390 ? -22.918 10.405 42.190 1.00 93.88 390 THR A C 1
ATOM 2966 O O . THR A 1 390 ? -23.299 9.603 41.327 1.00 93.88 390 THR A O 1
ATOM 2969 N N . PRO A 1 391 ? -23.783 11.271 42.757 1.00 95.75 391 PRO A N 1
ATOM 2970 C CA . PRO A 1 391 ? -25.199 11.325 42.384 1.00 95.75 391 PRO A CA 1
ATOM 2971 C C . PRO A 1 391 ? -25.416 11.506 40.876 1.00 95.75 391 PRO A C 1
ATOM 2973 O O . PRO A 1 391 ? -26.332 10.922 40.309 1.00 95.75 391 PRO A O 1
ATOM 2976 N N . ALA A 1 392 ? -24.522 12.241 40.205 1.00 96.12 392 ALA A N 1
ATOM 2977 C CA . ALA A 1 392 ? -24.560 12.433 38.758 1.00 96.12 392 ALA A CA 1
ATOM 2978 C C . ALA A 1 392 ? -24.465 11.110 37.975 1.00 96.12 392 ALA A C 1
ATOM 2980 O O . ALA A 1 392 ? -25.200 10.922 37.011 1.00 96.12 392 ALA A O 1
ATOM 2981 N N . VAL A 1 393 ? -23.599 10.179 38.394 1.00 96.31 393 V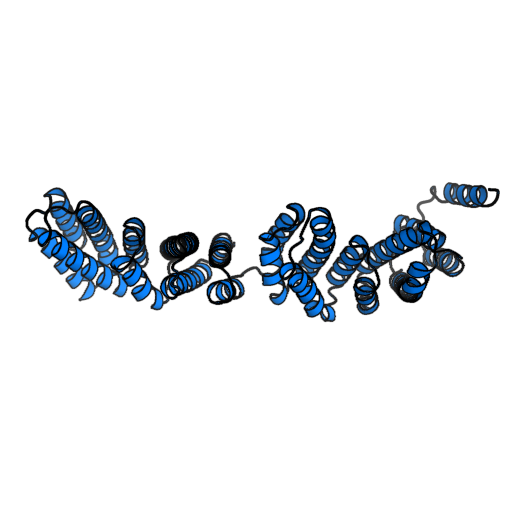AL A N 1
ATOM 2982 C CA . VAL A 1 393 ? -23.468 8.858 37.749 1.00 96.31 393 VAL A CA 1
ATOM 2983 C C . VAL A 1 393 ? -24.704 7.996 38.002 1.00 96.31 393 VAL A C 1
ATOM 2985 O O . VAL A 1 393 ? -25.171 7.307 37.098 1.00 96.31 393 VAL A O 1
ATOM 2988 N N . LYS A 1 394 ? -25.268 8.058 39.214 1.00 97.19 394 LYS A N 1
ATOM 2989 C CA . LYS A 1 394 ? -26.496 7.323 39.557 1.00 97.19 394 LYS A CA 1
ATOM 2990 C C . LYS A 1 394 ? -27.694 7.815 38.746 1.00 97.19 394 LYS A C 1
ATOM 2992 O O . LYS A 1 394 ? -28.436 6.998 38.207 1.00 97.19 394 LYS A O 1
ATOM 2997 N N . ASN A 1 395 ? -27.833 9.133 38.601 1.00 97.81 395 ASN A N 1
ATOM 2998 C CA . ASN A 1 395 ? -28.863 9.742 37.762 1.00 97.81 395 ASN A CA 1
ATOM 2999 C C . ASN A 1 395 ? -28.693 9.321 36.298 1.00 97.81 395 ASN A C 1
ATOM 3001 O O . ASN A 1 395 ? -29.659 8.886 35.683 1.00 97.81 395 ASN A O 1
ATOM 3005 N N . LEU A 1 396 ? -27.458 9.315 35.782 1.00 97.88 396 LEU A N 1
ATOM 3006 C CA . LEU A 1 396 ? -27.168 8.853 34.422 1.00 97.88 396 LEU A CA 1
ATOM 3007 C C . LEU A 1 396 ? -27.630 7.404 34.181 1.00 97.88 396 LEU A C 1
ATOM 3009 O O . LEU A 1 396 ? -28.198 7.097 33.135 1.00 97.88 396 LEU A O 1
ATOM 3013 N N . ALA A 1 397 ? -27.414 6.511 35.153 1.00 97.94 397 ALA A N 1
ATOM 3014 C CA . ALA A 1 397 ? -27.880 5.127 35.071 1.00 97.94 397 ALA A CA 1
ATOM 3015 C C . ALA A 1 397 ? -29.413 5.021 35.111 1.00 97.94 397 ALA A C 1
ATOM 3017 O O . ALA A 1 397 ? -29.989 4.223 34.370 1.00 97.94 397 ALA A O 1
ATOM 3018 N N . SER A 1 398 ? -30.074 5.838 35.935 1.00 97.69 398 SER A N 1
ATOM 3019 C CA . SER A 1 398 ? -31.539 5.926 35.993 1.00 97.69 398 SER A CA 1
ATOM 3020 C C . SER A 1 398 ? -32.135 6.429 34.673 1.00 97.69 398 SER A C 1
ATOM 3022 O O . SER A 1 398 ? -33.116 5.871 34.175 1.00 97.69 398 SER A O 1
ATOM 3024 N N . ASP A 1 399 ? -31.515 7.438 34.063 1.00 97.75 399 ASP A N 1
ATOM 3025 C CA . ASP A 1 399 ? -31.934 7.987 32.772 1.00 97.75 399 ASP A CA 1
ATOM 3026 C C . ASP A 1 399 ? -31.776 6.947 31.657 1.00 97.75 399 ASP A C 1
ATOM 3028 O O . ASP A 1 399 ? -32.686 6.744 30.851 1.00 97.75 399 ASP A O 1
ATOM 3032 N N . ALA A 1 400 ? -30.643 6.237 31.633 1.00 97.38 400 ALA A N 1
ATOM 3033 C CA . ALA A 1 400 ? -30.416 5.134 30.704 1.00 97.38 400 ALA A CA 1
ATOM 3034 C C . ALA A 1 400 ? -31.449 4.011 30.891 1.00 97.38 400 ALA A C 1
ATOM 3036 O O . ALA A 1 400 ? -31.989 3.512 29.908 1.00 97.38 400 ALA A O 1
ATOM 3037 N N . LEU A 1 401 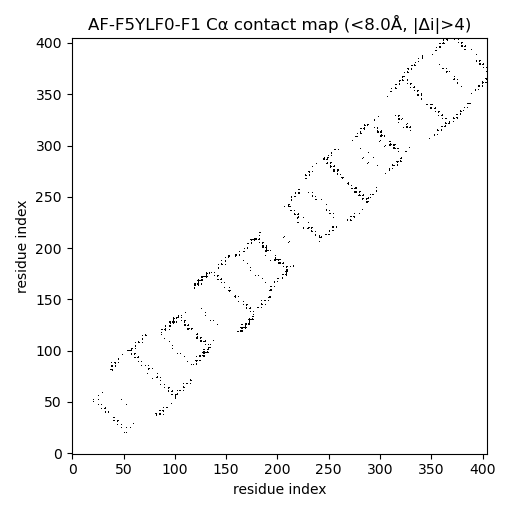? -31.778 3.650 32.136 1.00 97.56 401 LEU A N 1
ATOM 3038 C CA . LEU A 1 401 ? -32.784 2.631 32.442 1.00 97.56 401 LEU A CA 1
ATOM 3039 C C . LEU A 1 401 ? -34.184 3.042 31.965 1.00 97.56 401 LEU A C 1
ATOM 3041 O O . LEU A 1 401 ? -34.921 2.207 31.446 1.00 97.56 401 LEU A O 1
ATOM 3045 N N . THR A 1 402 ? -34.531 4.322 32.108 1.00 96.88 402 THR A N 1
ATOM 3046 C CA . THR A 1 402 ? -35.829 4.864 31.681 1.00 96.88 402 THR A CA 1
ATOM 3047 C C . THR A 1 402 ? -36.016 4.741 30.171 1.00 96.88 402 THR A C 1
ATOM 3049 O O . THR A 1 402 ? -37.102 4.398 29.727 1.00 96.88 402 THR A O 1
ATOM 3052 N N . LYS A 1 403 ? -34.948 4.923 29.382 1.00 95.31 403 LYS A N 1
ATOM 3053 C CA . LYS A 1 403 ? -34.969 4.731 27.918 1.00 95.31 403 LYS A CA 1
ATOM 3054 C C . LYS A 1 403 ? -35.158 3.272 27.484 1.00 95.31 403 LYS A C 1
ATOM 3056 O O . LYS A 1 403 ? -35.461 3.021 26.322 1.00 95.31 403 LYS A O 1
ATOM 3061 N N . LEU A 1 404 ? -34.931 2.312 28.384 1.00 94.75 404 LEU A N 1
ATOM 3062 C CA . LEU A 1 404 ? -35.070 0.878 28.114 1.00 94.75 404 LEU A CA 1
ATOM 3063 C C . LEU A 1 404 ? -36.415 0.301 28.564 1.00 94.75 404 LEU A C 1
ATOM 3065 O O . LEU A 1 404 ? -36.632 -0.900 28.361 1.00 94.75 404 LEU A O 1
ATOM 3069 N N . ASN A 1 405 ? -37.291 1.099 29.166 1.00 90.19 405 ASN A N 1
ATOM 3070 C CA . ASN A 1 405 ? -38.677 0.729 29.454 1.00 90.19 405 ASN A CA 1
ATOM 3071 C C . ASN A 1 405 ? -39.574 1.251 28.340 1.00 90.19 405 ASN A C 1
ATOM 3073 O O . ASN A 1 405 ? -40.466 0.475 27.943 1.00 90.19 405 ASN A O 1
#

Solvent-accessible surface area (backbone atoms only — not comparable to full-atom values): 21284 Å² total; per-residue (Å²): 115,82,67,60,58,57,56,60,58,59,61,69,73,61,81,80,63,94,66,79,82,46,76,66,58,54,52,53,51,50,52,52,44,73,69,43,91,46,49,50,53,36,32,55,51,50,53,54,49,61,73,65,63,64,80,88,48,38,68,58,40,36,54,52,45,45,53,48,61,74,44,41,70,55,40,72,74,71,48,58,70,68,44,44,52,26,44,47,54,35,51,25,51,37,25,44,52,31,19,73,64,38,40,58,90,34,44,67,50,37,55,49,41,45,72,73,51,83,55,35,65,35,31,11,29,20,33,33,15,36,14,61,36,52,48,64,94,47,45,70,58,46,39,45,52,39,41,56,46,68,77,54,65,55,92,45,70,71,49,20,54,42,52,32,39,34,45,46,13,37,50,53,13,37,42,55,59,42,40,65,81,38,42,63,43,37,53,53,45,41,71,49,85,51,48,67,71,43,21,52,50,26,57,68,32,45,61,61,23,36,68,74,53,49,66,67,35,42,49,49,41,69,39,86,88,53,57,54,68,57,30,37,49,36,53,51,51,51,69,71,44,93,60,64,45,58,56,47,14,52,38,18,47,53,36,33,51,40,39,68,71,57,84,70,89,49,69,67,58,44,50,35,33,51,49,33,31,48,54,17,39,52,41,33,36,74,40,35,67,87,62,74,73,47,56,65,51,38,50,42,30,50,77,69,38,94,47,72,63,43,26,52,44,25,51,54,21,35,32,59,56,39,41,69,68,34,40,52,50,43,31,50,51,42,49,54,47,52,53,51,51,62,74,41,94,80,58,71,67,49,54,55,50,47,52,50,37,41,54,36,39,34,61,20,35,58,74,43,64,69,73,58,30,52,49,38,47,52,44,37,55,52,53,65,72,44,69,92,63,54,69,68,58,36,49,49,26,52,55,29,46,59,71,66,108

Nearest PDB structures (foldseek):
  3w3y-assembly1_A  TM=4.146E-01  e=7.647E-03  Saccharomyces cerevisiae S288C
  3ebb-assembly2_D  TM=4.727E-01  e=4.631E-01  Homo sapiens
  4wnd-assembly1_A  TM=2.495E-01  e=7.171E-02  Homo sapiens
  8qah-assembly2_B  TM=2.109E-01  e=8.464E-02  synthetic construct
  4wng-assembly1_A  TM=2.374E-01  e=2.289E-01  Homo sapiens

Sequence (405 aa):
MKRIFLILGFISCVAGMGFAASAEDLEIYMYLYNNSRSVTDQYAILTVLQTLKLNGAGEFYATALNRLVNQYPNIQRSAPVLEKTAADDLAQTLSALLGEEKYTTAAPDLWRTIGAFTAPNVKAEALIALGKMRATDFLPQVVRILQDLNSAPPAGREEADSKGKIARGAIIALEKFRDPSGYLPVFFMATGGYPDSVKQLAKATLPVILEDPSAPLTEVIRSASYPYSIKFLALQTEEEANIGSQPKAGVAVAALSEGWRAATNDVRQRQDLLRIRKTSIDMIKRYSTTDPAVYPLLERSFKEGGDDNEKLDSITALAALGSEDAVKLLSSFLQITTGRYASQTNNRSDEALIRSLINNLGVSAANVSGPVRESAKSSLRSVGAVPNLTPAVKNLASDALTKLN